Protein AF-0000000084540863 (afdb_homodimer)

Solvent-accessible surface area (backbone atoms only — not comparable to full-atom values): 28437 Å² total; per-residue (Å²): 130,84,80,71,63,86,62,70,86,59,82,50,67,89,54,40,71,70,57,68,79,55,89,58,31,28,45,60,46,43,48,41,42,48,49,40,44,56,42,46,29,59,77,44,28,90,58,54,47,33,41,72,45,49,43,26,32,38,29,41,76,80,56,98,45,54,59,54,53,52,67,41,37,20,35,36,29,76,77,38,60,55,49,42,87,89,76,31,76,48,61,45,45,43,24,75,80,53,80,58,54,59,41,43,32,39,33,41,57,60,66,97,51,98,68,76,63,66,64,58,49,51,56,51,39,45,70,60,58,35,37,30,46,32,39,40,22,79,84,64,19,68,81,72,76,48,61,40,64,45,41,26,40,50,55,97,79,36,76,39,81,61,82,65,84,59,36,75,37,79,96,76,71,42,15,42,32,78,42,78,46,73,56,49,71,39,78,44,82,40,57,43,50,21,42,97,87,67,48,69,64,74,42,43,56,55,45,18,51,52,22,40,53,48,24,49,51,38,45,48,36,56,56,54,18,51,59,47,40,43,74,71,67,49,49,66,67,55,49,16,61,30,55,73,46,53,59,67,59,48,52,51,52,56,67,77,97,131,84,80,71,62,86,61,76,80,61,83,51,66,88,54,39,70,70,57,68,77,54,89,58,32,27,48,61,45,44,46,42,43,49,50,40,46,56,41,45,28,61,76,43,30,91,58,54,47,32,41,71,46,48,43,25,30,38,28,42,75,80,56,96,46,53,56,54,54,53,68,41,37,20,34,36,29,75,77,39,61,56,51,43,87,90,76,31,74,49,60,46,47,42,23,73,81,53,81,59,53,59,42,44,31,39,33,41,58,61,65,98,52,97,67,74,61,66,64,58,49,50,56,52,39,45,70,60,57,34,37,31,47,33,39,40,22,79,82,64,20,69,82,72,76,48,59,40,66,44,42,26,38,49,55,97,79,37,76,40,80,62,82,63,83,58,36,74,37,78,96,76,72,41,17,41,34,78,43,79,45,72,57,49,73,41,78,42,81,41,56,42,50,21,43,96,87,68,50,69,64,73,43,43,55,54,44,18,51,52,23,39,51,48,24,48,52,38,45,48,37,54,56,54,19,51,59,47,39,44,74,71,68,48,49,65,66,54,49,16,62,30,55,73,45,52,58,66,59,48,53,52,53,57,68,76,98

Organism: NCBI:txid376219

Secondary structure (DSSP, 8-state):
-----TTTTPPPTTTGGGSS------HHHHHHHHHHHHHHHHHTTT--SEEEESS--EE-SSSS-TTS-B--SEEEEESS-SSBTTTBPPSSEEGGGGTT---SEEEEE----SSSHHHHHHHHHHHHT-SEEEEE-TTTGGGGT--SEEEEEEETTEEEE--SSSEEETTTTEEEEEEEEEETTEEEEEEEEE-TTSPBPPPHHHHHHHHHHHHHHHHHHHHHHHHHHHHTT--HHHHHHHHT--HHHHHHHHHH-/-----TTTTPPPTTTGGGSS------HHHHHHHHHHHHHHHHHTTT--SEEEESS--EE-SSSS-TTS-B--SEEEEESS-SSBTTTBPPSSEEGGGGTTPPPSEEEEE----SSSHHHHHHHHHHHHT-SEEEEE-TTTGGGGT--SEEEEEEETTEEEE--SSSEEETTTTEEEEEEEEEETTEEEEEEEEE-TTSPBPPPHHHHHHHHHHHHHHHHHHHHHHHHHHHHTT--HHHHHHHHT--HHHHHHHHHH-

Structure (mmCIF, N/CA/C/O backbone):
data_AF-0000000084540863-model_v1
#
loop_
_entity.id
_entity.type
_entity.pdbx_description
1 polymer 'Putative restriction endonuclease domain-containing protein'
#
loop_
_atom_site.group_PDB
_atom_site.id
_atom_site.type_symbol
_atom_site.label_atom_id
_atom_site.label_alt_id
_atom_site.label_comp_id
_atom_site.label_asym_id
_atom_site.label_entity_id
_atom_site.label_seq_id
_atom_site.pdbx_PDB_ins_code
_atom_site.Cartn_x
_atom_site.Cartn_y
_atom_site.Cartn_z
_atom_site.occupancy
_atom_site.B_iso_or_equiv
_atom_site.auth_seq_id
_atom_site.auth_comp_id
_atom_site.auth_asym_id
_atom_site.auth_atom_id
_atom_site.pdbx_PDB_model_num
ATOM 1 N N . MET A 1 1 ? -24.281 -34.688 23.812 1 26.7 1 MET A N 1
ATOM 2 C CA . MET A 1 1 ? -24.281 -34.094 22.469 1 26.7 1 MET A CA 1
ATOM 3 C C . MET A 1 1 ? -22.906 -34.188 21.828 1 26.7 1 MET A C 1
ATOM 5 O O . MET A 1 1 ? -21.922 -33.75 22.422 1 26.7 1 MET A O 1
ATOM 9 N N . VAL A 1 2 ? -22.484 -35.219 21.156 1 33.03 2 VAL A N 1
ATOM 10 C CA . VAL A 1 2 ? -21.203 -35.531 20.531 1 33.03 2 VAL A CA 1
ATOM 11 C C . VAL A 1 2 ? -20.766 -34.375 19.641 1 33.03 2 VAL A C 1
ATOM 13 O O . VAL A 1 2 ? -21.422 -34.062 18.656 1 33.03 2 VAL A O 1
ATOM 16 N N . SER A 1 3 ? -20.406 -33.188 20.016 1 38.78 3 SER A N 1
ATOM 17 C CA . SER A 1 3 ? -19.891 -32.094 19.234 1 38.78 3 SER A CA 1
ATOM 18 C C . SER A 1 3 ? -18.875 -32.562 18.203 1 38.78 3 SER A C 1
ATOM 20 O O . SER A 1 3 ? -17.781 -33 18.547 1 38.78 3 SER A O 1
ATOM 22 N N . ILE A 1 4 ? -19.188 -33.344 17.172 1 42.97 4 ILE A N 1
ATOM 23 C CA . ILE A 1 4 ? -18.469 -33.938 16.047 1 42.97 4 ILE A CA 1
ATOM 24 C C . ILE A 1 4 ? -17.531 -32.906 15.438 1 42.97 4 ILE A C 1
ATOM 26 O O . ILE A 1 4 ? -17.953 -31.812 15.062 1 42.97 4 ILE A O 1
ATOM 30 N N . ASP A 1 5 ? -16.297 -32.844 15.781 1 55.91 5 ASP A N 1
ATOM 31 C CA . ASP A 1 5 ? -15.203 -32 15.328 1 55.91 5 ASP A CA 1
ATOM 32 C C . ASP A 1 5 ? -15.164 -31.922 13.805 1 55.91 5 ASP A C 1
ATOM 34 O O . ASP A 1 5 ? -14.648 -32.812 13.141 1 55.91 5 ASP A O 1
ATOM 38 N N . LEU A 1 6 ? -16.156 -31.328 13.102 1 62.19 6 LEU A N 1
ATOM 39 C CA . LEU A 1 6 ? -16.422 -31.156 11.68 1 62.19 6 LEU A CA 1
ATOM 40 C C . LEU A 1 6 ? -15.117 -31.062 10.891 1 62.19 6 LEU A C 1
ATOM 42 O O . LEU A 1 6 ? -15.062 -31.5 9.734 1 62.19 6 LEU A O 1
ATOM 46 N N . TYR A 1 7 ? -14.18 -30.609 11.539 1 68.81 7 TYR A N 1
ATOM 47 C CA . TYR A 1 7 ? -12.969 -30.391 10.75 1 68.81 7 TYR A CA 1
ATOM 48 C C . TYR A 1 7 ? -11.859 -31.344 11.188 1 68.81 7 TYR A C 1
ATOM 50 O O . TYR A 1 7 ? -10.688 -31.125 10.875 1 68.81 7 TYR A O 1
ATOM 58 N N . LYS A 1 8 ? -12.391 -32.594 11.727 1 73.12 8 LYS A N 1
ATOM 59 C CA . LYS A 1 8 ? -11.453 -33.594 12.195 1 73.12 8 LYS A CA 1
ATOM 60 C C . LYS A 1 8 ? -10.75 -34.281 11.016 1 73.12 8 LYS A C 1
ATOM 62 O O . LYS A 1 8 ? -11.383 -34.562 10 1 73.12 8 LYS A O 1
ATOM 67 N N . ASN A 1 9 ? -9.484 -33.969 10.656 1 80.38 9 ASN A N 1
ATOM 68 C CA . ASN A 1 9 ? -8.594 -34.688 9.742 1 80.38 9 ASN A CA 1
ATOM 69 C C . ASN A 1 9 ? -8.25 -33.812 8.531 1 80.38 9 ASN A C 1
ATOM 71 O O . ASN A 1 9 ? -7.75 -34.312 7.523 1 80.38 9 ASN A O 1
ATOM 75 N N . LEU A 1 10 ? -8.68 -32.625 8.648 1 88.56 10 LEU A N 1
ATOM 76 C CA . LEU A 1 10 ? -8.312 -31.734 7.555 1 88.56 10 LEU A CA 1
ATOM 77 C C . LEU A 1 10 ? -6.91 -31.172 7.75 1 88.56 10 LEU A C 1
ATOM 79 O O . LEU A 1 10 ? -6.441 -31.047 8.883 1 88.56 10 LEU A O 1
ATOM 83 N N . PRO A 1 11 ? -6.23 -30.953 6.676 1 88.31 11 PRO A N 1
ATOM 84 C CA . PRO A 1 11 ? -4.859 -30.453 6.789 1 88.31 11 PRO A CA 1
ATOM 85 C C . PRO A 1 11 ? -4.781 -29.094 7.457 1 88.31 11 PRO A C 1
ATOM 87 O O . PRO A 1 11 ? -5.777 -28.359 7.488 1 88.31 11 PRO A O 1
ATOM 90 N N . THR A 1 12 ? -3.609 -28.828 8.039 1 86.62 12 THR A N 1
ATOM 91 C CA . THR A 1 12 ? -3.365 -27.547 8.688 1 86.62 12 THR A CA 1
ATOM 92 C C . THR A 1 12 ? -2.795 -26.531 7.691 1 86.62 12 THR A C 1
ATOM 94 O O . THR A 1 12 ? -2.34 -26.906 6.609 1 86.62 12 THR A O 1
ATOM 97 N N . SER A 1 13 ? -2.811 -25.234 8.07 1 87.62 13 SER A N 1
ATOM 98 C CA . SER A 1 13 ? -2.262 -24.156 7.258 1 87.62 13 SER A CA 1
ATOM 99 C C . SER A 1 13 ? -0.781 -24.375 6.969 1 87.62 13 SER A C 1
ATOM 101 O O . SER A 1 13 ? -0.258 -23.891 5.965 1 87.62 13 SER A O 1
ATOM 103 N N . ASP A 1 14 ? -0.077 -25.094 7.816 1 82.06 14 ASP A N 1
ATOM 104 C CA . ASP A 1 14 ? 1.343 -25.359 7.613 1 82.06 14 ASP A CA 1
ATOM 105 C C . ASP A 1 14 ? 1.549 -26.391 6.496 1 82.06 14 ASP A C 1
ATOM 107 O O . ASP A 1 14 ? 2.564 -26.359 5.801 1 82.06 14 ASP A O 1
ATOM 111 N N . GLU A 1 15 ? 0.528 -27.172 6.168 1 81.62 15 GLU A N 1
ATOM 112 C CA . GLU A 1 15 ? 0.643 -28.281 5.23 1 81.62 15 GLU A CA 1
ATOM 113 C C . GLU A 1 15 ? 0.154 -27.891 3.84 1 81.62 15 GLU A C 1
ATOM 115 O O . GLU A 1 15 ? 0.581 -28.453 2.836 1 81.62 15 GLU A O 1
ATOM 120 N N . LEU A 1 16 ? -0.63 -26.922 3.77 1 85.12 16 LEU A N 1
ATOM 121 C CA . LEU A 1 16 ? -1.474 -26.719 2.598 1 85.12 16 LEU A CA 1
ATOM 122 C C . LEU A 1 16 ? -0.708 -25.984 1.503 1 85.12 16 LEU A C 1
ATOM 124 O O . LEU A 1 16 ? -0.79 -26.344 0.329 1 85.12 16 LEU A O 1
ATOM 128 N N . PRO A 1 17 ? 0.053 -24.984 1.76 1 74.69 17 PRO A N 1
ATOM 129 C CA . PRO A 1 17 ? 0.673 -24.219 0.672 1 74.69 17 PRO A CA 1
ATOM 130 C C . PRO A 1 17 ? 1.568 -25.078 -0.215 1 74.69 17 PRO A C 1
ATOM 132 O O . PRO A 1 17 ? 1.778 -24.75 -1.387 1 74.69 17 PRO A O 1
ATOM 135 N N . ASP A 1 18 ? 1.982 -26.219 0.141 1 68 18 ASP A N 1
ATOM 136 C CA . ASP A 1 18 ? 2.883 -27.062 -0.628 1 68 18 ASP A CA 1
ATOM 137 C C . ASP A 1 18 ? 2.164 -28.328 -1.122 1 68 18 ASP A C 1
ATOM 139 O O . ASP A 1 18 ? 2.803 -29.266 -1.603 1 68 18 ASP A O 1
ATOM 143 N N . SER A 1 19 ? 0.834 -28.234 -1.053 1 70.81 19 SER A N 1
ATOM 144 C CA . SER A 1 19 ? 0.116 -29.484 -1.28 1 70.81 19 SER A CA 1
ATOM 145 C C . SER A 1 19 ? -0.116 -29.734 -2.768 1 70.81 19 SER A C 1
ATOM 147 O O . SER A 1 19 ? -0.158 -30.875 -3.217 1 70.81 19 SER A O 1
ATOM 149 N N . ASP A 1 20 ? -0.383 -28.703 -3.713 1 68.94 20 ASP A N 1
ATOM 150 C CA . ASP A 1 20 ? -0.712 -28.938 -5.113 1 68.94 20 ASP A CA 1
ATOM 151 C C . ASP A 1 20 ? 0.135 -28.062 -6.031 1 68.94 20 ASP A C 1
ATOM 153 O O . ASP A 1 20 ? -0.223 -27.844 -7.191 1 68.94 20 ASP A O 1
ATOM 157 N N . ASP A 1 21 ? 1.397 -27.688 -5.605 1 68.25 21 ASP A N 1
ATOM 158 C CA . ASP A 1 21 ? 2.391 -26.953 -6.383 1 68.25 21 ASP A CA 1
ATOM 159 C C . ASP A 1 21 ? 1.823 -25.625 -6.891 1 68.25 21 ASP A C 1
ATOM 161 O O . ASP A 1 21 ? 2.416 -24.984 -7.762 1 68.25 21 ASP A O 1
ATOM 165 N N . THR A 1 22 ? 0.56 -25.25 -6.52 1 70.44 22 THR A N 1
ATOM 166 C CA . THR A 1 22 ? 0.012 -23.953 -6.895 1 70.44 22 THR A CA 1
ATOM 167 C C . THR A 1 22 ? 0.714 -22.828 -6.133 1 70.44 22 THR A C 1
ATOM 169 O O . THR A 1 22 ? 0.773 -22.844 -4.902 1 70.44 22 THR A O 1
ATOM 172 N N . PRO A 1 23 ? 1.323 -21.953 -6.902 1 76.19 23 PRO A N 1
ATOM 173 C CA . PRO A 1 23 ? 1.984 -20.844 -6.215 1 76.19 23 PRO A CA 1
ATOM 174 C C . PRO A 1 23 ? 0.997 -19.922 -5.512 1 76.19 23 PRO A C 1
ATOM 176 O O . PRO A 1 23 ? -0.003 -19.516 -6.109 1 76.19 23 PRO A O 1
ATOM 179 N N . VAL A 1 24 ? 1.147 -19.812 -4.211 1 81.56 24 VAL A N 1
ATOM 180 C CA . VAL A 1 24 ? 0.335 -18.891 -3.418 1 81.56 24 VAL A CA 1
ATOM 181 C C . VAL A 1 24 ? 1.236 -18.047 -2.521 1 81.56 24 VAL A C 1
ATOM 183 O O . VAL A 1 24 ? 2.34 -18.469 -2.166 1 81.56 24 VAL A O 1
ATOM 186 N N . ASP A 1 25 ? 0.75 -16.828 -2.303 1 89.12 25 ASP A N 1
ATOM 187 C CA . ASP A 1 25 ? 1.474 -15.961 -1.376 1 89.12 25 ASP A CA 1
ATOM 188 C C . ASP A 1 25 ? 0.942 -16.125 0.047 1 89.12 25 ASP A C 1
ATOM 190 O O . ASP A 1 25 ? -0.262 -16.281 0.251 1 89.12 25 ASP A O 1
ATOM 194 N N . ASN A 1 26 ? 1.91 -16.156 0.947 1 92.44 26 ASN A N 1
ATOM 195 C CA . ASN A 1 26 ? 1.471 -15.875 2.309 1 92.44 26 ASN A CA 1
ATOM 196 C C . ASN A 1 26 ? 1.314 -14.375 2.547 1 92.44 26 ASN A C 1
ATOM 198 O O . ASN A 1 26 ? 1.551 -13.57 1.644 1 92.44 26 ASN A O 1
ATOM 202 N N . GLU A 1 27 ? 0.872 -14.062 3.697 1 95.12 27 GLU A N 1
ATOM 203 C CA . GLU A 1 27 ? 0.54 -12.672 4.016 1 95.12 27 GLU A CA 1
ATOM 204 C C . GLU A 1 27 ? 1.763 -11.773 3.885 1 95.12 27 GLU A C 1
ATOM 206 O O . GLU A 1 27 ? 1.688 -10.695 3.279 1 95.12 27 GLU A O 1
ATOM 211 N N . ASP A 1 28 ? 2.912 -12.148 4.383 1 94.5 28 ASP A N 1
ATOM 212 C CA . ASP A 1 28 ? 4.109 -11.312 4.391 1 94.5 28 ASP A CA 1
ATOM 213 C C . ASP A 1 28 ? 4.719 -11.211 2.996 1 94.5 28 ASP A C 1
ATOM 215 O O . ASP A 1 28 ? 5.289 -10.18 2.635 1 94.5 28 ASP A O 1
ATOM 219 N N . GLN A 1 29 ? 4.555 -12.242 2.217 1 94.31 29 GLN A N 1
ATOM 220 C CA . GLN A 1 29 ? 5.059 -12.234 0.846 1 94.31 29 GLN A CA 1
ATOM 221 C C . GLN A 1 29 ? 4.336 -11.195 -0 1 94.31 29 GLN A C 1
ATOM 223 O O . GLN A 1 29 ? 4.895 -10.68 -0.974 1 94.31 29 GLN A O 1
ATOM 228 N N . ASN A 1 30 ? 3.135 -10.945 0.388 1 96.62 30 ASN A N 1
ATOM 229 C CA . ASN A 1 30 ? 2.404 -9.867 -0.266 1 96.62 30 ASN A CA 1
ATOM 230 C C . ASN A 1 30 ? 2.688 -8.523 0.391 1 96.62 30 ASN A C 1
ATOM 232 O O . ASN A 1 30 ? 3.049 -7.559 -0.288 1 96.62 30 ASN A O 1
ATOM 236 N N . PHE A 1 31 ? 2.639 -8.492 1.677 1 97 31 PHE A N 1
ATOM 237 C CA . PHE A 1 31 ? 2.633 -7.238 2.416 1 97 31 PHE A CA 1
ATOM 238 C C . PHE A 1 31 ? 3.965 -6.512 2.262 1 97 31 PHE A C 1
ATOM 240 O O . PHE A 1 31 ? 3.998 -5.324 1.939 1 97 31 PHE A O 1
ATOM 247 N N . LEU A 1 32 ? 5.027 -7.148 2.484 1 97.81 32 LEU A N 1
ATOM 248 C CA . LEU A 1 32 ? 6.328 -6.504 2.611 1 97.81 32 LEU A CA 1
ATOM 249 C C . LEU A 1 32 ? 6.758 -5.871 1.292 1 97.81 32 LEU A C 1
ATOM 251 O O . LEU A 1 32 ? 7.113 -4.695 1.251 1 97.81 32 LEU A O 1
ATOM 255 N N . PRO A 1 33 ? 6.688 -6.598 0.182 1 98.5 33 PRO A N 1
ATOM 256 C CA . PRO A 1 33 ? 7.051 -5.941 -1.076 1 98.5 33 PRO A CA 1
ATOM 257 C C . PRO A 1 33 ? 6.125 -4.777 -1.423 1 98.5 33 PRO A C 1
ATOM 259 O O . PRO A 1 33 ? 6.574 -3.777 -1.987 1 98.5 33 PRO A O 1
ATOM 262 N N . ASN A 1 34 ? 4.871 -4.902 -1.136 1 98.69 34 ASN A N 1
ATOM 263 C CA . ASN A 1 34 ? 3.947 -3.83 -1.488 1 98.69 34 ASN A CA 1
ATOM 264 C C . ASN A 1 34 ? 4.113 -2.623 -0.569 1 98.69 34 ASN A C 1
ATOM 266 O O . ASN A 1 34 ? 3.934 -1.481 -0.997 1 98.69 34 ASN A O 1
ATOM 270 N N . TYR A 1 35 ? 4.484 -2.908 0.696 1 98.56 35 TYR A N 1
ATOM 271 C CA . TYR A 1 35 ? 4.867 -1.784 1.541 1 98.56 35 TYR A CA 1
ATOM 272 C C . TYR A 1 35 ? 6.035 -1.017 0.932 1 98.56 35 TYR A C 1
ATOM 274 O O . TYR A 1 35 ? 6.012 0.214 0.868 1 98.56 35 TYR A O 1
ATOM 282 N N . LEU A 1 36 ? 7.023 -1.73 0.506 1 98.88 36 LEU A N 1
ATOM 283 C CA . LEU A 1 36 ? 8.18 -1.118 -0.141 1 98.88 36 LEU A CA 1
ATOM 284 C C . LEU A 1 36 ? 7.758 -0.353 -1.392 1 98.88 36 LEU A C 1
ATOM 286 O O . LEU A 1 36 ? 8.234 0.758 -1.635 1 98.88 36 LEU A O 1
ATOM 290 N N . LEU A 1 37 ? 6.879 -0.905 -2.176 1 98.81 37 LEU A N 1
ATOM 291 C CA . LEU A 1 37 ? 6.398 -0.277 -3.4 1 98.81 37 LEU A CA 1
ATOM 292 C C . LEU A 1 37 ? 5.703 1.046 -3.096 1 98.81 37 LEU A C 1
ATOM 294 O O . LEU A 1 37 ? 6.051 2.08 -3.67 1 98.81 37 LEU A O 1
ATOM 298 N N . PHE A 1 38 ? 4.766 1.039 -2.184 1 98.44 38 PHE A N 1
ATOM 299 C CA . PHE A 1 38 ? 3.986 2.232 -1.881 1 98.44 38 PHE A CA 1
ATOM 300 C C . PHE A 1 38 ? 4.859 3.301 -1.235 1 98.44 38 PHE A C 1
ATOM 302 O O . PHE A 1 38 ? 4.691 4.492 -1.503 1 98.44 38 PHE A O 1
ATOM 309 N N . LEU A 1 39 ? 5.758 2.871 -0.366 1 98.69 39 LEU A N 1
ATOM 310 C CA . LEU A 1 39 ? 6.691 3.814 0.245 1 98.69 39 LEU A CA 1
ATOM 311 C C . LEU A 1 39 ? 7.574 4.465 -0.812 1 98.69 39 LEU A C 1
ATOM 313 O O . LEU A 1 39 ? 7.789 5.68 -0.788 1 98.69 39 LEU A O 1
ATOM 317 N N . LEU A 1 40 ? 8.062 3.668 -1.734 1 98.75 40 LEU A N 1
ATOM 318 C CA . LEU A 1 40 ? 8.922 4.191 -2.791 1 98.75 40 LEU A CA 1
ATOM 319 C C . LEU A 1 40 ? 8.164 5.188 -3.662 1 98.75 40 LEU A C 1
ATOM 321 O O . LEU A 1 40 ? 8.727 6.195 -4.098 1 98.75 40 LEU A O 1
ATOM 325 N N . ALA A 1 41 ? 6.91 4.961 -3.912 1 98.19 41 ALA A N 1
ATOM 326 C CA . ALA A 1 41 ? 6.074 5.859 -4.703 1 98.19 41 ALA A CA 1
ATOM 327 C C . ALA A 1 41 ? 5.98 7.238 -4.055 1 98.19 41 ALA A C 1
ATOM 329 O O . ALA A 1 41 ? 5.84 8.25 -4.742 1 98.19 41 ALA A O 1
ATOM 330 N N . ILE A 1 42 ? 6.051 7.25 -2.736 1 97.69 42 ILE A N 1
ATOM 331 C CA . ILE A 1 42 ? 6.02 8.508 -2 1 97.69 42 ILE A CA 1
ATOM 332 C C . ILE A 1 42 ? 7.391 9.18 -2.061 1 97.69 42 ILE A C 1
ATOM 334 O O . ILE A 1 42 ? 7.488 10.375 -2.34 1 97.69 42 ILE A O 1
ATOM 338 N N . ILE A 1 43 ? 8.414 8.445 -1.855 1 98.25 43 ILE A N 1
ATOM 339 C CA . ILE A 1 43 ? 9.781 8.945 -1.819 1 98.25 43 ILE A CA 1
ATOM 340 C C . ILE A 1 43 ? 10.148 9.547 -3.178 1 98.25 43 ILE A C 1
ATOM 342 O O . ILE A 1 43 ? 10.758 10.609 -3.248 1 98.25 43 ILE A O 1
ATOM 346 N N . TRP A 1 44 ? 9.766 8.812 -4.223 1 98.25 44 TRP A N 1
ATOM 347 C CA . TRP A 1 44 ? 10.18 9.18 -5.57 1 98.25 44 TRP A CA 1
ATOM 348 C C . TRP A 1 44 ? 8.992 9.68 -6.387 1 98.25 44 TRP A C 1
ATOM 350 O O . TRP A 1 44 ? 8.906 9.414 -7.59 1 98.25 44 TRP A O 1
ATOM 360 N N . LYS A 1 45 ? 8.07 10.367 -5.805 1 96.56 45 LYS A N 1
ATOM 361 C CA . LYS A 1 45 ? 6.82 10.773 -6.438 1 96.56 45 LYS A CA 1
ATOM 362 C C . LYS A 1 45 ? 7.082 11.703 -7.621 1 96.56 45 LYS A C 1
ATOM 364 O O . LYS A 1 45 ? 6.285 11.758 -8.562 1 96.56 45 LYS A O 1
ATOM 369 N N . ASP A 1 46 ? 8.227 12.414 -7.648 1 96.31 46 ASP A N 1
ATOM 370 C CA . ASP A 1 46 ? 8.523 13.391 -8.695 1 96.31 46 ASP A CA 1
ATOM 371 C C . ASP A 1 46 ? 9.461 12.797 -9.742 1 96.31 46 ASP A C 1
ATOM 373 O O . ASP A 1 46 ? 9.898 13.5 -10.656 1 96.31 46 ASP A O 1
ATOM 377 N N . ARG A 1 47 ? 9.836 11.539 -9.562 1 96.5 47 ARG A N 1
ATOM 378 C CA . ARG A 1 47 ? 10.688 10.82 -10.508 1 96.5 47 ARG A CA 1
ATOM 379 C C . ARG A 1 47 ? 9.859 9.898 -11.398 1 96.5 47 ARG A C 1
ATOM 381 O O . ARG A 1 47 ? 8.859 9.328 -10.953 1 96.5 47 ARG A O 1
ATOM 388 N N . ASN A 1 48 ? 10.344 9.703 -12.664 1 96.81 48 ASN A N 1
ATOM 389 C CA . ASN A 1 48 ? 9.594 8.836 -13.578 1 96.81 48 ASN A CA 1
ATOM 390 C C . ASN A 1 48 ? 10.477 7.734 -14.148 1 96.81 48 ASN A C 1
ATOM 392 O O . ASN A 1 48 ? 10.008 6.91 -14.938 1 96.81 48 ASN A O 1
ATOM 396 N N . ASP A 1 49 ? 11.695 7.582 -13.742 1 98 49 ASP A N 1
ATOM 397 C CA . ASP A 1 49 ? 12.656 6.656 -14.344 1 98 49 ASP A CA 1
ATOM 398 C C . ASP A 1 49 ? 12.906 5.457 -13.43 1 98 49 ASP A C 1
ATOM 400 O O . ASP A 1 49 ? 14.055 5.094 -13.188 1 98 49 ASP A O 1
ATOM 404 N N . TRP A 1 50 ? 11.836 4.871 -12.992 1 98.5 50 TRP A N 1
ATOM 405 C CA . TRP A 1 50 ? 11.961 3.676 -12.164 1 98.5 50 TRP A CA 1
ATOM 406 C C . TRP A 1 50 ? 10.711 2.811 -12.258 1 98.5 50 TRP A C 1
ATOM 408 O O . TRP A 1 50 ? 9.648 3.285 -12.672 1 98.5 50 TRP A O 1
ATOM 418 N N . TYR A 1 51 ? 10.852 1.563 -11.938 1 98.69 51 TYR A N 1
ATOM 419 C CA . TYR A 1 51 ? 9.727 0.633 -11.875 1 98.69 51 TYR A CA 1
ATOM 420 C C . TYR A 1 51 ? 9.938 -0.408 -10.781 1 98.69 51 TYR A C 1
ATOM 422 O O . TYR A 1 51 ? 11.016 -1.002 -10.68 1 98.69 51 TYR A O 1
ATOM 430 N N . PHE A 1 52 ? 8.984 -0.578 -9.969 1 98.81 52 PHE A N 1
ATOM 431 C CA . PHE A 1 52 ? 8.977 -1.618 -8.945 1 98.81 52 PHE A CA 1
ATOM 432 C C . PHE A 1 52 ? 7.855 -2.619 -9.203 1 98.81 52 PHE A C 1
ATOM 434 O O . PHE A 1 52 ? 6.676 -2.271 -9.125 1 98.81 52 PHE A O 1
ATOM 441 N N . GLY A 1 53 ? 8.172 -3.832 -9.5 1 98.38 53 GLY A N 1
ATOM 442 C CA . GLY A 1 53 ? 7.199 -4.887 -9.742 1 98.38 53 GLY A CA 1
ATOM 443 C C . GLY A 1 53 ? 7.074 -5.859 -8.586 1 98.38 53 GLY A C 1
ATOM 444 O O . GLY A 1 53 ? 8.047 -6.098 -7.859 1 98.38 53 GLY A O 1
ATOM 445 N N . VAL A 1 54 ? 5.875 -6.34 -8.398 1 97.81 54 VAL A N 1
ATOM 446 C CA . VAL A 1 54 ? 5.598 -7.332 -7.367 1 97.81 54 VAL A CA 1
ATOM 447 C C . VAL A 1 54 ? 4.875 -8.531 -7.984 1 97.81 54 VAL A C 1
ATOM 449 O O . VAL A 1 54 ? 3.881 -8.367 -8.695 1 97.81 54 VAL A O 1
ATOM 452 N N . ASP A 1 55 ? 5.406 -9.703 -7.734 1 95 55 ASP A N 1
ATOM 453 C CA . ASP A 1 55 ? 4.816 -10.953 -8.211 1 95 55 ASP A CA 1
ATOM 454 C C . ASP A 1 55 ? 4.613 -10.922 -9.727 1 95 55 ASP A C 1
ATOM 456 O O . ASP A 1 55 ? 3.611 -11.422 -10.234 1 95 55 ASP A O 1
ATOM 460 N N . MET A 1 56 ? 5.488 -10.234 -10.391 1 95.81 56 MET A N 1
ATOM 461 C CA . MET A 1 56 ? 5.43 -10.078 -11.844 1 95.81 56 MET A CA 1
ATOM 462 C C . MET A 1 56 ? 6.527 -10.891 -12.523 1 95.81 56 MET A C 1
ATOM 464 O O . MET A 1 56 ? 7.664 -10.93 -12.039 1 95.81 56 MET A O 1
ATOM 468 N N . GLY A 1 57 ? 6.172 -11.5 -13.625 1 94.81 57 GLY A N 1
ATOM 469 C CA . GLY A 1 57 ? 7.172 -12.25 -14.359 1 94.81 57 GLY A CA 1
ATOM 470 C C . GLY A 1 57 ? 8.203 -11.367 -15.039 1 94.81 57 GLY A C 1
ATOM 471 O O . GLY A 1 57 ? 7.859 -10.352 -15.641 1 94.81 57 GLY A O 1
ATOM 472 N N . ILE A 1 58 ? 9.43 -11.719 -14.875 1 96.5 58 ILE A N 1
ATOM 473 C CA . ILE A 1 58 ? 10.531 -11.148 -15.641 1 96.5 58 ILE A CA 1
ATOM 474 C C . ILE A 1 58 ? 10.922 -12.086 -16.781 1 96.5 58 ILE A C 1
ATOM 476 O O . ILE A 1 58 ? 11.461 -13.172 -16.531 1 96.5 58 ILE A O 1
ATOM 480 N N . TYR A 1 59 ? 10.625 -11.711 -17.953 1 95.25 59 TYR A N 1
ATOM 481 C CA . TYR A 1 59 ? 11.008 -12.484 -19.125 1 95.25 59 TYR A CA 1
ATOM 482 C C . TYR A 1 59 ? 12.383 -12.062 -19.641 1 95.25 59 TYR A C 1
ATOM 484 O O . TYR A 1 59 ? 12.648 -10.867 -19.797 1 95.25 59 TYR A O 1
ATOM 492 N N . HIS A 1 60 ? 13.18 -12.984 -19.844 1 94.38 60 HIS A N 1
ATOM 493 C CA . HIS A 1 60 ? 14.586 -12.719 -20.125 1 94.38 60 HIS A CA 1
ATOM 494 C C . HIS A 1 60 ? 15.148 -13.75 -21.109 1 94.38 60 HIS A C 1
ATOM 496 O O . HIS A 1 60 ? 14.539 -14.797 -21.328 1 94.38 60 HIS A O 1
ATOM 502 N N . THR A 1 61 ? 16.281 -13.445 -21.641 1 91 61 THR A N 1
ATOM 503 C CA . THR A 1 61 ? 16.875 -14.312 -22.656 1 91 61 THR A CA 1
ATOM 504 C C . THR A 1 61 ? 18.047 -15.094 -22.109 1 91 61 THR A C 1
ATOM 506 O O . THR A 1 61 ? 18.719 -15.836 -22.828 1 91 61 THR A O 1
ATOM 509 N N . SER A 1 62 ? 18.312 -14.953 -20.906 1 86.44 62 SER A N 1
ATOM 510 C CA . SER A 1 62 ? 19.484 -15.602 -20.312 1 86.44 62 SER A CA 1
ATOM 511 C C . SER A 1 62 ? 19.203 -17.062 -19.969 1 86.44 62 SER A C 1
ATOM 513 O O . SER A 1 62 ? 20.109 -17.828 -19.656 1 86.44 62 SER A O 1
ATOM 515 N N . GLY A 1 63 ? 17.938 -17.438 -20 1 82.19 63 GLY A N 1
ATOM 516 C CA . GLY A 1 63 ? 17.578 -18.828 -19.766 1 82.19 63 GLY A CA 1
ATOM 517 C C . GLY A 1 63 ? 17.406 -19.625 -21.047 1 82.19 63 GLY A C 1
ATOM 518 O O . GLY A 1 63 ? 17.75 -19.156 -22.125 1 82.19 63 GLY A O 1
ATOM 519 N N . ASP A 1 64 ? 16.906 -20.844 -20.906 1 82.94 64 ASP A N 1
ATOM 520 C CA . ASP A 1 64 ? 16.781 -21.75 -22.047 1 82.94 64 ASP A CA 1
ATOM 521 C C . ASP A 1 64 ? 15.602 -21.359 -22.922 1 82.94 64 ASP A C 1
ATOM 523 O O . ASP A 1 64 ? 15.617 -21.594 -24.141 1 82.94 64 ASP A O 1
ATOM 527 N N . ASN A 1 65 ? 14.617 -20.812 -22.297 1 88.62 65 ASN A N 1
ATOM 528 C CA . ASN A 1 65 ? 13.375 -20.469 -22.969 1 88.62 65 ASN A CA 1
ATOM 529 C C . ASN A 1 65 ? 12.883 -19.078 -22.547 1 88.62 65 ASN A C 1
ATOM 531 O O . ASN A 1 65 ? 12.484 -18.875 -21.406 1 88.62 65 ASN A O 1
ATOM 535 N N . PRO A 1 66 ? 12.914 -18.156 -23.484 1 89.75 66 PRO A N 1
ATOM 536 C CA . PRO A 1 66 ? 12.508 -16.781 -23.156 1 89.75 66 PRO A CA 1
ATOM 537 C C . PRO A 1 66 ? 11.039 -16.672 -22.766 1 89.75 66 PRO A C 1
ATOM 539 O O . PRO A 1 66 ? 10.594 -15.633 -22.266 1 89.75 66 PRO A O 1
ATOM 542 N N . ARG A 1 67 ? 10.273 -17.719 -22.906 1 90.06 67 ARG A N 1
ATOM 543 C CA . ARG A 1 67 ? 8.852 -17.703 -22.594 1 90.06 67 ARG A CA 1
ATOM 544 C C . ARG A 1 67 ? 8.609 -18.125 -21.141 1 90.06 67 ARG A C 1
ATOM 546 O O . ARG A 1 67 ? 7.48 -18.094 -20.656 1 90.06 67 ARG A O 1
ATOM 553 N N . VAL A 1 68 ? 9.68 -18.484 -20.484 1 89.56 68 VAL A N 1
ATOM 554 C CA . VAL A 1 68 ? 9.594 -18.859 -19.078 1 89.56 68 VAL A CA 1
ATOM 555 C C . VAL A 1 68 ? 10.172 -17.75 -18.203 1 89.56 68 VAL A C 1
ATOM 557 O O . VAL A 1 68 ? 11.375 -17.484 -18.25 1 89.56 68 VAL A O 1
ATOM 560 N N . PRO A 1 69 ? 9.375 -17.172 -17.406 1 93.06 69 PRO A N 1
ATOM 561 C CA . PRO A 1 69 ? 9.859 -16.062 -16.578 1 93.06 69 PRO A CA 1
ATOM 562 C C . PRO A 1 69 ? 10.438 -16.516 -15.242 1 93.06 69 PRO A C 1
ATOM 564 O O . PRO A 1 69 ? 10.242 -17.656 -14.844 1 93.06 69 PRO A O 1
ATOM 567 N N . VAL A 1 70 ? 11.219 -15.711 -14.68 1 93.69 70 VAL A N 1
ATOM 568 C CA . VAL A 1 70 ? 11.453 -15.781 -13.234 1 93.69 70 VAL A CA 1
ATOM 569 C C . VAL A 1 70 ? 10.516 -14.812 -12.516 1 93.69 70 VAL A C 1
ATOM 571 O O . VAL A 1 70 ? 10.25 -13.719 -13 1 93.69 70 VAL A O 1
ATOM 574 N N . ILE A 1 71 ? 9.961 -15.195 -11.359 1 93.75 71 ILE A N 1
ATOM 575 C CA . ILE A 1 71 ? 8.945 -14.398 -10.672 1 93.75 71 ILE A CA 1
ATOM 576 C C . ILE A 1 71 ? 9.422 -14.078 -9.258 1 93.75 71 ILE A C 1
ATOM 578 O O . ILE A 1 71 ? 9.242 -14.875 -8.336 1 93.75 71 ILE A O 1
ATOM 582 N N . PRO A 1 72 ? 10.062 -12.945 -9.055 1 95.56 72 PRO A N 1
ATOM 583 C CA . PRO A 1 72 ? 10.422 -12.516 -7.699 1 95.56 72 PRO A CA 1
ATOM 584 C C . PRO A 1 72 ? 9.219 -11.992 -6.914 1 95.56 72 PRO A C 1
ATOM 586 O O . PRO A 1 72 ? 8.188 -11.656 -7.504 1 95.56 72 PRO A O 1
ATOM 589 N N . ASP A 1 73 ? 9.383 -11.922 -5.582 1 95.5 73 ASP A N 1
ATOM 590 C CA . ASP A 1 73 ? 8.359 -11.289 -4.762 1 95.5 73 ASP A CA 1
ATOM 591 C C . ASP A 1 73 ? 8.32 -9.781 -5 1 95.5 73 ASP A C 1
ATOM 593 O O . ASP A 1 73 ? 7.273 -9.148 -4.832 1 95.5 73 ASP A O 1
ATOM 597 N N . GLY A 1 74 ? 9.406 -9.203 -5.289 1 97.94 74 GLY A N 1
ATOM 598 C CA . GLY A 1 74 ? 9.539 -7.816 -5.699 1 97.94 74 GLY A CA 1
ATOM 599 C C . GLY A 1 74 ? 10.812 -7.535 -6.465 1 97.94 74 GLY A C 1
ATOM 600 O O . GLY A 1 74 ? 11.797 -8.266 -6.328 1 97.94 74 GLY A O 1
ATOM 601 N N . PHE A 1 75 ? 10.789 -6.523 -7.309 1 98.88 75 PHE A N 1
ATOM 602 C CA . PHE A 1 75 ? 12.023 -6.113 -7.969 1 98.88 75 PHE A CA 1
ATOM 603 C C . PHE A 1 75 ? 11.977 -4.637 -8.336 1 98.88 75 PHE A C 1
ATOM 605 O O . PHE A 1 75 ? 10.898 -4.062 -8.5 1 98.88 75 PHE A O 1
ATOM 612 N N . LEU A 1 76 ? 13.141 -4.027 -8.43 1 98.94 76 LEU A N 1
ATOM 613 C CA . LEU A 1 76 ? 13.289 -2.605 -8.727 1 98.94 76 LEU A CA 1
ATOM 614 C C . LEU A 1 76 ? 14.234 -2.391 -9.906 1 98.94 76 LEU A C 1
ATOM 616 O O . LEU A 1 76 ? 15.336 -2.943 -9.93 1 98.94 76 LEU A O 1
ATOM 620 N N . THR A 1 77 ? 13.789 -1.697 -10.891 1 98.75 77 THR A N 1
ATOM 621 C CA . THR A 1 77 ? 14.602 -1.245 -12.016 1 98.75 77 THR A CA 1
ATOM 622 C C . THR A 1 77 ? 14.641 0.28 -12.07 1 98.75 77 THR A C 1
ATOM 624 O O . THR A 1 77 ? 13.602 0.932 -12.109 1 98.75 77 THR A O 1
ATOM 627 N N . VAL A 1 78 ? 15.773 0.8 -12.008 1 98.44 78 VAL A N 1
ATOM 628 C CA . VAL A 1 78 ? 15.977 2.232 -12.203 1 98.44 78 VAL A CA 1
ATOM 629 C C . VAL A 1 78 ? 16.453 2.49 -13.633 1 98.44 78 VAL A C 1
ATOM 631 O O . VAL A 1 78 ? 17.297 1.753 -14.156 1 98.44 78 VAL A O 1
ATOM 634 N N . GLY A 1 79 ? 15.891 3.531 -14.266 1 97.75 79 GLY A N 1
ATOM 635 C CA . GLY A 1 79 ? 16.297 3.873 -15.617 1 97.75 79 GLY A CA 1
ATOM 636 C C . GLY A 1 79 ? 15.258 3.498 -16.656 1 97.75 79 GLY A C 1
ATOM 637 O O . GLY A 1 79 ? 15.516 3.6 -17.859 1 97.75 79 GLY A O 1
ATOM 638 N N . VAL A 1 80 ? 14.125 3.035 -16.219 1 98.06 80 VAL A N 1
ATOM 639 C CA . VAL A 1 80 ? 13.008 2.762 -17.109 1 98.06 80 VAL A CA 1
ATOM 640 C C . VAL A 1 80 ? 11.812 3.633 -16.734 1 98.06 80 VAL A C 1
ATOM 642 O O . VAL A 1 80 ? 11.688 4.055 -15.578 1 98.06 80 VAL A O 1
ATOM 645 N N . ASN A 1 81 ? 10.969 3.865 -17.656 1 97.44 81 ASN A N 1
ATOM 646 C CA . ASN A 1 81 ? 9.805 4.691 -17.375 1 97.44 81 ASN A CA 1
ATOM 647 C C . ASN A 1 81 ? 8.867 4.012 -16.375 1 97.44 81 ASN A C 1
ATOM 649 O O . ASN A 1 81 ? 8.633 2.807 -16.453 1 97.44 81 ASN A O 1
ATOM 653 N N . ARG A 1 82 ? 8.391 4.766 -15.5 1 97 82 ARG A N 1
ATOM 654 C CA . ARG A 1 82 ? 7.48 4.258 -14.484 1 97 82 ARG A CA 1
ATOM 655 C C . ARG A 1 82 ? 6.242 3.637 -15.117 1 97 82 ARG A C 1
ATOM 657 O O . ARG A 1 82 ? 5.727 2.625 -14.641 1 97 82 ARG A O 1
ATOM 664 N N . ARG A 1 83 ? 5.781 4.281 -16.188 1 96.5 83 ARG A N 1
ATOM 665 C CA . ARG A 1 83 ? 4.602 3.818 -16.906 1 96.5 83 ARG A CA 1
ATOM 666 C C . ARG A 1 83 ? 4.945 3.51 -18.359 1 96.5 83 ARG A C 1
ATOM 668 O O . ARG A 1 83 ? 5.902 4.059 -18.922 1 96.5 83 ARG A O 1
ATOM 675 N N . ARG A 1 84 ? 4.16 2.637 -18.938 1 94.44 84 ARG A N 1
ATOM 676 C CA . ARG A 1 84 ? 4.277 2.375 -20.359 1 94.44 84 ARG A CA 1
ATOM 677 C C . ARG A 1 84 ? 3.67 3.512 -21.188 1 94.44 84 ARG A C 1
ATOM 679 O O . ARG A 1 84 ? 2.943 4.352 -20.641 1 94.44 84 ARG A O 1
ATOM 686 N N . PRO A 1 85 ? 3.98 3.572 -22.469 1 91.56 85 PRO A N 1
ATOM 687 C CA . PRO A 1 85 ? 3.379 4.621 -23.297 1 91.56 85 PRO A CA 1
ATOM 688 C C . PRO A 1 85 ? 1.863 4.703 -23.141 1 91.56 85 PRO A C 1
ATOM 690 O O . PRO A 1 85 ? 1.189 3.674 -23.062 1 91.56 85 PRO A O 1
ATOM 693 N N . GLY A 1 86 ? 1.406 5.977 -22.984 1 91 86 GLY A N 1
ATOM 694 C CA . GLY A 1 86 ? -0.016 6.195 -22.766 1 91 86 GLY A CA 1
ATOM 695 C C . GLY A 1 86 ? -0.443 6.02 -21.328 1 91 86 GLY A C 1
ATOM 696 O O . GLY A 1 86 ? -1.605 5.715 -21.047 1 91 86 GLY A O 1
ATOM 697 N N . ASN A 1 87 ? 0.472 6.023 -20.438 1 92.38 87 ASN A N 1
ATOM 698 C CA . ASN A 1 87 ? 0.213 5.867 -19.016 1 92.38 87 ASN A CA 1
ATOM 699 C C . ASN A 1 87 ? -0.377 4.496 -18.703 1 92.38 87 ASN A C 1
ATOM 701 O O . ASN A 1 87 ? -1.286 4.383 -17.875 1 92.38 87 ASN A O 1
ATOM 705 N N . LYS A 1 88 ? 0.134 3.488 -19.344 1 91.94 88 LYS A N 1
ATOM 706 C CA . LYS A 1 88 ? -0.392 2.135 -19.188 1 91.94 88 LYS A CA 1
ATOM 707 C C . LYS A 1 88 ? 0.429 1.338 -18.172 1 91.94 88 LYS A C 1
ATOM 709 O O . LYS A 1 88 ? 1.616 1.608 -17.984 1 91.94 88 LYS A O 1
ATOM 714 N N . SER A 1 89 ? -0.266 0.347 -17.656 1 93.12 89 SER A N 1
ATOM 715 C CA . SER A 1 89 ? 0.38 -0.578 -16.734 1 93.12 89 SER A CA 1
ATOM 716 C C . SER A 1 89 ? 1.113 -1.687 -17.484 1 93.12 89 SER A C 1
ATOM 718 O O . SER A 1 89 ? 0.776 -2 -18.625 1 93.12 89 SER A O 1
ATOM 720 N N . ARG A 1 90 ? 2.141 -2.213 -16.859 1 94.69 90 ARG A N 1
ATOM 721 C CA . ARG A 1 90 ? 2.855 -3.35 -17.422 1 94.69 90 ARG A CA 1
ATOM 722 C C . ARG A 1 90 ? 2.088 -4.648 -17.203 1 94.69 90 ARG A C 1
ATOM 724 O O . ARG A 1 90 ? 1.53 -4.871 -16.125 1 94.69 90 ARG A O 1
ATOM 731 N N . LYS A 1 91 ? 2.062 -5.461 -18.203 1 91.56 91 LYS A N 1
ATOM 732 C CA . LYS A 1 91 ? 1.529 -6.812 -18.062 1 91.56 91 LYS A CA 1
ATOM 733 C C . LYS A 1 91 ? 2.574 -7.758 -17.469 1 91.56 91 LYS A C 1
ATOM 735 O O . LYS A 1 91 ? 2.23 -8.719 -16.766 1 91.56 91 LYS A O 1
ATOM 740 N N . SER A 1 92 ? 3.727 -7.527 -17.781 1 94.56 92 SER A N 1
ATOM 741 C CA . SER A 1 92 ? 4.934 -8.219 -17.344 1 94.56 92 SER A CA 1
ATOM 742 C C . SER A 1 92 ? 6.172 -7.348 -17.531 1 94.56 92 SER A C 1
ATOM 744 O O . SER A 1 92 ? 6.09 -6.258 -18.094 1 94.56 92 SER A O 1
ATOM 746 N N . TYR A 1 93 ? 7.227 -7.766 -16.953 1 97 93 TYR A N 1
ATOM 747 C CA . TYR A 1 93 ? 8.5 -7.102 -17.219 1 97 93 TYR A CA 1
ATOM 748 C C . TYR A 1 93 ? 9.289 -7.855 -18.281 1 97 93 TYR A C 1
ATOM 750 O O . TYR A 1 93 ? 9.812 -8.945 -18.031 1 97 93 TYR A O 1
ATOM 758 N N . VAL A 1 94 ? 9.312 -7.309 -19.453 1 96.38 94 VAL A N 1
ATOM 759 C CA . VAL A 1 94 ? 9.977 -7.93 -20.594 1 96.38 94 VAL A CA 1
ATOM 760 C C . VAL A 1 94 ? 11.297 -7.215 -20.859 1 96.38 94 VAL A C 1
ATOM 762 O O . VAL A 1 94 ? 11.312 -6.121 -21.438 1 96.38 94 VAL A O 1
ATOM 765 N N . VAL A 1 95 ? 12.398 -7.84 -20.578 1 97 95 VAL A N 1
ATOM 766 C CA . VAL A 1 95 ? 13.711 -7.215 -20.562 1 97 95 VAL A CA 1
ATOM 767 C C . VAL A 1 95 ? 14.023 -6.617 -21.938 1 97 95 VAL A C 1
ATOM 769 O O . VAL A 1 95 ? 14.516 -5.488 -22.031 1 97 95 VAL A O 1
ATOM 772 N N . TRP A 1 96 ? 13.727 -7.273 -23.031 1 95.38 96 TRP A N 1
ATOM 773 C CA . TRP A 1 96 ? 14.062 -6.777 -24.359 1 95.38 96 TRP A CA 1
ATOM 774 C C . TRP A 1 96 ? 13.102 -5.676 -24.797 1 95.38 96 TRP A C 1
ATOM 776 O O . TRP A 1 96 ? 13.383 -4.938 -25.734 1 95.38 96 TRP A O 1
ATOM 786 N N . GLU A 1 97 ? 12 -5.52 -24.094 1 94.75 97 GLU A N 1
ATOM 787 C CA . GLU A 1 97 ? 11.133 -4.375 -24.344 1 94.75 97 GLU A CA 1
ATOM 788 C C . GLU A 1 97 ? 11.531 -3.178 -23.484 1 94.75 97 GLU A C 1
ATOM 790 O O . GLU A 1 97 ? 11.016 -2.074 -23.672 1 94.75 97 GLU A O 1
ATOM 795 N N . GLU A 1 98 ? 12.414 -3.434 -22.516 1 96.25 98 GLU A N 1
ATOM 796 C CA . GLU A 1 98 ? 12.898 -2.398 -21.609 1 96.25 98 GLU A CA 1
ATOM 797 C C . GLU A 1 98 ? 14.328 -1.99 -21.953 1 96.25 98 GLU A C 1
ATOM 799 O O . GLU A 1 98 ? 15.109 -1.647 -21.062 1 96.25 98 GLU A O 1
ATOM 804 N N . GLY A 1 99 ? 14.68 -2.189 -23.219 1 93.56 99 GLY A N 1
ATOM 805 C CA . GLY A 1 99 ? 16.016 -1.799 -23.656 1 93.56 99 GLY A CA 1
ATOM 806 C C . GLY A 1 99 ? 17.109 -2.688 -23.109 1 93.56 99 GLY A C 1
ATOM 807 O O . GLY A 1 99 ? 18.25 -2.246 -22.938 1 93.56 99 GLY A O 1
ATOM 808 N N . GLY A 1 100 ? 16.688 -3.836 -22.672 1 94.88 100 GLY A N 1
ATOM 809 C CA . GLY A 1 100 ? 17.672 -4.77 -22.141 1 94.88 100 GLY A CA 1
ATOM 810 C C . GLY A 1 100 ? 17.984 -4.543 -20.672 1 94.88 100 GLY A C 1
ATOM 811 O O . GLY A 1 100 ? 18.875 -5.191 -20.109 1 94.88 100 GLY A O 1
ATOM 812 N N . MET A 1 101 ? 17.234 -3.674 -20.031 1 97 101 MET A N 1
ATOM 813 C CA . MET A 1 101 ? 17.484 -3.334 -18.641 1 97 101 MET A CA 1
ATOM 814 C C . MET A 1 101 ? 16.984 -4.434 -17.703 1 97 101 MET A C 1
ATOM 816 O O . MET A 1 101 ? 15.797 -4.727 -17.672 1 97 101 MET A O 1
ATOM 820 N N . VAL A 1 102 ? 17.953 -5.012 -17.031 1 97.56 102 VAL A N 1
ATOM 821 C CA . VAL A 1 102 ? 17.641 -5.992 -15.992 1 97.56 102 VAL A CA 1
ATOM 822 C C . VAL A 1 102 ? 17.406 -5.285 -14.656 1 97.56 102 VAL A C 1
ATOM 824 O O . VAL A 1 102 ? 18.047 -4.262 -14.375 1 97.56 102 VAL A O 1
ATOM 827 N N . PRO A 1 103 ? 16.516 -5.812 -13.82 1 98.69 103 PRO A N 1
ATOM 828 C CA . PRO A 1 103 ? 16.344 -5.18 -12.508 1 98.69 103 PRO A CA 1
ATOM 829 C C . PRO A 1 103 ? 17.656 -5.098 -11.727 1 98.69 103 PRO A C 1
ATOM 831 O O . PRO A 1 103 ? 18.453 -6.039 -11.75 1 98.69 103 PRO A O 1
ATOM 834 N N . GLN A 1 104 ? 17.828 -3.998 -11.055 1 98.75 104 GLN A N 1
ATOM 835 C CA . GLN A 1 104 ? 19.016 -3.855 -10.219 1 98.75 104 GLN A CA 1
ATOM 836 C C . GLN A 1 104 ? 18.844 -4.574 -8.883 1 98.75 104 GLN A C 1
ATOM 838 O O . GLN A 1 104 ? 19.812 -5.004 -8.273 1 98.75 104 GLN A O 1
ATOM 843 N N . LEU A 1 105 ? 17.625 -4.715 -8.422 1 98.88 105 LEU A N 1
ATOM 844 C CA . LEU A 1 105 ? 17.344 -5.336 -7.137 1 98.88 105 LEU A CA 1
ATOM 845 C C . LEU A 1 105 ? 16.188 -6.324 -7.254 1 98.88 105 LEU A C 1
ATOM 847 O O . LEU A 1 105 ? 15.164 -6.023 -7.879 1 98.88 105 LEU A O 1
ATOM 851 N N . VAL A 1 106 ? 16.344 -7.512 -6.742 1 98.56 106 VAL A N 1
ATOM 852 C CA . VAL A 1 106 ? 15.273 -8.5 -6.605 1 98.56 106 VAL A CA 1
ATOM 853 C C . VAL A 1 106 ? 15.125 -8.891 -5.137 1 98.56 106 VAL A C 1
ATOM 855 O O . VAL A 1 106 ? 16.109 -9.039 -4.418 1 98.56 106 VAL A O 1
ATOM 858 N N . LEU A 1 107 ? 13.891 -9.016 -4.691 1 98.12 107 LEU A N 1
ATOM 859 C CA . LEU A 1 107 ? 13.539 -9.375 -3.322 1 98.12 107 LEU A CA 1
ATOM 860 C C . LEU A 1 107 ? 12.812 -10.711 -3.283 1 98.12 107 LEU A C 1
ATOM 862 O O . LEU A 1 107 ? 11.867 -10.938 -4.047 1 98.12 107 LEU A O 1
ATOM 866 N N . GLU A 1 108 ? 13.266 -11.617 -2.465 1 94.88 108 GLU A N 1
ATOM 867 C CA . GLU A 1 108 ? 12.594 -12.867 -2.145 1 94.88 108 GLU A CA 1
ATOM 868 C C . GLU A 1 108 ? 12.211 -12.93 -0.668 1 94.88 108 GLU A C 1
ATOM 870 O O . GLU A 1 108 ? 13.055 -12.734 0.205 1 94.88 108 GLU A O 1
ATOM 875 N N . VAL A 1 109 ? 10.977 -13.086 -0.425 1 94 109 VAL A N 1
ATOM 876 C CA . VAL A 1 109 ? 10.469 -13.305 0.924 1 94 109 VAL A CA 1
ATOM 877 C C . VAL A 1 109 ? 10.195 -14.797 1.135 1 94 109 VAL A C 1
ATOM 879 O O . VAL A 1 109 ? 9.266 -15.352 0.548 1 94 109 VAL A O 1
ATOM 882 N N . VAL A 1 110 ? 11 -15.414 1.939 1 85.38 110 VAL A N 1
ATOM 883 C CA . VAL A 1 110 ? 11.008 -16.859 2.049 1 85.38 110 VAL A CA 1
ATOM 884 C C . VAL A 1 110 ? 9.992 -17.312 3.098 1 85.38 110 VAL A C 1
ATOM 886 O O . VAL A 1 110 ? 9.922 -16.734 4.188 1 85.38 110 VAL A O 1
ATOM 889 N N . SER A 1 111 ? 9.023 -18.125 2.604 1 75.44 111 SER A N 1
ATOM 890 C CA . SER A 1 111 ? 8.125 -18.797 3.529 1 75.44 111 SER A CA 1
ATOM 891 C C . SER A 1 111 ? 8.422 -20.297 3.578 1 75.44 111 SER A C 1
ATOM 893 O O . SER A 1 111 ? 9 -20.859 2.645 1 75.44 111 SER A O 1
ATOM 895 N N . TRP A 1 112 ? 8.672 -20.969 4.691 1 59.59 112 TRP A N 1
ATOM 896 C CA . TRP A 1 112 ? 9.055 -22.375 4.773 1 59.59 112 TRP A CA 1
ATOM 897 C C . TRP A 1 112 ? 8.258 -23.219 3.791 1 59.59 112 TRP A C 1
ATOM 899 O O . TRP A 1 112 ? 7.023 -23.203 3.803 1 59.59 112 TRP A O 1
ATOM 909 N N . THR A 1 113 ? 8.492 -23.25 2.527 1 55 113 THR A N 1
ATOM 910 C CA . THR A 1 113 ? 8.07 -24.438 1.779 1 55 113 THR A CA 1
ATOM 911 C C . THR A 1 113 ? 9.195 -25.469 1.731 1 55 113 THR A C 1
ATOM 913 O O . THR A 1 113 ? 10.352 -25.125 1.475 1 55 113 THR A O 1
ATOM 916 N N . PRO A 1 114 ? 8.859 -26.609 2.338 1 48.69 114 PRO A N 1
ATOM 917 C CA . PRO A 1 114 ? 9.812 -27.688 2.117 1 48.69 114 PRO A CA 1
ATOM 918 C C . PRO A 1 114 ? 10.258 -27.797 0.66 1 48.69 114 PRO A C 1
ATOM 920 O O . PRO A 1 114 ? 9.43 -27.781 -0.249 1 48.69 114 PRO A O 1
ATOM 923 N N . GLY A 1 115 ? 11.508 -27.219 0.203 1 50.72 115 GLY A N 1
ATOM 924 C CA . GLY A 1 115 ? 12.023 -27.422 -1.144 1 50.72 115 GLY A CA 1
ATOM 925 C C . GLY A 1 115 ? 13.016 -26.359 -1.568 1 50.72 115 GLY A C 1
ATOM 926 O O . GLY A 1 115 ? 13.141 -25.328 -0.916 1 50.72 115 GLY A O 1
ATOM 927 N N . ASN A 1 116 ? 14.031 -26.672 -2.227 1 54.47 116 ASN A N 1
ATOM 928 C CA . ASN A 1 116 ? 15.25 -26.047 -2.717 1 54.47 116 ASN A CA 1
ATOM 929 C C . ASN A 1 116 ? 14.945 -24.938 -3.719 1 54.47 116 ASN A C 1
ATOM 931 O O . ASN A 1 116 ? 15.734 -24.672 -4.629 1 54.47 116 ASN A O 1
ATOM 935 N N . GLU A 1 117 ? 13.758 -24.172 -3.654 1 57.5 117 GLU A N 1
ATOM 936 C CA . GLU A 1 117 ? 13.375 -23.25 -4.707 1 57.5 117 GLU A CA 1
ATOM 937 C C . GLU A 1 117 ? 14.266 -22 -4.691 1 57.5 117 GLU A C 1
ATOM 939 O O . GLU A 1 117 ? 14.633 -21.484 -5.75 1 57.5 117 GLU A O 1
ATOM 944 N N . TYR A 1 118 ? 14.773 -21.594 -3.586 1 61.69 118 TYR A N 1
ATOM 945 C CA . TYR A 1 118 ? 15.516 -20.328 -3.523 1 61.69 118 TYR A CA 1
ATOM 946 C C . TYR A 1 118 ? 16.938 -20.516 -4.055 1 61.69 118 TYR A C 1
ATOM 948 O O . TYR A 1 118 ? 17.5 -19.594 -4.645 1 61.69 118 TYR A O 1
ATOM 956 N N . GLU A 1 119 ? 17.391 -21.625 -3.961 1 64.94 119 GLU A N 1
ATOM 957 C CA . GLU A 1 119 ? 18.75 -21.828 -4.488 1 64.94 119 GLU A CA 1
ATOM 958 C C . GLU A 1 119 ? 18.75 -21.766 -6.012 1 64.94 119 GLU A C 1
ATOM 960 O O . GLU A 1 119 ? 19.656 -21.172 -6.602 1 64.94 119 GLU A O 1
ATOM 965 N N . SER A 1 120 ? 17.766 -22.219 -6.621 1 82.69 120 SER A N 1
ATOM 966 C CA . SER A 1 120 ? 17.672 -22.188 -8.078 1 82.69 120 SER A CA 1
ATOM 967 C C . SER A 1 120 ? 17.453 -20.766 -8.594 1 82.69 120 SER A C 1
ATOM 969 O O . SER A 1 120 ? 18.016 -20.375 -9.617 1 82.69 120 SER A O 1
ATOM 971 N N . LYS A 1 121 ? 16.844 -19.922 -7.801 1 88.81 121 LYS A N 1
ATOM 972 C CA . LYS A 1 121 ? 16.562 -18.578 -8.258 1 88.81 121 LYS A CA 1
ATOM 973 C C . LYS A 1 121 ? 17.812 -17.703 -8.18 1 88.81 121 LYS A C 1
ATOM 975 O O . LYS A 1 121 ? 18.031 -16.828 -9.031 1 88.81 121 LYS A O 1
ATOM 980 N N . MET A 1 122 ? 18.625 -18.016 -7.266 1 92 122 MET A N 1
ATOM 981 C CA . MET A 1 122 ? 19.859 -17.234 -7.113 1 92 122 MET A CA 1
ATOM 982 C C . MET A 1 122 ? 20.719 -17.344 -8.359 1 92 122 MET A C 1
ATOM 984 O O . MET A 1 122 ? 21.234 -16.328 -8.852 1 92 122 MET A O 1
ATOM 988 N N . ALA A 1 123 ? 20.859 -18.547 -8.844 1 92.31 123 ALA A N 1
ATOM 989 C CA . ALA A 1 123 ? 21.672 -18.766 -10.047 1 92.31 123 ALA A CA 1
ATOM 990 C C . ALA A 1 123 ? 21.078 -18.031 -11.242 1 92.31 123 ALA A C 1
ATOM 992 O O . ALA A 1 123 ? 21.812 -17.484 -12.062 1 92.31 123 ALA A O 1
ATOM 993 N N . ILE A 1 124 ? 19.797 -18 -11.32 1 94 124 ILE A N 1
ATOM 994 C CA . ILE A 1 124 ? 19.109 -17.312 -12.414 1 94 124 ILE A CA 1
ATOM 995 C C . ILE A 1 124 ? 19.391 -15.82 -12.344 1 94 124 ILE A C 1
ATOM 997 O O . ILE A 1 124 ? 19.75 -15.203 -13.344 1 94 124 ILE A O 1
ATOM 1001 N N . TYR A 1 125 ? 19.312 -15.242 -11.141 1 96.69 125 TYR A N 1
ATOM 1002 C CA . TYR A 1 125 ? 19.516 -13.805 -10.977 1 96.69 125 TYR A CA 1
ATOM 1003 C C . TYR A 1 125 ? 20.969 -13.43 -11.234 1 96.69 125 TYR A C 1
ATOM 1005 O O . TYR A 1 125 ? 21.25 -12.383 -11.82 1 96.69 125 TYR A O 1
ATOM 1013 N N . GLU A 1 126 ? 21.797 -14.297 -10.781 1 95.5 126 GLU A N 1
ATOM 1014 C CA . GLU A 1 126 ? 23.219 -14.078 -11.031 1 95.5 126 GLU A CA 1
ATOM 1015 C C . GLU A 1 126 ? 23.531 -14.039 -12.523 1 95.5 126 GLU A C 1
ATOM 1017 O O . GLU A 1 126 ? 24.203 -13.125 -13 1 95.5 126 GLU A O 1
ATOM 1022 N N . LYS A 1 127 ? 23.031 -14.938 -13.227 1 94.25 127 LYS A N 1
ATOM 1023 C CA . LYS A 1 127 ? 23.234 -15.023 -14.672 1 94.25 127 LYS A CA 1
ATOM 1024 C C . LYS A 1 127 ? 22.562 -13.852 -15.391 1 94.25 127 LYS A C 1
ATOM 1026 O O . LYS A 1 127 ? 23.109 -13.336 -16.375 1 94.25 127 LYS A O 1
ATOM 1031 N N . LEU A 1 128 ? 21.453 -13.43 -14.891 1 95.25 128 LEU A N 1
ATOM 1032 C CA . LEU A 1 128 ? 20.688 -12.32 -15.453 1 95.25 128 LEU A CA 1
ATOM 1033 C C . LEU A 1 128 ? 21.438 -11 -15.281 1 95.25 128 LEU A C 1
ATOM 1035 O O . LEU A 1 128 ? 21.234 -10.062 -16.047 1 95.25 128 LEU A O 1
ATOM 1039 N N . GLY A 1 129 ? 22.219 -10.922 -14.258 1 96.25 129 GLY A N 1
ATOM 1040 C CA . GLY A 1 129 ? 22.969 -9.703 -13.992 1 96.25 129 GLY A CA 1
ATOM 1041 C C . GLY A 1 129 ? 22.312 -8.797 -12.969 1 96.25 129 GLY A C 1
ATOM 1042 O O . GLY A 1 129 ? 22.578 -7.598 -12.922 1 96.25 129 GLY A O 1
ATOM 1043 N N . VAL A 1 130 ? 21.453 -9.367 -12.195 1 98.38 130 VAL A N 1
ATOM 1044 C CA . VAL A 1 130 ? 20.859 -8.602 -11.109 1 98.38 130 VAL A CA 1
ATOM 1045 C C . VAL A 1 130 ? 21.922 -8.164 -10.117 1 98.38 130 VAL A C 1
ATOM 1047 O O . VAL A 1 130 ? 22.719 -8.992 -9.656 1 98.38 130 VAL A O 1
ATOM 1050 N N . LEU A 1 131 ? 21.922 -6.938 -9.805 1 98.69 131 LEU A N 1
ATOM 1051 C CA . LEU A 1 131 ? 23 -6.387 -8.992 1 98.69 131 LEU A CA 1
ATOM 1052 C C . LEU A 1 131 ? 22.812 -6.758 -7.52 1 98.69 131 LEU A C 1
ATOM 1054 O O . LEU A 1 131 ? 23.75 -7.195 -6.859 1 98.69 131 LEU A O 1
ATOM 1058 N N . TYR A 1 132 ? 21.625 -6.578 -6.965 1 98.75 132 TYR A N 1
ATOM 1059 C CA . TYR A 1 132 ? 21.328 -6.852 -5.562 1 98.75 132 TYR A CA 1
ATOM 1060 C C . TYR A 1 132 ? 20.281 -7.941 -5.426 1 98.75 132 TYR A C 1
ATOM 1062 O O . TYR A 1 132 ? 19.172 -7.824 -5.973 1 98.75 132 TYR A O 1
ATOM 1070 N N . TYR A 1 133 ? 20.609 -9 -4.773 1 97.88 133 TYR A N 1
ATOM 1071 C CA . TYR A 1 133 ? 19.688 -10.07 -4.402 1 97.88 133 TYR A CA 1
ATOM 1072 C C . TYR A 1 133 ? 19.375 -10.031 -2.914 1 97.88 133 TYR A C 1
ATOM 1074 O O . TYR A 1 133 ? 20.25 -10.242 -2.076 1 97.88 133 TYR A O 1
ATOM 1082 N N . VAL A 1 134 ? 18.156 -9.688 -2.586 1 97.38 134 VAL A N 1
ATOM 1083 C CA . VAL A 1 134 ? 17.703 -9.469 -1.214 1 97.38 134 VAL A CA 1
ATOM 1084 C C . VAL A 1 134 ? 16.844 -10.656 -0.76 1 97.38 134 VAL A C 1
ATOM 1086 O O . VAL A 1 134 ? 15.914 -11.055 -1.455 1 97.38 134 VAL A O 1
ATOM 1089 N N . ILE A 1 135 ? 17.156 -11.203 0.362 1 94.44 135 ILE A N 1
ATOM 1090 C CA . ILE A 1 135 ? 16.438 -12.344 0.907 1 94.44 135 ILE A CA 1
ATOM 1091 C C . ILE A 1 135 ? 15.93 -12.016 2.311 1 94.44 135 ILE A C 1
ATOM 1093 O O . ILE A 1 135 ? 16.719 -11.633 3.184 1 94.44 135 ILE A O 1
ATOM 1097 N N . TYR A 1 136 ? 14.68 -12.062 2.488 1 94.94 136 TYR A N 1
ATOM 1098 C CA . TYR A 1 136 ? 14.062 -11.93 3.803 1 94.94 136 TYR A CA 1
ATOM 1099 C C . TYR A 1 136 ? 13.484 -13.258 4.273 1 94.94 136 TYR A C 1
ATOM 1101 O O . TYR A 1 136 ? 12.539 -13.773 3.68 1 94.94 136 TYR A O 1
ATOM 1109 N N . ASN A 1 137 ? 14.047 -13.812 5.285 1 88.88 137 ASN A N 1
ATOM 1110 C CA . ASN A 1 137 ? 13.68 -15.102 5.855 1 88.88 137 ASN A CA 1
ATOM 1111 C C . ASN A 1 137 ? 13.656 -15.055 7.383 1 88.88 137 ASN A C 1
ATOM 1113 O O . ASN A 1 137 ? 14.547 -15.586 8.047 1 88.88 137 ASN A O 1
ATOM 1117 N N . PRO A 1 138 ? 12.617 -14.562 7.945 1 82.44 138 PRO A N 1
ATOM 1118 C CA . PRO A 1 138 ? 12.617 -14.312 9.391 1 82.44 138 PRO A CA 1
ATOM 1119 C C . PRO A 1 138 ? 12.414 -15.586 10.211 1 82.44 138 PRO A C 1
ATOM 1121 O O . PRO A 1 138 ? 12.789 -15.641 11.383 1 82.44 138 PRO A O 1
ATOM 1124 N N . GLU A 1 139 ? 11.891 -16.562 9.688 1 78.62 139 GLU A N 1
ATOM 1125 C CA . GLU A 1 139 ? 11.461 -17.688 10.508 1 78.62 139 GLU A CA 1
ATOM 1126 C C . GLU A 1 139 ? 12.391 -18.891 10.336 1 78.62 139 GLU A C 1
ATOM 1128 O O . GLU A 1 139 ? 12.555 -19.688 11.258 1 78.62 139 GLU A O 1
ATOM 1133 N N . TYR A 1 140 ? 13.062 -19.047 9.219 1 75.12 140 TYR A N 1
ATOM 1134 C CA . TYR A 1 140 ? 13.734 -20.312 8.961 1 75.12 140 TYR A CA 1
ATOM 1135 C C . TYR A 1 140 ? 15.219 -20.094 8.688 1 75.12 140 TYR A C 1
ATOM 1137 O O . TYR A 1 140 ? 15.891 -20.984 8.156 1 75.12 140 TYR A O 1
ATOM 1145 N N . TYR A 1 141 ? 15.688 -19.047 9.102 1 70.81 141 TYR A N 1
ATOM 1146 C CA . TYR A 1 141 ? 17.047 -18.672 8.758 1 70.81 141 TYR A CA 1
ATOM 1147 C C . TYR A 1 141 ? 18.062 -19.547 9.508 1 70.81 141 TYR A C 1
ATOM 1149 O O . TYR A 1 141 ? 19.188 -19.75 9.039 1 70.81 141 TYR A O 1
ATOM 1157 N N . GLN A 1 142 ? 17.672 -19.984 10.602 1 68.5 142 GLN A N 1
ATOM 1158 C CA . GLN A 1 142 ? 18.625 -20.672 11.469 1 68.5 142 GLN A CA 1
ATOM 1159 C C . GLN A 1 142 ? 19 -22.031 10.891 1 68.5 142 GLN A C 1
ATOM 1161 O O . GLN A 1 142 ? 20.078 -22.562 11.203 1 68.5 142 GLN A O 1
ATOM 1166 N N . ARG A 1 143 ? 18.25 -22.547 10.109 1 64.31 143 ARG A N 1
ATOM 1167 C CA . ARG A 1 143 ? 18.484 -23.891 9.594 1 64.31 143 ARG A CA 1
ATOM 1168 C C . ARG A 1 143 ? 19.797 -23.953 8.805 1 64.31 143 ARG A C 1
ATOM 1170 O O . ARG A 1 143 ? 20.531 -24.938 8.891 1 64.31 143 ARG A O 1
ATOM 1177 N N . ASP A 1 144 ? 20.141 -22.938 8.164 1 63.09 144 ASP A N 1
ATOM 1178 C CA . ASP A 1 144 ? 21.344 -22.953 7.332 1 63.09 144 ASP A CA 1
ATOM 1179 C C . ASP A 1 144 ? 22.312 -21.844 7.738 1 63.09 144 ASP A C 1
ATOM 1181 O O . ASP A 1 144 ? 23.094 -21.359 6.922 1 63.09 144 ASP A O 1
ATOM 1185 N N . ARG A 1 145 ? 22.25 -21.484 8.984 1 69.94 145 ARG A N 1
ATOM 1186 C CA . ARG A 1 145 ? 23.141 -20.484 9.57 1 69.94 145 ARG A CA 1
ATOM 1187 C C . ARG A 1 145 ? 23.109 -19.188 8.781 1 69.94 145 ARG A C 1
ATOM 1189 O O . ARG A 1 145 ? 24.156 -18.594 8.492 1 69.94 145 ARG A O 1
ATOM 1196 N N . HIS A 1 146 ? 21.891 -18.922 8.211 1 78.56 146 HIS A N 1
ATOM 1197 C CA . HIS A 1 146 ? 21.688 -17.656 7.531 1 78.56 146 HIS A CA 1
ATOM 1198 C C . HIS A 1 146 ? 21.172 -16.594 8.5 1 78.56 146 HIS A C 1
ATOM 1200 O O . HIS A 1 146 ? 21.047 -16.844 9.703 1 78.56 146 HIS A O 1
ATOM 1206 N N . GLN A 1 147 ? 21.234 -15.344 8.117 1 85.25 147 GLN A N 1
ATOM 1207 C CA . GLN A 1 147 ? 20.578 -14.25 8.836 1 85.25 147 GLN A CA 1
ATOM 1208 C C . GLN A 1 147 ? 19.125 -14.078 8.359 1 85.25 147 GLN A C 1
ATOM 1210 O O . GLN A 1 147 ? 18.781 -14.492 7.258 1 85.25 147 GLN A O 1
ATOM 1215 N N . PRO A 1 148 ? 18.328 -13.547 9.164 1 89.81 148 PRO A N 1
ATOM 1216 C CA . PRO A 1 148 ? 16.922 -13.359 8.789 1 89.81 148 PRO A CA 1
ATOM 1217 C C . PRO A 1 148 ? 16.75 -12.414 7.605 1 89.81 148 PRO A C 1
ATOM 1219 O O . PRO A 1 148 ? 15.727 -12.469 6.914 1 89.81 148 PRO A O 1
ATOM 1222 N N . PHE A 1 149 ? 17.703 -11.562 7.434 1 94.25 149 PHE A N 1
ATOM 1223 C CA . PHE A 1 149 ? 17.719 -10.609 6.332 1 94.25 149 PHE A CA 1
ATOM 1224 C C . PHE A 1 149 ? 19.109 -10.516 5.715 1 94.25 149 PHE A C 1
ATOM 1226 O O . PHE A 1 149 ? 20.062 -10.156 6.395 1 94.25 149 PHE A O 1
ATOM 1233 N N . GLU A 1 150 ? 19.172 -10.875 4.434 1 94.94 150 GLU A N 1
ATOM 1234 C CA . GLU A 1 150 ? 20.453 -10.906 3.746 1 94.94 150 GLU A CA 1
ATOM 1235 C C . GLU A 1 150 ? 20.391 -10.156 2.418 1 94.94 150 GLU A C 1
ATOM 1237 O O . GLU A 1 150 ? 19.391 -10.234 1.703 1 94.94 150 GLU A O 1
ATOM 1242 N N . ILE A 1 151 ? 21.469 -9.484 2.131 1 97.12 151 ILE A N 1
ATOM 1243 C CA . ILE A 1 151 ? 21.625 -8.859 0.823 1 97.12 151 ILE A CA 1
ATOM 1244 C C . ILE A 1 151 ? 22.922 -9.32 0.169 1 97.12 151 ILE A C 1
ATOM 1246 O O . ILE A 1 151 ? 23.969 -9.352 0.812 1 97.12 151 ILE A O 1
ATOM 1250 N N . TYR A 1 152 ? 22.812 -9.758 -1.013 1 97.31 152 TYR A N 1
ATOM 1251 C CA . TYR A 1 152 ? 23.953 -10.109 -1.844 1 97.31 152 TYR A CA 1
ATOM 1252 C C . TYR A 1 152 ? 24.172 -9.078 -2.945 1 97.31 152 TYR A C 1
ATOM 1254 O O . TYR A 1 152 ? 23.203 -8.617 -3.564 1 97.31 152 TYR A O 1
ATOM 1262 N N . ARG A 1 153 ? 25.359 -8.695 -3.127 1 98.38 153 ARG A N 1
ATOM 1263 C CA . ARG A 1 153 ? 25.75 -7.824 -4.234 1 98.38 153 ARG A CA 1
ATOM 1264 C C . ARG A 1 153 ? 26.562 -8.586 -5.27 1 98.38 153 ARG A C 1
ATOM 1266 O O . ARG A 1 153 ? 27.453 -9.367 -4.914 1 98.38 153 ARG A O 1
ATOM 1273 N N . GLN A 1 154 ? 26.234 -8.414 -6.523 1 98.12 154 GLN A N 1
ATOM 1274 C CA . GLN A 1 154 ? 27.016 -9.062 -7.57 1 98.12 154 GLN A CA 1
ATOM 1275 C C . GLN A 1 154 ? 28.312 -8.305 -7.84 1 98.12 154 GLN A C 1
ATOM 1277 O O . GLN A 1 154 ? 28.281 -7.125 -8.211 1 98.12 154 GLN A O 1
ATOM 1282 N N . ILE A 1 155 ? 29.422 -8.906 -7.633 1 96.75 155 ILE A N 1
ATOM 1283 C CA . ILE A 1 155 ? 30.75 -8.398 -7.898 1 96.75 155 ILE A CA 1
ATOM 1284 C C . ILE A 1 155 ? 31.516 -9.375 -8.797 1 96.75 155 ILE A C 1
ATOM 1286 O O . ILE A 1 155 ? 31.734 -10.523 -8.422 1 96.75 155 ILE A O 1
ATOM 1290 N N . ASP A 1 156 ? 31.906 -8.922 -9.977 1 95.12 156 ASP A N 1
ATOM 1291 C CA . ASP A 1 156 ? 32.625 -9.734 -10.945 1 95.12 156 ASP A CA 1
ATOM 1292 C C . ASP A 1 156 ? 31.875 -11.016 -11.266 1 95.12 156 ASP A C 1
ATOM 1294 O O . ASP A 1 156 ? 32.438 -12.109 -11.227 1 95.12 156 ASP A O 1
ATOM 1298 N N . GLY A 1 157 ? 30.562 -10.93 -11.312 1 94.06 157 GLY A N 1
ATOM 1299 C CA . GLY A 1 157 ? 29.734 -12.016 -11.789 1 94.06 157 GLY A CA 1
ATOM 1300 C C . GLY A 1 157 ? 29.312 -12.969 -10.688 1 94.06 157 GLY A C 1
ATOM 1301 O O . GLY A 1 157 ? 28.625 -13.961 -10.945 1 94.06 157 GLY A O 1
ATOM 1302 N N . LYS A 1 158 ? 29.688 -12.562 -9.438 1 96.25 158 LYS A N 1
ATOM 1303 C CA . LYS A 1 158 ? 29.359 -13.445 -8.32 1 96.25 158 LYS A CA 1
ATOM 1304 C C . LYS A 1 158 ? 28.703 -12.664 -7.184 1 96.25 158 LYS A C 1
ATOM 1306 O O . LYS A 1 158 ? 29.078 -11.523 -6.906 1 96.25 158 LYS A O 1
ATOM 1311 N N . TYR A 1 159 ? 27.781 -13.352 -6.543 1 96.5 159 TYR A N 1
ATOM 1312 C CA . TYR A 1 159 ? 27.109 -12.719 -5.414 1 96.5 159 TYR A CA 1
ATOM 1313 C C . TYR A 1 159 ? 27.969 -12.789 -4.156 1 96.5 159 TYR A C 1
ATOM 1315 O O . TYR A 1 159 ? 28.516 -13.844 -3.834 1 96.5 159 TYR A O 1
ATOM 1323 N N . GLN A 1 160 ? 28.109 -11.703 -3.514 1 97.31 160 GLN A N 1
ATOM 1324 C CA . GLN A 1 160 ? 28.812 -11.609 -2.236 1 97.31 160 GLN A CA 1
ATOM 1325 C C . GLN A 1 160 ? 27.891 -11.055 -1.148 1 97.31 160 GLN A C 1
ATOM 1327 O O . GLN A 1 160 ? 27.234 -10.031 -1.341 1 97.31 160 GLN A O 1
ATOM 1332 N N . LEU A 1 161 ? 27.859 -11.727 -0.076 1 96 161 LEU A N 1
ATOM 1333 C CA . LEU A 1 161 ? 27.062 -11.297 1.06 1 96 161 LEU A CA 1
ATOM 1334 C C . LEU A 1 161 ? 27.547 -9.961 1.598 1 96 161 LEU A C 1
ATOM 1336 O O . LEU A 1 161 ? 28.75 -9.758 1.769 1 96 161 LEU A O 1
ATOM 1340 N N . GLN A 1 162 ? 26.594 -9.039 1.801 1 96.5 162 GLN A N 1
ATOM 1341 C CA . GLN A 1 162 ? 26.922 -7.719 2.342 1 96.5 162 GLN A CA 1
ATOM 1342 C C . GLN A 1 162 ? 26.656 -7.664 3.846 1 96.5 162 GLN A C 1
ATOM 1344 O O . GLN A 1 162 ? 25.938 -8.508 4.391 1 96.5 162 GLN A O 1
ATOM 1349 N N . THR A 1 163 ? 27.297 -6.66 4.547 1 93.81 163 THR A N 1
ATOM 1350 C CA . THR A 1 163 ? 27.109 -6.469 5.98 1 93.81 163 THR A CA 1
ATOM 1351 C C . THR A 1 163 ? 26.703 -5.027 6.281 1 93.81 163 THR A C 1
ATOM 1353 O O . THR A 1 163 ? 26.859 -4.141 5.441 1 93.81 163 THR A O 1
ATOM 1356 N N . GLY A 1 164 ? 26.078 -4.805 7.523 1 92 164 GLY A N 1
ATOM 1357 C CA . GLY A 1 164 ? 25.766 -3.461 7.98 1 92 164 GLY A CA 1
ATOM 1358 C C . GLY A 1 164 ? 24.344 -3.037 7.648 1 92 164 GLY A C 1
ATOM 1359 O O . GLY A 1 164 ? 24.125 -2.264 6.715 1 92 164 GLY A O 1
ATOM 1360 N N . GLU A 1 165 ? 23.422 -3.412 8.344 1 94.31 165 GLU A N 1
ATOM 1361 C CA . GLU A 1 165 ? 22.031 -3.021 8.203 1 94.31 165 GLU A CA 1
ATOM 1362 C C . GLU A 1 165 ? 21.766 -1.672 8.859 1 94.31 165 GLU A C 1
ATOM 1364 O O . GLU A 1 165 ? 22.219 -1.423 9.984 1 94.31 165 GLU A O 1
ATOM 1369 N N . PRO A 1 166 ? 21.062 -0.742 8.219 1 97.44 166 PRO A N 1
ATOM 1370 C CA . PRO A 1 166 ? 20.5 -0.822 6.867 1 97.44 166 PRO A CA 1
ATOM 1371 C C . PRO A 1 166 ? 21.578 -0.795 5.785 1 97.44 166 PRO A C 1
ATOM 1373 O O . PRO A 1 166 ? 22.609 -0.138 5.949 1 97.44 166 PRO A O 1
ATOM 1376 N N . TYR A 1 167 ? 21.328 -1.532 4.781 1 98 167 TYR A N 1
ATOM 1377 C CA . TYR A 1 167 ? 22.266 -1.637 3.674 1 98 167 TYR A CA 1
ATOM 1378 C C . TYR A 1 167 ? 22.094 -0.481 2.695 1 98 167 TYR A C 1
ATOM 1380 O O . TYR A 1 167 ? 20.984 -0.258 2.182 1 98 167 TYR A O 1
ATOM 1388 N N . TRP A 1 168 ? 23.156 0.219 2.506 1 98.06 168 TRP A N 1
ATOM 1389 C CA . TRP A 1 168 ? 23.125 1.279 1.503 1 98.06 168 TRP A CA 1
ATOM 1390 C C . TRP A 1 168 ? 23.391 0.719 0.11 1 98.06 168 TRP A C 1
ATOM 1392 O O . TRP A 1 168 ? 24.312 -0.07 -0.082 1 98.06 168 TRP A O 1
ATOM 1402 N N . LEU A 1 169 ? 22.578 1.066 -0.839 1 98.5 169 LEU A N 1
ATOM 1403 C CA . LEU A 1 169 ? 22.688 0.676 -2.24 1 98.5 169 LEU A CA 1
ATOM 1404 C C . LEU A 1 169 ? 23.078 1.871 -3.111 1 98.5 169 LEU A C 1
ATOM 1406 O O . LEU A 1 169 ? 22.203 2.498 -3.721 1 98.5 169 LEU A O 1
ATOM 1410 N N . PRO A 1 170 ? 24.312 2.127 -3.297 1 97.75 170 PRO A N 1
ATOM 1411 C CA . PRO A 1 170 ? 24.734 3.379 -3.92 1 97.75 170 PRO A CA 1
ATOM 1412 C C . PRO A 1 170 ? 24.25 3.52 -5.359 1 97.75 170 PRO A C 1
ATOM 1414 O O . PRO A 1 170 ? 23.938 4.625 -5.805 1 97.75 170 PRO A O 1
ATOM 1417 N N . GLU A 1 171 ? 24.172 2.449 -6.164 1 97.69 171 GLU A N 1
ATOM 1418 C CA . GLU A 1 171 ? 23.766 2.494 -7.562 1 97.69 171 GLU A CA 1
ATOM 1419 C C . GLU A 1 171 ? 22.297 2.869 -7.695 1 97.69 171 GLU A C 1
ATOM 1421 O O . GLU A 1 171 ? 21.859 3.316 -8.758 1 97.69 171 GLU A O 1
ATOM 1426 N N . ILE A 1 172 ? 21.594 2.676 -6.57 1 98.19 172 ILE A N 1
ATOM 1427 C CA . ILE A 1 172 ? 20.156 2.934 -6.59 1 98.19 172 ILE A CA 1
ATOM 1428 C C . ILE A 1 172 ? 19.859 4.246 -5.871 1 98.19 172 ILE A C 1
ATOM 1430 O O . ILE A 1 172 ? 18.906 4.949 -6.219 1 98.19 172 ILE A O 1
ATOM 1434 N N . GLY A 1 173 ? 20.656 4.566 -4.93 1 98.06 173 GLY A N 1
ATOM 1435 C CA . GLY A 1 173 ? 20.438 5.762 -4.129 1 98.06 173 GLY A CA 1
ATOM 1436 C C . GLY A 1 173 ? 19.406 5.559 -3.029 1 98.06 173 GLY A C 1
ATOM 1437 O O . GLY A 1 173 ? 18.625 6.461 -2.736 1 98.06 173 GLY A O 1
ATOM 1438 N N . LEU A 1 174 ? 19.312 4.379 -2.455 1 98.5 174 LEU A N 1
ATOM 1439 C CA . LEU A 1 174 ? 18.422 4 -1.36 1 98.5 174 LEU A CA 1
ATOM 1440 C C . LEU A 1 174 ? 19.125 3.061 -0.39 1 98.5 174 LEU A C 1
ATOM 1442 O O . LEU A 1 174 ? 20.094 2.396 -0.759 1 98.5 174 LEU A O 1
ATOM 1446 N N . GLY A 1 175 ? 18.703 3.119 0.82 1 98.69 175 GLY A N 1
ATOM 1447 C CA . GLY A 1 175 ? 19 2.041 1.752 1 98.69 175 GLY A CA 1
ATOM 1448 C C . GLY A 1 175 ? 17.812 1.106 1.967 1 98.69 175 GLY A C 1
ATOM 1449 O O . GLY A 1 175 ? 16.672 1.481 1.724 1 98.69 175 GLY A O 1
ATOM 1450 N N . ILE A 1 176 ? 18.141 -0.112 2.398 1 98.81 176 ILE A N 1
ATOM 1451 C CA . ILE A 1 176 ? 17.094 -1.064 2.732 1 98.81 176 ILE A CA 1
ATOM 1452 C C . ILE A 1 176 ? 17.453 -1.798 4.023 1 98.81 176 ILE A C 1
ATOM 1454 O O . ILE A 1 176 ? 18.625 -2.078 4.281 1 98.81 176 ILE A O 1
ATOM 1458 N N . GLY A 1 177 ? 16.453 -2.07 4.82 1 98.5 177 GLY A N 1
ATOM 1459 C CA . GLY A 1 177 ? 16.656 -2.77 6.078 1 98.5 177 GLY A CA 1
ATOM 1460 C C . GLY A 1 177 ? 15.375 -3.074 6.82 1 98.5 177 GLY A C 1
ATOM 1461 O O . GLY A 1 177 ? 14.289 -2.695 6.371 1 98.5 177 GLY A O 1
ATOM 1462 N N . ARG A 1 178 ? 15.539 -3.82 7.91 1 97.75 178 ARG A N 1
ATOM 1463 C CA . ARG A 1 178 ? 14.414 -4.16 8.773 1 97.75 178 ARG A CA 1
ATOM 1464 C C . ARG A 1 178 ? 14.141 -3.049 9.773 1 97.75 178 ARG A C 1
ATOM 1466 O O . ARG A 1 178 ? 15.055 -2.34 10.195 1 97.75 178 ARG A O 1
ATOM 1473 N N . SER A 1 179 ? 12.922 -2.877 10.094 1 97.56 179 SER A N 1
ATOM 1474 C CA . SER A 1 179 ? 12.492 -1.919 11.109 1 97.56 179 SER A CA 1
ATOM 1475 C C . SER A 1 179 ? 11.188 -2.35 11.758 1 97.56 179 SER A C 1
ATOM 1477 O O . SER A 1 179 ? 10.469 -3.203 11.227 1 97.56 179 SER A O 1
ATOM 1479 N N . GLN A 1 180 ? 11 -1.817 12.938 1 96.44 180 GLN A N 1
ATOM 1480 C CA . GLN A 1 180 ? 9.703 -1.964 13.586 1 96.44 180 GLN A CA 1
ATOM 1481 C C . GLN A 1 180 ? 8.805 -0.768 13.289 1 96.44 180 GLN A C 1
ATOM 1483 O O . GLN A 1 180 ? 9.266 0.374 13.266 1 96.44 180 GLN A O 1
ATOM 1488 N N . ALA A 1 181 ? 7.551 -1.09 13 1 96.31 181 ALA A N 1
ATOM 1489 C CA . ALA A 1 181 ? 6.613 -0.001 12.742 1 96.31 181 ALA A CA 1
ATOM 1490 C C . ALA A 1 181 ? 5.188 -0.413 13.102 1 96.31 181 ALA A C 1
ATOM 1492 O O . ALA A 1 181 ? 4.871 -1.604 13.141 1 96.31 181 ALA A O 1
ATOM 1493 N N . THR A 1 182 ? 4.402 0.567 13.391 1 95.38 182 THR A N 1
ATOM 1494 C CA . THR A 1 182 ? 2.963 0.379 13.531 1 95.38 182 THR A CA 1
ATOM 1495 C C . THR A 1 182 ? 2.234 0.831 12.266 1 95.38 182 THR A C 1
ATOM 1497 O O . THR A 1 182 ? 2.17 2.027 11.977 1 95.38 182 THR A O 1
ATOM 1500 N N . LEU A 1 183 ? 1.679 -0.065 11.57 1 94.69 183 LEU A N 1
ATOM 1501 C CA . LEU A 1 183 ? 0.961 0.222 10.336 1 94.69 183 LEU A CA 1
ATOM 1502 C C . LEU A 1 183 ? -0.476 -0.285 10.406 1 94.69 183 LEU A C 1
ATOM 1504 O O . LEU A 1 183 ? -0.709 -1.461 10.695 1 94.69 183 LEU A O 1
ATOM 1508 N N . GLY A 1 184 ? -1.384 0.581 10.156 1 95 184 GLY A N 1
ATOM 1509 C CA . GLY A 1 184 ? -2.783 0.197 10.266 1 95 184 GLY A CA 1
ATOM 1510 C C . GLY A 1 184 ? -3.154 -0.323 11.641 1 95 184 GLY A C 1
ATOM 1511 O O . GLY A 1 184 ? -3.945 -1.26 11.758 1 95 184 GLY A O 1
ATOM 1512 N N . GLY A 1 185 ? -2.451 0.127 12.648 1 94.56 185 GLY A N 1
ATOM 1513 C CA . GLY A 1 185 ? -2.758 -0.271 14.016 1 94.56 185 GLY A CA 1
ATOM 1514 C C . GLY A 1 185 ? -2.057 -1.548 14.438 1 94.56 185 GLY A C 1
ATOM 1515 O O . GLY A 1 185 ? -2.26 -2.035 15.547 1 94.56 185 GLY A O 1
ATOM 1516 N N . ILE A 1 186 ? -1.268 -2.107 13.594 1 95.81 186 ILE A N 1
ATOM 1517 C CA . ILE A 1 186 ? -0.571 -3.355 13.891 1 95.81 186 ILE A CA 1
ATOM 1518 C C . ILE A 1 186 ? 0.929 -3.094 14 1 95.81 186 ILE A C 1
ATOM 1520 O O . ILE A 1 186 ? 1.533 -2.516 13.094 1 95.81 186 ILE A O 1
ATOM 1524 N N . ASP A 1 187 ? 1.476 -3.516 15.086 1 95.69 187 ASP A N 1
ATOM 1525 C CA . ASP A 1 187 ? 2.926 -3.486 15.25 1 95.69 187 ASP A CA 1
ATOM 1526 C C . ASP A 1 187 ? 3.576 -4.695 14.586 1 95.69 187 ASP A C 1
ATOM 1528 O O . ASP A 1 187 ? 3.184 -5.836 14.836 1 95.69 187 ASP A O 1
ATOM 1532 N N . ARG A 1 188 ? 4.586 -4.398 13.719 1 94.69 188 ARG A N 1
ATOM 1533 C CA . ARG A 1 188 ? 5.246 -5.531 13.078 1 94.69 188 ARG A CA 1
ATOM 1534 C C . ARG A 1 188 ? 6.609 -5.133 12.531 1 94.69 188 ARG A C 1
ATOM 1536 O O . ARG A 1 188 ? 6.91 -3.943 12.398 1 94.69 188 ARG A O 1
ATOM 1543 N N . GLU A 1 189 ? 7.387 -6.168 12.32 1 95.81 189 GLU A N 1
ATOM 1544 C CA . GLU A 1 189 ? 8.633 -5.949 11.578 1 95.81 189 GLU A CA 1
ATOM 1545 C C . GLU A 1 189 ? 8.359 -5.754 10.086 1 95.81 189 GLU A C 1
ATOM 1547 O O . GLU A 1 189 ? 7.551 -6.477 9.5 1 95.81 189 GLU A O 1
ATOM 1552 N N . ILE A 1 190 ? 8.977 -4.723 9.562 1 96.88 190 ILE A N 1
ATOM 1553 C CA . ILE A 1 190 ? 8.812 -4.43 8.141 1 96.88 190 ILE A CA 1
ATOM 1554 C C . ILE A 1 190 ? 10.18 -4.34 7.473 1 96.88 190 ILE A C 1
ATOM 1556 O O . ILE A 1 190 ? 11.211 -4.328 8.156 1 96.88 190 ILE A O 1
ATOM 1560 N N . LEU A 1 191 ? 10.242 -4.48 6.215 1 98.19 191 LEU A N 1
ATOM 1561 C CA . LEU A 1 191 ? 11.336 -4 5.383 1 98.19 191 LEU A CA 1
ATOM 1562 C C . LEU A 1 191 ? 11.062 -2.584 4.887 1 98.19 191 LEU A C 1
ATOM 1564 O O . LEU A 1 191 ? 9.969 -2.289 4.41 1 98.19 191 LEU A O 1
ATOM 1568 N N . SER A 1 192 ? 12.055 -1.729 5.039 1 98.75 192 SER A N 1
ATOM 1569 C CA . SER A 1 192 ? 11.812 -0.333 4.691 1 98.75 192 SER A CA 1
ATOM 1570 C C . SER A 1 192 ? 12.984 0.26 3.918 1 98.75 192 SER A C 1
ATOM 1572 O O . SER A 1 192 ? 14.047 -0.352 3.832 1 98.75 192 SER A O 1
ATOM 1574 N N . TRP A 1 193 ? 12.734 1.418 3.332 1 98.88 193 TRP A N 1
ATOM 1575 C CA . TRP A 1 193 ? 13.766 2.205 2.662 1 98.88 193 TRP A CA 1
ATOM 1576 C C . TRP A 1 193 ? 14.414 3.188 3.631 1 98.88 193 TRP A C 1
ATOM 1578 O O . TRP A 1 193 ? 13.758 3.688 4.551 1 98.88 193 TRP A O 1
ATOM 1588 N N . PHE A 1 194 ? 15.648 3.475 3.367 1 98.88 194 PHE A N 1
ATOM 1589 C CA . PHE A 1 194 ? 16.438 4.383 4.191 1 98.88 194 PHE A CA 1
ATOM 1590 C C . PHE A 1 194 ? 17.188 5.387 3.326 1 98.88 194 PHE A C 1
ATOM 1592 O O . PHE A 1 194 ? 17.484 5.109 2.162 1 98.88 194 PHE A O 1
ATOM 1599 N N . ASP A 1 195 ? 17.422 6.523 3.922 1 98.5 195 ASP A N 1
ATOM 1600 C CA . ASP A 1 195 ? 18.234 7.504 3.207 1 98.5 195 ASP A CA 1
ATOM 1601 C C . ASP A 1 195 ? 19.719 7.273 3.453 1 98.5 195 ASP A C 1
ATOM 1603 O O . ASP A 1 195 ? 20.109 6.293 4.098 1 98.5 195 ASP A O 1
ATOM 1607 N N . GLN A 1 196 ? 20.547 8.125 2.865 1 97.44 196 GLN A N 1
ATOM 1608 C CA . GLN A 1 196 ? 22 7.926 2.877 1 97.44 196 GLN A CA 1
ATOM 1609 C C . GLN A 1 196 ? 22.547 8.008 4.297 1 97.44 196 GLN A C 1
ATOM 1611 O O . GLN A 1 196 ? 23.594 7.414 4.598 1 97.44 196 GLN A O 1
ATOM 1616 N N . GLU A 1 197 ? 21.875 8.703 5.184 1 97.94 197 GLU A N 1
ATOM 1617 C CA . GLU A 1 197 ? 22.312 8.859 6.566 1 97.94 197 GLU A CA 1
ATOM 1618 C C . GLU A 1 197 ? 21.812 7.723 7.441 1 97.94 197 GLU A C 1
ATOM 1620 O O . GLU A 1 197 ? 22.078 7.68 8.641 1 97.94 197 GLU A O 1
ATOM 1625 N N . GLY A 1 198 ? 21.016 6.844 6.922 1 97.44 198 GLY A N 1
ATOM 1626 C CA . GLY A 1 198 ? 20.516 5.699 7.66 1 97.44 198 GLY A CA 1
ATOM 1627 C C . GLY A 1 198 ? 19.172 5.961 8.336 1 97.44 198 GLY A C 1
ATOM 1628 O O . GLY A 1 198 ? 18.766 5.207 9.219 1 97.44 198 GLY A O 1
ATOM 1629 N N . ARG A 1 199 ? 18.562 7.059 7.961 1 98.19 199 ARG A N 1
ATOM 1630 C CA . ARG A 1 199 ? 17.234 7.355 8.516 1 98.19 199 ARG A CA 1
ATOM 1631 C C . ARG A 1 199 ? 16.141 6.688 7.695 1 98.19 199 ARG A C 1
ATOM 1633 O O . ARG A 1 199 ? 16.156 6.734 6.461 1 98.19 199 ARG A O 1
ATOM 1640 N N . ARG A 1 200 ? 15.203 6.082 8.359 1 98.69 200 ARG A N 1
ATOM 1641 C CA . ARG A 1 200 ? 14.086 5.406 7.703 1 98.69 200 ARG A CA 1
ATOM 1642 C C . ARG A 1 200 ? 13.117 6.41 7.09 1 98.69 200 ARG A C 1
ATOM 1644 O O . ARG A 1 200 ? 12.758 7.398 7.73 1 98.69 200 ARG A O 1
ATOM 1651 N N . TYR A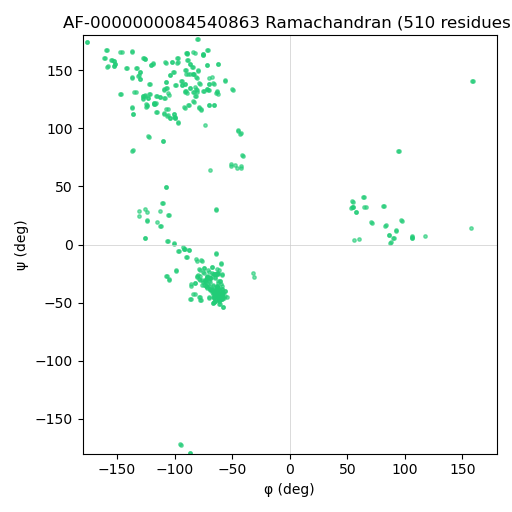 1 201 ? 12.719 6.16 5.887 1 98.75 201 TYR A N 1
ATOM 1652 C CA . TYR A 1 201 ? 11.664 6.977 5.301 1 98.75 201 TYR A CA 1
ATOM 1653 C C . TYR A 1 201 ? 10.32 6.688 5.965 1 98.75 201 TYR A C 1
ATOM 1655 O O . TYR A 1 201 ? 10 5.531 6.246 1 98.75 201 TYR A O 1
ATOM 1663 N N . LEU A 1 202 ? 9.633 7.723 6.191 1 98.19 202 LEU A N 1
ATOM 1664 C CA . LEU A 1 202 ? 8.328 7.559 6.824 1 98.19 202 LEU A CA 1
ATOM 1665 C C . LEU A 1 202 ? 7.27 7.168 5.797 1 98.19 202 LEU A C 1
ATOM 1667 O O . LEU A 1 202 ? 7.289 7.652 4.664 1 98.19 202 LEU A O 1
ATOM 1671 N N . SER A 1 203 ? 6.363 6.348 6.199 1 97.88 203 SER A N 1
ATOM 1672 C CA . SER A 1 203 ? 5.219 5.992 5.367 1 97.88 203 SER A CA 1
ATOM 1673 C C . SER A 1 203 ? 4.234 7.152 5.262 1 97.88 203 SER A C 1
ATOM 1675 O O . SER A 1 203 ? 4.324 8.117 6.02 1 97.88 203 SER A O 1
ATOM 1677 N N . ALA A 1 204 ? 3.301 7.004 4.301 1 97.75 204 ALA A N 1
ATOM 1678 C CA . ALA A 1 204 ? 2.254 8.016 4.164 1 97.75 204 ALA A CA 1
ATOM 1679 C C . ALA A 1 204 ? 1.438 8.133 5.449 1 97.75 204 ALA A C 1
ATOM 1681 O O . ALA A 1 204 ? 1.066 9.242 5.855 1 97.75 204 ALA A O 1
ATOM 1682 N N . GLU A 1 205 ? 1.174 7.02 6.031 1 97.88 205 GLU A N 1
ATOM 1683 C CA . GLU A 1 205 ? 0.433 7.02 7.289 1 97.88 205 GLU A CA 1
ATOM 1684 C C . GLU A 1 205 ? 1.187 7.785 8.375 1 97.88 205 GLU A C 1
ATOM 1686 O O . GLU A 1 205 ? 0.598 8.602 9.086 1 97.88 205 GLU A O 1
ATOM 1691 N N . GLU A 1 206 ? 2.422 7.535 8.516 1 98 206 GLU A N 1
ATOM 1692 C CA . GLU A 1 206 ? 3.252 8.219 9.508 1 98 206 GLU A CA 1
ATOM 1693 C C . GLU A 1 206 ? 3.357 9.711 9.211 1 98 206 GLU A C 1
ATOM 1695 O O . GLU A 1 206 ? 3.307 10.531 10.125 1 98 206 GLU A O 1
ATOM 1700 N N . LEU A 1 207 ? 3.484 10 7.969 1 98 207 LEU A N 1
ATOM 1701 C CA . LEU A 1 207 ? 3.535 11.398 7.559 1 98 207 LEU A CA 1
ATOM 1702 C C . LEU A 1 207 ? 2.221 12.109 7.879 1 98 207 LEU A C 1
ATOM 1704 O O . LEU A 1 207 ? 2.221 13.258 8.312 1 98 207 LEU A O 1
ATOM 1708 N N . ALA A 1 208 ? 1.16 11.469 7.613 1 97.94 208 ALA A N 1
ATOM 1709 C CA . ALA A 1 208 ? -0.149 12.039 7.922 1 97.94 208 ALA A CA 1
ATOM 1710 C C . ALA A 1 208 ? -0.285 12.328 9.414 1 97.94 208 ALA A C 1
ATOM 1712 O O . ALA A 1 208 ? -0.747 13.406 9.805 1 97.94 208 ALA A O 1
ATOM 1713 N N . GLN A 1 209 ? 0.132 11.391 10.188 1 97.44 209 GLN A N 1
ATOM 1714 C CA . GLN A 1 209 ? 0.065 11.555 11.641 1 97.44 209 GLN A CA 1
ATOM 1715 C C . GLN A 1 209 ? 0.917 12.742 12.094 1 97.44 209 GLN A C 1
ATOM 1717 O O . GLN A 1 209 ? 0.473 13.555 12.906 1 97.44 209 GLN A O 1
ATOM 1722 N N . GLN A 1 210 ? 2.07 12.758 11.617 1 97.62 210 GLN A N 1
ATOM 1723 C CA . GLN A 1 210 ? 2.967 13.852 11.961 1 97.62 210 GLN A CA 1
ATOM 1724 C C . GLN A 1 210 ? 2.373 15.203 11.562 1 97.62 210 GLN A C 1
ATOM 1726 O O . GLN A 1 210 ? 2.412 16.156 12.336 1 97.62 210 GLN A O 1
ATOM 1731 N N . ALA A 1 211 ? 1.853 15.258 10.383 1 97.94 211 ALA A N 1
ATOM 1732 C CA . ALA A 1 211 ? 1.271 16.5 9.883 1 97.94 211 ALA A CA 1
ATOM 1733 C C . ALA A 1 211 ? 0.052 16.906 10.711 1 97.94 211 ALA A C 1
ATOM 1735 O O . ALA A 1 211 ? -0.159 18.094 10.977 1 97.94 211 ALA A O 1
ATOM 1736 N N . GLN A 1 212 ? -0.656 15.984 11.039 1 97.62 212 GLN A N 1
ATOM 1737 C CA . GLN A 1 212 ? -1.823 16.266 11.867 1 97.62 212 GLN A CA 1
ATOM 1738 C C . GLN A 1 212 ? -1.412 16.812 13.227 1 97.62 212 GLN A C 1
ATOM 1740 O O . GLN A 1 212 ? -2.031 17.766 13.727 1 97.62 212 GLN A O 1
ATOM 1745 N N . LEU A 1 213 ? -0.47 16.219 13.82 1 97.75 213 LEU A N 1
ATOM 1746 C CA . LEU A 1 213 ? 0.032 16.703 15.102 1 97.75 213 LEU A CA 1
ATOM 1747 C C . LEU A 1 213 ? 0.547 18.125 14.977 1 97.75 213 LEU A C 1
ATOM 1749 O O . LEU A 1 213 ? 0.288 18.969 15.844 1 97.75 213 LEU A O 1
ATOM 1753 N N . GLU A 1 214 ? 1.22 18.328 13.969 1 97.38 214 GLU A N 1
ATOM 1754 C CA . GLU A 1 214 ? 1.724 19.672 13.727 1 97.38 214 GLU A CA 1
ATOM 1755 C C . GLU A 1 214 ? 0.579 20.672 13.562 1 97.38 214 GLU A C 1
ATOM 1757 O O . GLU A 1 214 ? 0.627 21.781 14.109 1 97.38 214 GLU A O 1
ATOM 1762 N N . ALA A 1 215 ? -0.372 20.344 12.797 1 97.38 215 ALA A N 1
ATOM 1763 C CA . ALA A 1 215 ? -1.533 21.203 12.602 1 97.38 215 ALA A CA 1
ATOM 1764 C C . ALA A 1 215 ? -2.234 21.484 13.922 1 97.38 215 ALA A C 1
ATOM 1766 O O . ALA A 1 215 ? -2.619 22.625 14.195 1 97.38 215 ALA A O 1
ATOM 1767 N N . GLN A 1 216 ? -2.324 20.531 14.656 1 97.06 216 GLN A N 1
ATOM 1768 C CA . GLN A 1 216 ? -2.961 20.688 15.961 1 97.06 216 GLN A CA 1
ATOM 1769 C C . GLN A 1 216 ? -2.145 21.609 16.859 1 97.06 216 GLN A C 1
ATOM 1771 O O . GLN A 1 216 ? -2.703 22.453 17.578 1 97.06 216 GLN A O 1
ATOM 1776 N N . LYS A 1 217 ? -0.911 21.391 16.891 1 96.88 217 LYS A N 1
ATOM 1777 C CA . LYS A 1 217 ? -0.028 22.234 17.688 1 96.88 217 LYS A CA 1
ATOM 1778 C C . LYS A 1 217 ? -0.152 23.703 17.281 1 96.88 217 LYS A C 1
ATOM 1780 O O . LYS A 1 217 ? -0.252 24.578 18.141 1 96.88 217 LYS A O 1
ATOM 1785 N N . GLU A 1 218 ? -0.142 23.922 16.047 1 96.12 218 GLU A N 1
ATOM 1786 C CA . GLU A 1 218 ? -0.266 25.281 15.539 1 96.12 218 GLU A CA 1
ATOM 1787 C C . GLU A 1 218 ? -1.62 25.875 15.898 1 96.12 218 GLU A C 1
ATOM 1789 O O . GLU A 1 218 ? -1.704 27.047 16.266 1 96.12 218 GLU A O 1
ATOM 1794 N N . ARG A 1 219 ? -2.578 25.156 15.797 1 95.69 219 ARG A N 1
ATOM 1795 C CA . ARG A 1 219 ? -3.912 25.641 16.141 1 95.69 219 ARG A CA 1
ATOM 1796 C C . ARG A 1 219 ? -4.008 25.938 17.641 1 95.69 219 ARG A C 1
ATOM 1798 O O . ARG A 1 219 ? -4.57 26.969 18.031 1 95.69 219 ARG A O 1
ATOM 1805 N N . GLN A 1 220 ? -3.486 25.125 18.359 1 95.94 220 GLN A N 1
ATOM 1806 C CA . GLN A 1 220 ? -3.516 25.344 19.812 1 95.94 220 GLN A CA 1
ATOM 1807 C C . GLN A 1 220 ? -2.74 26.594 20.203 1 95.94 220 GLN A C 1
ATOM 1809 O O . GLN A 1 220 ? -3.148 27.328 21.094 1 95.94 220 GLN A O 1
ATOM 1814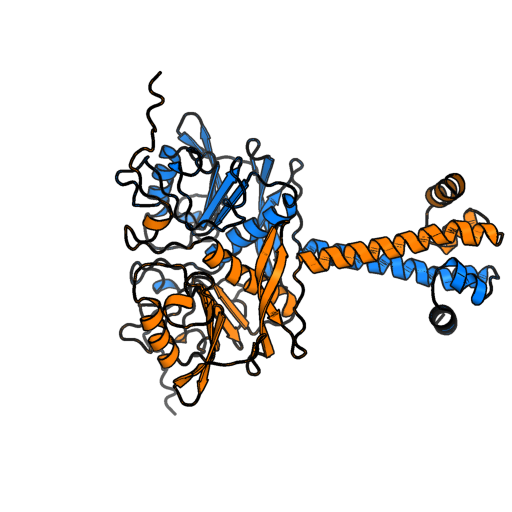 N N . ALA A 1 221 ? -1.68 26.75 19.547 1 95.81 221 ALA A N 1
ATOM 1815 C CA . ALA A 1 221 ? -0.903 27.969 19.797 1 95.81 221 ALA A CA 1
ATOM 1816 C C . ALA A 1 221 ? -1.712 29.219 19.453 1 95.81 221 ALA A C 1
ATOM 1818 O O . ALA A 1 221 ? -1.68 30.203 20.203 1 95.81 221 ALA A O 1
ATOM 1819 N N . ARG A 1 222 ? -2.363 29.156 18.375 1 95.31 222 ARG A N 1
ATOM 1820 C CA . ARG A 1 222 ? -3.193 30.281 17.969 1 95.31 222 ARG A CA 1
ATOM 1821 C C . ARG A 1 222 ? -4.316 30.531 18.969 1 95.31 222 ARG A C 1
ATOM 1823 O O . ARG A 1 222 ? -4.582 31.688 19.328 1 95.31 222 ARG A O 1
ATOM 1830 N N . LEU A 1 223 ? -4.855 29.469 19.438 1 96.19 223 LEU A N 1
ATOM 1831 C CA . LEU A 1 223 ? -5.941 29.609 20.406 1 96.19 223 LEU A CA 1
ATOM 1832 C C . LEU A 1 223 ? -5.414 30.078 21.75 1 96.19 223 LEU A C 1
ATOM 1834 O O . LEU A 1 223 ? -6.074 30.859 22.438 1 96.19 223 LEU A O 1
ATOM 1838 N N . ALA A 1 224 ? -4.297 29.641 22.078 1 96.12 224 ALA A N 1
ATOM 1839 C CA . ALA A 1 224 ? -3.691 30.047 23.344 1 96.12 224 ALA A CA 1
ATOM 1840 C C . ALA A 1 224 ? -3.352 31.531 23.359 1 96.12 224 ALA A C 1
ATOM 1842 O O . ALA A 1 224 ? -3.33 32.156 24.406 1 96.12 224 ALA A O 1
ATOM 1843 N N . ALA A 1 225 ? -3.16 32.031 22.219 1 97.56 225 ALA A N 1
ATOM 1844 C CA . ALA A 1 225 ? -2.814 33.438 22.094 1 97.56 225 ALA A CA 1
ATOM 1845 C C . ALA A 1 225 ? -3.98 34.344 22.531 1 97.56 225 ALA A C 1
ATOM 1847 O O . ALA A 1 225 ? -3.779 35.469 22.938 1 97.56 225 ALA A O 1
ATOM 1848 N N . ILE A 1 226 ? -5.133 33.844 22.438 1 97.81 226 ILE A N 1
ATOM 1849 C CA . ILE A 1 226 ? -6.332 34.625 22.734 1 97.81 226 ILE A CA 1
ATOM 1850 C C . ILE A 1 226 ? -6.258 35.156 24.156 1 97.81 226 ILE A C 1
ATOM 1852 O O . ILE A 1 226 ? -6.398 36.375 24.391 1 97.81 226 ILE A O 1
ATOM 1856 N N . ALA A 1 227 ? -6.047 34.344 25.109 1 97.19 227 ALA A N 1
ATOM 1857 C CA . ALA A 1 227 ? -6.012 34.75 26.516 1 97.19 227 ALA A CA 1
ATOM 1858 C C . ALA A 1 227 ? -4.883 35.719 26.781 1 97.19 227 ALA A C 1
ATOM 1860 O O . ALA A 1 227 ? -5.043 36.688 27.547 1 97.19 227 ALA A O 1
ATOM 1861 N N . GLN A 1 228 ? -3.764 35.5 26.188 1 97 228 GLN A N 1
ATOM 1862 C CA . GLN A 1 228 ? -2.615 36.375 26.359 1 97 228 GLN A CA 1
ATOM 1863 C C . GLN A 1 228 ? -2.914 37.781 25.828 1 97 228 GLN A C 1
ATOM 1865 O O . GLN A 1 228 ? -2.6 38.781 26.484 1 97 228 GLN A O 1
ATOM 1870 N N . LEU A 1 229 ? -3.52 37.844 24.766 1 98 229 LEU A N 1
ATOM 1871 C CA . LEU A 1 229 ? -3.824 39.125 24.141 1 98 229 LEU A CA 1
ATOM 1872 C C . LEU A 1 229 ? -4.914 39.875 24.906 1 98 229 LEU A C 1
ATOM 1874 O O . LEU A 1 229 ? -4.879 41.094 25.031 1 98 229 LEU A O 1
ATOM 1878 N N . ASP A 1 230 ? -5.789 39.094 25.359 1 97.69 230 ASP A N 1
ATOM 1879 C CA . ASP A 1 230 ? -6.809 39.688 26.219 1 97.69 230 ASP A CA 1
ATOM 1880 C C . ASP A 1 230 ? -6.18 40.344 27.469 1 97.69 230 ASP A C 1
ATOM 1882 O O . ASP A 1 230 ? -6.523 41.438 27.844 1 97.69 230 ASP A O 1
ATOM 1886 N N . ASN A 1 231 ? -5.301 39.625 28.031 1 96.81 231 ASN A N 1
ATOM 1887 C CA . ASN A 1 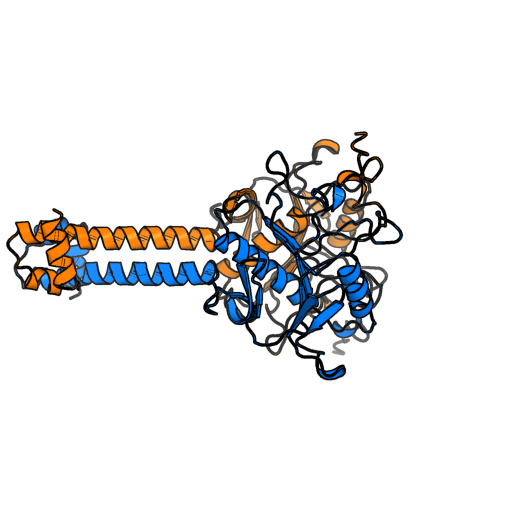231 ? -4.609 40.094 29.219 1 96.81 231 ASN A CA 1
ATOM 1888 C C . ASN A 1 231 ? -3.791 41.344 28.922 1 96.81 231 ASN A C 1
ATOM 1890 O O . ASN A 1 231 ? -3.498 42.125 29.828 1 96.81 231 ASN A O 1
ATOM 1894 N N . MET A 1 232 ? -3.492 41.531 27.672 1 96.44 232 MET A N 1
ATOM 1895 C CA . MET A 1 232 ? -2.697 42.688 27.266 1 96.44 232 MET A CA 1
ATOM 1896 C C . MET A 1 232 ? -3.598 43.875 26.891 1 96.44 232 MET A C 1
ATOM 1898 O O . MET A 1 232 ? -3.115 44.906 26.438 1 96.44 232 MET A O 1
ATOM 1902 N N . GLY A 1 233 ? -4.875 43.625 26.922 1 96.25 233 GLY A N 1
ATOM 1903 C CA . GLY A 1 233 ? -5.797 44.719 26.812 1 96.25 233 GLY A CA 1
ATOM 1904 C C . GLY A 1 233 ? -6.488 44.812 25.469 1 96.25 233 GLY A C 1
ATOM 1905 O O . GLY A 1 233 ? -7.211 45.75 25.188 1 96.25 233 GLY A O 1
ATOM 1906 N N . LEU A 1 234 ? -6.32 43.875 24.641 1 97.69 234 LEU A N 1
ATOM 1907 C CA . LEU A 1 234 ? -6.973 43.906 23.328 1 97.69 234 LEU A CA 1
ATOM 1908 C C . LEU A 1 234 ? -8.43 43.469 23.453 1 97.69 234 LEU A C 1
ATOM 1910 O O . LEU A 1 234 ? -8.758 42.594 24.25 1 97.69 234 LEU A O 1
ATOM 1914 N N . THR A 1 235 ? -9.234 44.031 22.547 1 97.75 235 THR A N 1
ATOM 1915 C CA . THR A 1 235 ? -10.648 43.688 22.531 1 97.75 235 THR A CA 1
ATOM 1916 C C . THR A 1 235 ? -10.883 42.406 21.75 1 97.75 235 THR A C 1
ATOM 1918 O O . THR A 1 235 ? -10.008 41.938 21.016 1 97.75 235 THR A O 1
ATOM 1921 N N . VAL A 1 236 ? -12.094 41.844 21.938 1 98.12 236 VAL A N 1
ATOM 1922 C CA . VAL A 1 236 ? -12.5 40.625 21.234 1 98.12 236 VAL A CA 1
ATOM 1923 C C . VAL A 1 236 ? -12.375 40.844 19.734 1 98.12 236 VAL A C 1
ATOM 1925 O O . VAL A 1 236 ? -11.914 39.938 19.016 1 98.12 236 VAL A O 1
ATOM 1928 N N . GLN A 1 237 ? -12.742 42 19.297 1 98.06 237 GLN A N 1
ATOM 1929 C CA . GLN A 1 237 ? -12.703 42.312 17.875 1 98.06 237 GLN A CA 1
ATOM 1930 C C . GLN A 1 237 ? -11.266 42.406 17.375 1 98.06 237 GLN A C 1
ATOM 1932 O O . GLN A 1 237 ? -10.953 41.938 16.281 1 98.06 237 GLN A O 1
ATOM 1937 N N . GLN A 1 238 ? -10.461 42.969 18.188 1 97.81 238 GLN A N 1
ATOM 1938 C CA . GLN A 1 238 ? -9.055 43.094 17.812 1 97.81 238 GLN A CA 1
ATOM 1939 C C . GLN A 1 238 ? -8.375 41.75 17.734 1 97.81 238 GLN A C 1
ATOM 1941 O O . GLN A 1 238 ? -7.613 41.469 16.812 1 97.81 238 GLN A O 1
ATOM 1946 N N . ILE A 1 239 ? -8.688 40.938 18.703 1 98.44 239 ILE A N 1
ATOM 1947 C CA . ILE A 1 239 ? -8.102 39.594 18.766 1 98.44 239 ILE A CA 1
ATOM 1948 C C . ILE A 1 239 ? -8.586 38.781 17.578 1 98.44 239 ILE A C 1
ATOM 1950 O O . ILE A 1 239 ? -7.789 38.062 16.938 1 98.44 239 ILE A O 1
ATOM 1954 N N . SER A 1 240 ? -9.891 38.812 17.25 1 98.38 240 SER A N 1
ATOM 1955 C CA . SER A 1 240 ? -10.477 38.125 16.109 1 98.38 240 SER A CA 1
ATOM 1956 C C . SER A 1 240 ? -9.766 38.5 14.812 1 98.38 240 SER A C 1
ATOM 1958 O O . SER A 1 240 ? -9.367 37.594 14.047 1 98.38 240 SER A O 1
ATOM 1960 N N . VAL A 1 241 ? -9.523 39.75 14.648 1 97.88 241 VAL A N 1
ATOM 1961 C CA . VAL A 1 241 ? -8.898 40.25 13.43 1 97.88 241 VAL A CA 1
ATOM 1962 C C . VAL A 1 241 ? -7.434 39.812 13.383 1 97.88 241 VAL A C 1
ATOM 1964 O O . VAL A 1 241 ? -6.953 39.344 12.359 1 97.88 241 VAL A O 1
ATOM 1967 N N . ALA A 1 242 ? -6.762 39.969 14.461 1 97.69 242 ALA A N 1
ATOM 1968 C CA . ALA A 1 242 ? -5.328 39.688 14.492 1 97.69 242 ALA A CA 1
ATOM 1969 C C . ALA A 1 242 ? -5.047 38.219 14.234 1 97.69 242 ALA A C 1
ATOM 1971 O O . ALA A 1 242 ? -4.113 37.875 13.5 1 97.69 242 ALA A O 1
ATOM 1972 N N . LEU A 1 243 ? -5.855 37.344 14.781 1 97.69 243 LEU A N 1
ATOM 1973 C CA . LEU A 1 243 ? -5.57 35.906 14.742 1 97.69 243 LEU A CA 1
ATOM 1974 C C . LEU A 1 243 ? -6.312 35.25 13.594 1 97.69 243 LEU A C 1
ATOM 1976 O O . LEU A 1 243 ? -6.113 34.062 13.336 1 97.69 243 LEU A O 1
ATOM 1980 N N . GLY A 1 244 ? -7.133 36 12.93 1 96.44 244 GLY A N 1
ATOM 1981 C CA . GLY A 1 244 ? -7.918 35.406 11.844 1 96.44 244 GLY A CA 1
ATOM 1982 C C . GLY A 1 244 ? -8.93 34.375 12.328 1 96.44 244 GLY A C 1
ATOM 1983 O O . GLY A 1 244 ? -9.109 33.344 11.688 1 96.44 244 GLY A O 1
ATOM 1984 N N . LEU A 1 245 ? -9.453 34.531 13.469 1 97.38 245 LEU A N 1
ATOM 1985 C CA . LEU A 1 245 ? -10.477 33.688 14.055 1 97.38 245 LEU A CA 1
ATOM 1986 C C . LEU A 1 245 ? -11.82 34.406 14.109 1 97.38 245 LEU A C 1
ATOM 1988 O O . LEU A 1 245 ? -11.867 35.656 14.133 1 97.38 245 LEU A O 1
ATOM 1992 N N . SER A 1 246 ? -12.852 33.688 14.164 1 97.44 246 SER A N 1
ATOM 1993 C CA . SER A 1 246 ? -14.156 34.312 14.312 1 97.44 246 SER A CA 1
ATOM 1994 C C . SER A 1 246 ? -14.352 34.875 15.719 1 97.44 246 SER A C 1
ATOM 1996 O O . SER A 1 246 ? -13.727 34.375 16.672 1 97.44 246 SER A O 1
ATOM 1998 N N . VAL A 1 247 ? -15.234 35.875 15.766 1 98.12 247 VAL A N 1
ATOM 1999 C CA . VAL A 1 247 ? -15.555 36.469 17.062 1 98.12 247 VAL A CA 1
ATOM 2000 C C . VAL A 1 247 ? -16.125 35.406 18 1 98.12 247 VAL A C 1
ATOM 2002 O O . VAL A 1 247 ? -15.844 35.438 19.203 1 98.12 247 VAL A O 1
ATOM 2005 N N . GLU A 1 248 ? -16.844 34.5 17.422 1 97.94 248 GLU A N 1
ATOM 2006 C CA . GLU A 1 248 ? -17.469 33.438 18.203 1 97.94 248 GLU A CA 1
ATOM 2007 C C . GLU A 1 248 ? -16.406 32.562 18.859 1 97.94 248 GLU A C 1
ATOM 2009 O O . GLU A 1 248 ? -16.516 32.219 20.047 1 97.94 248 GLU A O 1
ATOM 2014 N N . VAL A 1 249 ? -15.414 32.219 18.141 1 97.69 249 VAL A N 1
ATOM 2015 C CA . VAL A 1 249 ? -14.352 31.344 18.641 1 97.69 249 VAL A CA 1
ATOM 2016 C C . VAL A 1 249 ? -13.586 32.062 19.75 1 97.69 249 VAL A C 1
ATOM 2018 O O . VAL A 1 249 ? -13.258 31.453 20.781 1 97.69 249 VAL A O 1
ATOM 2021 N N . VAL A 1 250 ? -13.305 33.406 19.578 1 98.12 250 VAL A N 1
ATOM 2022 C CA . VAL A 1 250 ? -12.562 34.188 20.547 1 98.12 250 VAL A CA 1
ATOM 2023 C C . VAL A 1 250 ? -13.359 34.281 21.844 1 98.12 250 VAL A C 1
ATOM 2025 O O . VAL A 1 250 ? -12.82 34.062 22.938 1 98.12 250 VAL A O 1
ATOM 2028 N N . ARG A 1 251 ? -14.617 34.625 21.75 1 97.81 251 ARG A N 1
ATOM 2029 C CA . ARG A 1 251 ? -15.469 34.75 22.922 1 97.81 251 ARG A CA 1
ATOM 2030 C C . ARG A 1 251 ? -15.562 33.438 23.688 1 97.81 251 ARG A C 1
ATOM 2032 O O . ARG A 1 251 ? -15.492 33.438 24.922 1 97.81 251 ARG A O 1
ATOM 2039 N N . GLN A 1 252 ? -15.773 32.375 22.969 1 97.31 252 GLN A N 1
ATOM 2040 C CA . GLN A 1 252 ? -15.891 31.047 23.594 1 97.31 252 GLN A CA 1
ATOM 2041 C C . GLN A 1 252 ? -14.633 30.688 24.375 1 97.31 252 GLN A C 1
ATOM 2043 O O . GLN A 1 252 ? -14.711 30.172 25.484 1 97.31 252 GLN A O 1
ATOM 2048 N N . ARG A 1 253 ? -13.492 30.969 23.766 1 96.12 253 ARG A N 1
ATOM 2049 C CA . ARG A 1 253 ? -12.219 30.656 24.422 1 96.12 253 ARG A CA 1
ATOM 2050 C C . ARG A 1 253 ? -12.016 31.484 25.672 1 96.12 253 ARG A C 1
ATOM 2052 O O . ARG A 1 253 ? -11.438 31.016 26.656 1 96.12 253 ARG A O 1
ATOM 2059 N N . LEU A 1 254 ? -12.406 32.75 25.625 1 96.06 254 LEU A N 1
ATOM 2060 C CA . LEU A 1 254 ? -12.258 33.625 26.781 1 96.06 254 LEU A CA 1
ATOM 2061 C C . LEU A 1 254 ? -13.195 33.219 27.906 1 96.06 254 LEU A C 1
ATOM 2063 O O . LEU A 1 254 ? -12.883 33.406 29.078 1 96.06 254 LEU A O 1
ATOM 2067 N N . GLU A 1 255 ? -14.328 32.625 27.547 1 94.12 255 GLU A N 1
ATOM 2068 C CA . GLU A 1 255 ? -15.266 32.156 28.562 1 94.12 255 GLU A CA 1
ATOM 2069 C C . GLU A 1 255 ? -14.766 30.891 29.234 1 94.12 255 GLU A C 1
ATOM 2071 O O . GLU A 1 255 ? -15.062 30.641 30.406 1 94.12 255 GLU A O 1
ATOM 2076 N N . GLU A 1 256 ? -14.078 29.984 28.547 1 90.12 256 GLU A N 1
ATOM 2077 C CA . GLU A 1 256 ? -13.547 28.719 29.062 1 90.12 256 GLU A CA 1
ATOM 2078 C C . GLU A 1 256 ? -12.305 28.953 29.922 1 90.12 256 GLU A C 1
ATOM 2080 O O . GLU A 1 256 ? -11.898 28.094 30.688 1 90.12 256 GLU A O 1
ATOM 2085 N N . SER A 1 257 ? -11.617 30.094 29.703 1 74.25 257 SER A N 1
ATOM 2086 C CA . SER A 1 257 ? -10.383 30.391 30.406 1 74.25 257 SER A CA 1
ATOM 2087 C C . SER A 1 257 ? -10.664 31.047 31.75 1 74.25 257 SER A C 1
ATOM 2089 O O . SER A 1 257 ? -11.609 31.828 31.875 1 74.25 257 SER A O 1
ATOM 2091 N N . MET B 1 1 ? 26.5 -0.053 -41.156 1 26.28 1 MET B N 1
ATOM 2092 C CA . MET B 1 1 ? 26.531 -0.771 -39.875 1 26.28 1 MET B CA 1
ATOM 2093 C C . MET B 1 1 ? 25.172 -1.402 -39.594 1 26.28 1 MET B C 1
ATOM 2095 O O . MET B 1 1 ? 24.156 -0.719 -39.594 1 26.28 1 MET B O 1
ATOM 2099 N N . VAL B 1 2 ? 24.828 -2.605 -40 1 32.56 2 VAL B N 1
ATOM 2100 C CA . VAL B 1 2 ? 23.562 -3.346 -39.875 1 32.56 2 VAL B CA 1
ATOM 2101 C C . VAL B 1 2 ? 23.094 -3.346 -38.438 1 32.56 2 VAL B C 1
ATOM 2103 O O . VAL B 1 2 ? 23.766 -3.883 -37.562 1 32.56 2 VAL B O 1
ATOM 2106 N N . SER B 1 3 ? 22.672 -2.363 -37.781 1 39 3 SER B N 1
ATOM 2107 C CA . SER B 1 3 ? 22.125 -2.33 -36.406 1 39 3 SER B CA 1
ATOM 2108 C C . SER B 1 3 ? 21.188 -3.502 -36.188 1 39 3 SER B C 1
ATOM 2110 O O . SER B 1 3 ? 20.109 -3.57 -36.75 1 39 3 SER B O 1
ATOM 2112 N N . ILE B 1 4 ? 21.594 -4.789 -36.156 1 43.06 4 ILE B N 1
ATOM 2113 C CA . ILE B 1 4 ? 20.969 -6.086 -35.938 1 43.06 4 ILE B CA 1
ATOM 2114 C C . ILE B 1 4 ? 19.984 -5.984 -34.781 1 43.06 4 ILE B C 1
ATOM 2116 O O . ILE B 1 4 ? 20.344 -5.559 -33.688 1 43.06 4 ILE B O 1
ATOM 2120 N N . ASP B 1 5 ? 18.734 -5.781 -34.969 1 55.91 5 ASP B N 1
ATOM 2121 C CA . ASP B 1 5 ? 17.609 -5.703 -34.031 1 55.91 5 ASP B CA 1
ATOM 2122 C C . ASP B 1 5 ? 17.641 -6.867 -33.062 1 55.91 5 ASP B C 1
ATOM 2124 O O . ASP B 1 5 ? 17.25 -7.984 -33.375 1 55.91 5 ASP B O 1
ATOM 2128 N N . LEU B 1 6 ? 18.609 -6.973 -32.125 1 62.56 6 LEU B N 1
ATOM 2129 C CA . LEU B 1 6 ? 18.922 -7.977 -31.125 1 62.56 6 LEU B CA 1
ATOM 2130 C C . LEU B 1 6 ? 17.656 -8.664 -30.625 1 62.56 6 LEU B C 1
ATOM 2132 O O . LEU B 1 6 ? 17.688 -9.852 -30.281 1 62.56 6 LEU B O 1
ATOM 2136 N N . TYR B 1 7 ? 16.641 -7.938 -30.766 1 70.5 7 TYR B N 1
ATOM 2137 C CA . TYR B 1 7 ? 15.453 -8.539 -30.156 1 70.5 7 TYR B CA 1
ATOM 2138 C C . TYR B 1 7 ? 14.406 -8.867 -31.219 1 70.5 7 TYR B C 1
ATOM 2140 O O . TYR B 1 7 ? 13.242 -9.125 -30.906 1 70.5 7 TYR B O 1
ATOM 2148 N N . LYS B 1 8 ? 14.945 -8.945 -32.562 1 74.56 8 LYS B N 1
ATOM 2149 C CA . LYS B 1 8 ? 14.094 -9.133 -33.719 1 74.56 8 LYS B CA 1
ATOM 2150 C C . LYS B 1 8 ? 13.484 -10.531 -33.75 1 74.56 8 LYS B C 1
ATOM 2152 O O . LYS B 1 8 ? 14.203 -11.523 -33.656 1 74.56 8 LYS B O 1
ATOM 2157 N N . ASN B 1 9 ? 12.594 -11.078 -32.844 1 80.12 9 ASN B N 1
ATOM 2158 C CA . ASN B 1 9 ? 11.812 -12.305 -32.906 1 80.12 9 ASN B CA 1
ATOM 2159 C C . ASN B 1 9 ? 11.414 -12.789 -31.516 1 80.12 9 ASN B C 1
ATOM 2161 O O . ASN B 1 9 ? 10.992 -13.93 -31.344 1 80.12 9 ASN B O 1
ATOM 2165 N N . LEU B 1 10 ? 11.578 -11.953 -30.688 1 88.69 10 LEU B N 1
ATOM 2166 C CA . LEU B 1 10 ? 11.18 -12.328 -29.344 1 88.69 10 LEU B CA 1
ATOM 2167 C C . LEU B 1 10 ? 9.727 -11.961 -29.078 1 88.69 10 LEU B C 1
ATOM 2169 O O . LEU B 1 10 ? 9.195 -11.023 -29.688 1 88.69 10 LEU B O 1
ATOM 2173 N N . PRO B 1 11 ? 9.047 -12.742 -28.297 1 88.56 11 PRO B N 1
ATOM 2174 C CA . PRO B 1 11 ? 7.633 -12.484 -28.047 1 88.56 11 PRO B CA 1
ATOM 2175 C C . PRO B 1 11 ? 7.398 -11.133 -27.359 1 88.56 11 PRO B C 1
ATOM 2177 O O . PRO B 1 11 ? 8.312 -10.578 -26.75 1 88.56 11 PRO B O 1
ATOM 2180 N N . THR B 1 12 ? 6.176 -10.617 -27.562 1 86.94 12 THR B N 1
ATOM 2181 C CA . THR B 1 12 ? 5.785 -9.359 -26.953 1 86.94 12 THR B CA 1
ATOM 2182 C C . THR B 1 12 ? 5.168 -9.586 -25.578 1 86.94 12 THR B C 1
ATOM 2184 O O . THR B 1 12 ? 4.793 -10.719 -25.25 1 86.94 12 THR B O 1
ATOM 2187 N N . SER B 1 13 ? 5.051 -8.508 -24.781 1 87.75 13 SER B N 1
ATOM 2188 C CA . SER B 1 13 ? 4.441 -8.562 -23.469 1 87.75 13 SER B CA 1
ATOM 2189 C C . SER B 1 13 ? 3 -9.055 -23.531 1 87.75 13 SER B C 1
ATOM 2191 O O . SER B 1 13 ? 2.477 -9.602 -22.562 1 87.75 13 SER B O 1
ATOM 2193 N N . ASP B 1 14 ? 2.324 -8.891 -24.656 1 82.44 14 ASP B N 1
ATOM 2194 C CA . ASP B 1 14 ? 0.947 -9.344 -24.812 1 82.44 14 ASP B CA 1
ATOM 2195 C C . ASP B 1 14 ? 0.883 -10.859 -24.953 1 82.44 14 ASP B C 1
ATOM 2197 O O . ASP B 1 14 ? -0.099 -11.492 -24.547 1 82.44 14 ASP B O 1
ATOM 2201 N N . GLU B 1 15 ? 1.979 -11.5 -25.328 1 81.94 15 GLU B N 1
ATOM 2202 C CA . GLU B 1 15 ? 2.008 -12.93 -25.641 1 81.94 15 GLU B CA 1
ATOM 2203 C C . GLU B 1 15 ? 2.518 -13.742 -24.453 1 81.94 15 GLU B C 1
ATOM 2205 O O . GLU B 1 15 ? 2.188 -14.922 -24.312 1 81.94 15 GLU B O 1
ATOM 2210 N N . LEU B 1 16 ? 3.223 -13.141 -23.625 1 85.25 16 LEU B N 1
ATOM 2211 C CA . LEU B 1 16 ? 4.094 -13.867 -22.703 1 85.25 16 LEU B CA 1
ATOM 2212 C C . LEU B 1 16 ? 3.316 -14.367 -21.484 1 85.25 16 LEU B C 1
ATOM 2214 O O . LEU B 1 16 ? 3.48 -15.516 -21.062 1 85.25 16 LEU B O 1
ATOM 2218 N N . PRO B 1 17 ? 2.457 -13.641 -20.891 1 74.75 17 PRO B N 1
ATOM 2219 C CA . PRO B 1 17 ? 1.818 -14.102 -19.656 1 74.75 17 PRO B CA 1
ATOM 2220 C C . PRO B 1 17 ? 1.049 -15.406 -19.844 1 74.75 17 PRO B C 1
ATOM 2222 O O . PRO B 1 17 ? 0.868 -16.172 -18.891 1 74.75 17 PRO B O 1
ATOM 2225 N N . ASP B 1 18 ? 0.716 -15.852 -20.984 1 68.19 18 ASP B N 1
ATOM 2226 C CA . ASP B 1 18 ? -0.064 -17.062 -21.234 1 68.19 18 ASP B CA 1
ATOM 2227 C C . ASP B 1 18 ? 0.792 -18.141 -21.906 1 68.19 18 ASP B C 1
ATOM 2229 O O . ASP B 1 18 ? 0.269 -19.141 -22.375 1 68.19 18 ASP B O 1
ATOM 2233 N N . SER B 1 19 ? 2.102 -17.906 -21.812 1 70.94 19 SER B N 1
ATOM 2234 C CA . SER B 1 19 ? 2.939 -18.766 -22.641 1 70.94 19 SER B CA 1
ATOM 2235 C C . SER B 1 19 ? 3.258 -20.078 -21.938 1 70.94 19 SER B C 1
ATOM 2237 O O . SER B 1 19 ? 3.422 -21.109 -22.594 1 70.94 19 SER B O 1
ATOM 2239 N N . ASP B 1 20 ? 3.438 -20.172 -20.547 1 69.06 20 ASP B N 1
ATOM 2240 C CA . ASP B 1 20 ? 3.84 -21.406 -19.875 1 69.06 20 ASP B CA 1
ATOM 2241 C C . ASP B 1 20 ? 2.941 -21.703 -18.688 1 69.06 20 ASP B C 1
ATOM 2243 O O . ASP B 1 20 ? 3.305 -22.484 -17.812 1 69.06 20 ASP B O 1
ATOM 2247 N N . ASP B 1 21 ? 1.681 -21.188 -18.672 1 68.44 21 ASP B N 1
ATOM 2248 C CA . ASP B 1 21 ? 0.653 -21.453 -17.672 1 68.44 21 ASP B CA 1
ATOM 2249 C C . ASP B 1 21 ? 1.115 -21.031 -16.281 1 68.44 21 ASP B C 1
ATOM 2251 O O . ASP B 1 21 ? 0.515 -21.422 -15.273 1 68.44 21 ASP B O 1
ATOM 2255 N N . THR B 1 22 ? 2.32 -20.406 -16.156 1 70.75 22 THR B N 1
ATOM 2256 C CA . THR B 1 22 ? 2.762 -19.875 -14.867 1 70.75 22 THR B CA 1
ATOM 2257 C C . THR B 1 22 ? 1.933 -18.656 -14.469 1 70.75 22 THR B C 1
ATOM 2259 O O . THR B 1 22 ? 1.831 -17.688 -15.227 1 70.75 22 THR B O 1
ATOM 2262 N N . PRO B 1 23 ? 1.276 -18.797 -13.336 1 76.19 23 PRO B N 1
ATOM 2263 C CA . PRO B 1 23 ? 0.492 -17.641 -12.898 1 76.19 23 PRO B CA 1
ATOM 2264 C C . PRO B 1 23 ? 1.363 -16.438 -12.547 1 76.19 23 PRO B C 1
ATOM 2266 O O . PRO B 1 23 ? 2.348 -16.578 -11.812 1 76.19 23 PRO B O 1
ATOM 2269 N N . VAL B 1 24 ? 1.157 -15.344 -13.25 1 81.44 24 VAL B N 1
ATOM 2270 C CA . VAL B 1 24 ? 1.851 -14.094 -12.961 1 81.44 24 VAL B CA 1
ATOM 2271 C C . VAL B 1 24 ? 0.841 -12.953 -12.875 1 81.44 24 VAL B C 1
ATOM 2273 O O . VAL B 1 24 ? -0.234 -13.023 -13.477 1 81.44 24 VAL B O 1
ATOM 2276 N N . ASP B 1 25 ? 1.205 -12.016 -12.016 1 89.25 25 ASP B N 1
ATOM 2277 C CA . ASP B 1 25 ? 0.367 -10.82 -11.922 1 89.25 25 ASP B CA 1
ATOM 2278 C C . ASP B 1 25 ? 0.848 -9.734 -12.875 1 89.25 25 ASP B C 1
ATOM 2280 O O . ASP B 1 25 ? 2.053 -9.562 -13.078 1 89.25 25 ASP B O 1
ATOM 2284 N N . ASN B 1 26 ? -0.148 -9.125 -13.5 1 92.5 26 ASN B N 1
ATOM 2285 C CA . ASN B 1 26 ? 0.205 -7.832 -14.078 1 92.5 26 ASN B CA 1
ATOM 2286 C C . ASN B 1 26 ? 0.214 -6.73 -13.023 1 92.5 26 ASN B C 1
ATOM 2288 O O . ASN B 1 26 ? -0.055 -6.988 -11.852 1 92.5 26 ASN B O 1
ATOM 2292 N N . GLU B 1 27 ? 0.571 -5.582 -13.445 1 95.12 27 GLU B N 1
ATOM 2293 C CA . GLU B 1 27 ? 0.761 -4.469 -12.523 1 95.12 27 GLU B CA 1
ATOM 2294 C C . GLU B 1 27 ? -0.532 -4.137 -11.781 1 95.12 27 GLU B C 1
ATOM 2296 O O . GLU B 1 27 ? -0.529 -3.965 -10.562 1 95.12 27 GLU B O 1
ATOM 2301 N N . ASP B 1 28 ? -1.657 -4.078 -12.438 1 94.5 28 ASP B N 1
ATOM 2302 C CA . ASP B 1 28 ? -2.924 -3.678 -11.836 1 94.5 28 ASP B CA 1
ATOM 2303 C C . ASP B 1 28 ? -3.477 -4.777 -10.93 1 94.5 28 ASP B C 1
ATOM 2305 O O . ASP B 1 28 ? -4.121 -4.492 -9.914 1 94.5 28 ASP B O 1
ATOM 2309 N N . GLN B 1 29 ? -3.195 -6 -11.266 1 94.38 29 GLN B N 1
ATOM 2310 C CA . GLN B 1 29 ? -3.633 -7.129 -10.445 1 94.38 29 GLN B CA 1
ATOM 2311 C C . GLN B 1 29 ? -2.971 -7.105 -9.078 1 94.38 29 GLN B C 1
ATOM 2313 O O . GLN B 1 29 ? -3.535 -7.609 -8.102 1 94.38 29 GLN B O 1
ATOM 2318 N N . ASN B 1 30 ? -1.816 -6.551 -9.062 1 96.62 30 ASN B N 1
ATOM 2319 C CA . ASN B 1 30 ? -1.156 -6.355 -7.777 1 96.62 30 ASN B CA 1
ATOM 2320 C C . ASN B 1 30 ? -1.588 -5.047 -7.117 1 96.62 30 ASN B C 1
ATOM 2322 O O . ASN B 1 30 ? -2.006 -5.039 -5.957 1 96.62 30 ASN B O 1
ATOM 2326 N N . PHE B 1 31 ? -1.593 -4.004 -7.879 1 97 31 PHE B N 1
ATOM 2327 C CA . PHE B 1 31 ? -1.73 -2.662 -7.328 1 97 31 PHE B CA 1
ATOM 2328 C C . PHE B 1 31 ? -3.115 -2.465 -6.719 1 97 31 PHE B C 1
ATOM 2330 O O . PHE B 1 31 ? -3.238 -2.012 -5.582 1 97 31 PHE B O 1
ATOM 2337 N N . LEU B 1 32 ? -4.125 -2.764 -7.41 1 97.81 32 LEU B N 1
ATOM 2338 C CA . LEU B 1 32 ? -5.484 -2.391 -7.035 1 97.81 32 LEU B CA 1
ATOM 2339 C C . LEU B 1 32 ? -5.91 -3.094 -5.75 1 97.81 32 LEU B C 1
ATOM 2341 O O . LEU B 1 32 ? -6.367 -2.447 -4.805 1 97.81 32 LEU B O 1
ATOM 2345 N N . PRO B 1 33 ? -5.727 -4.41 -5.652 1 98.5 33 PRO B N 1
ATOM 2346 C CA . PRO B 1 33 ? -6.09 -5.047 -4.383 1 98.5 33 PRO B CA 1
ATOM 2347 C C . PRO B 1 33 ? -5.262 -4.535 -3.207 1 98.5 33 PRO B C 1
ATOM 2349 O O . PRO B 1 33 ? -5.77 -4.422 -2.09 1 98.5 33 PRO B O 1
ATOM 2352 N N . ASN B 1 34 ? -4.008 -4.273 -3.42 1 98.69 34 ASN B N 1
ATOM 2353 C CA . ASN B 1 34 ? -3.174 -3.82 -2.314 1 98.69 34 ASN B CA 1
ATOM 2354 C C . ASN B 1 34 ? -3.494 -2.379 -1.922 1 98.69 34 ASN B C 1
ATOM 2356 O O . ASN B 1 34 ? -3.402 -2.016 -0.748 1 98.69 34 ASN B O 1
ATOM 2360 N N . TYR B 1 35 ? -3.891 -1.582 -2.934 1 98.56 35 TYR B N 1
ATOM 2361 C CA . TYR B 1 35 ? -4.41 -0.268 -2.572 1 98.56 35 TYR B CA 1
ATOM 2362 C C . TYR B 1 35 ? -5.613 -0.394 -1.646 1 98.56 35 TYR B C 1
ATOM 2364 O O . TYR B 1 35 ? -5.699 0.3 -0.631 1 98.56 35 TYR B O 1
ATOM 2372 N N . LEU B 1 36 ? -6.512 -1.252 -1.995 1 98.88 36 LEU B N 1
ATOM 2373 C CA . LEU B 1 36 ? -7.688 -1.498 -1.167 1 98.88 36 LEU B CA 1
ATOM 2374 C C . LEU B 1 36 ? -7.281 -1.991 0.218 1 98.88 36 LEU B C 1
ATOM 2376 O O . LEU B 1 36 ? -7.848 -1.559 1.226 1 98.88 36 LEU B O 1
ATOM 2380 N N . LEU B 1 37 ? -6.328 -2.869 0.294 1 98.81 37 LEU B N 1
ATOM 2381 C CA . LEU B 1 37 ? -5.848 -3.418 1.558 1 98.81 37 LEU B CA 1
ATOM 2382 C C . LEU B 1 37 ? -5.289 -2.316 2.453 1 98.81 37 LEU B C 1
ATOM 2384 O O . LEU B 1 37 ? -5.703 -2.18 3.607 1 98.81 37 LEU B O 1
ATOM 2388 N N . PHE B 1 38 ? -4.398 -1.512 1.934 1 98.44 38 PHE B N 1
ATOM 2389 C CA . PHE B 1 38 ? -3.74 -0.482 2.73 1 98.44 38 PHE B CA 1
ATOM 2390 C C . PHE B 1 38 ? -4.734 0.595 3.146 1 98.44 38 PHE B C 1
ATOM 2392 O O . PHE B 1 38 ? -4.664 1.116 4.262 1 98.44 38 PHE B O 1
ATOM 2399 N N . LEU B 1 39 ? -5.625 0.942 2.24 1 98.69 39 LEU B N 1
ATOM 2400 C CA . LEU B 1 39 ? -6.664 1.911 2.576 1 98.69 39 LEU B CA 1
ATOM 2401 C C . LEU B 1 39 ? -7.555 1.385 3.695 1 98.69 39 LEU B C 1
ATOM 2403 O O . LEU B 1 39 ? -7.879 2.115 4.633 1 98.69 39 LEU B O 1
ATOM 2407 N N . LEU B 1 40 ? -7.93 0.134 3.604 1 98.81 40 LEU B N 1
ATOM 2408 C CA . LEU B 1 40 ? -8.781 -0.467 4.621 1 98.81 40 LEU B CA 1
ATOM 2409 C C . LEU B 1 40 ? -8.086 -0.487 5.977 1 98.81 40 LEU B C 1
ATOM 2411 O O . LEU B 1 40 ? -8.719 -0.275 7.012 1 98.81 40 LEU B O 1
ATOM 2415 N N . ALA B 1 41 ? -6.809 -0.713 6 1 98.19 41 ALA B N 1
ATOM 2416 C CA . ALA B 1 41 ? -6.023 -0.723 7.23 1 98.19 41 ALA B CA 1
ATOM 2417 C C . ALA B 1 41 ? -6.086 0.632 7.93 1 98.19 41 ALA B C 1
ATOM 2419 O O . ALA B 1 41 ? -6.012 0.708 9.156 1 98.19 41 ALA B O 1
ATOM 2420 N N . ILE B 1 42 ? -6.207 1.68 7.133 1 97.75 42 ILE B N 1
ATOM 2421 C CA . ILE B 1 42 ? -6.32 3.025 7.684 1 97.75 42 ILE B CA 1
ATOM 2422 C C . ILE B 1 42 ? -7.742 3.258 8.195 1 97.75 42 ILE B C 1
ATOM 2424 O O . ILE B 1 42 ? -7.938 3.752 9.305 1 97.75 42 ILE B O 1
ATOM 2428 N N . ILE B 1 43 ? -8.703 2.883 7.449 1 98.25 43 ILE B N 1
ATOM 2429 C CA . ILE B 1 43 ? -10.109 3.086 7.766 1 98.25 43 ILE B CA 1
ATOM 2430 C C . ILE B 1 43 ? -10.461 2.336 9.047 1 98.25 43 ILE B C 1
ATOM 2432 O O . ILE B 1 43 ? -11.164 2.869 9.914 1 98.25 43 ILE B O 1
ATOM 2436 N N . TRP B 1 44 ? -9.977 1.103 9.125 1 98.25 44 TRP B N 1
ATOM 2437 C CA . TRP B 1 44 ? -10.359 0.221 10.219 1 98.25 44 TRP B CA 1
ATOM 2438 C C . TRP B 1 44 ? -9.18 -0.021 11.156 1 98.25 44 TRP B C 1
ATOM 2440 O O . TRP B 1 44 ? -9.016 -1.124 11.68 1 98.25 44 TRP B O 1
ATOM 2450 N N . LYS B 1 45 ? -8.352 0.935 11.383 1 96.62 45 LYS B N 1
ATOM 2451 C CA . LYS B 1 45 ? -7.117 0.793 12.141 1 96.62 45 LYS B CA 1
ATOM 2452 C C . LYS B 1 45 ? -7.402 0.389 13.586 1 96.62 45 LYS B C 1
ATOM 2454 O O . LYS B 1 45 ? -6.574 -0.249 14.234 1 96.62 45 LYS B O 1
ATOM 2459 N N . ASP B 1 46 ? -8.609 0.694 14.125 1 96.38 46 ASP B N 1
ATOM 2460 C CA . ASP B 1 46 ? -8.938 0.423 15.516 1 96.38 46 ASP B CA 1
ATOM 2461 C C . ASP B 1 46 ? -9.773 -0.851 15.648 1 96.38 46 ASP B C 1
ATOM 2463 O O . ASP B 1 46 ? -10.234 -1.192 16.734 1 96.38 46 ASP B O 1
ATOM 2467 N N . ARG B 1 47 ? -10.039 -1.499 14.523 1 96.56 47 ARG B N 1
ATOM 2468 C CA . ARG B 1 47 ? -10.789 -2.754 14.484 1 96.56 47 ARG B CA 1
ATOM 2469 C C . ARG B 1 47 ? -9.844 -3.943 14.328 1 96.56 47 ARG B C 1
ATOM 2471 O O . ARG B 1 47 ? -8.828 -3.852 13.641 1 96.56 47 ARG B O 1
ATOM 2478 N N . ASN B 1 48 ? -10.25 -5.121 14.922 1 96.81 48 ASN B N 1
ATOM 2479 C CA . ASN B 1 48 ? -9.391 -6.293 14.828 1 96.81 48 ASN B CA 1
ATOM 2480 C C . ASN B 1 48 ? -10.141 -7.496 14.258 1 96.81 48 ASN B C 1
ATOM 2482 O O . ASN B 1 48 ? -9.57 -8.578 14.109 1 96.81 48 ASN B O 1
ATOM 2486 N N . ASP B 1 49 ? -11.367 -7.367 13.828 1 98 49 ASP B N 1
ATOM 2487 C CA . ASP B 1 49 ? -12.211 -8.484 13.422 1 98 49 ASP B CA 1
ATOM 2488 C C . ASP B 1 49 ? -12.391 -8.508 11.906 1 98 49 ASP B C 1
ATOM 2490 O O . ASP B 1 49 ? -13.516 -8.633 11.414 1 98 49 ASP B O 1
ATOM 2494 N N . TRP B 1 50 ? -11.297 -8.414 11.219 1 98.5 50 TRP B N 1
ATOM 2495 C CA . TRP B 1 50 ? -11.352 -8.484 9.766 1 98.5 50 TRP B CA 1
ATOM 2496 C C . TRP B 1 50 ? -10.023 -8.969 9.195 1 98.5 50 TRP B C 1
ATOM 2498 O O . TRP B 1 50 ? -8.992 -8.922 9.867 1 98.5 50 TRP B O 1
ATOM 2508 N N . TYR B 1 51 ? -10.062 -9.477 7.996 1 98.69 51 TYR B N 1
ATOM 2509 C CA . TYR B 1 51 ? -8.867 -9.891 7.273 1 98.69 51 TYR B CA 1
ATOM 2510 C C . TYR B 1 51 ? -9.031 -9.672 5.773 1 98.69 51 TYR B C 1
ATOM 2512 O O . TYR B 1 51 ? -10.055 -10.039 5.195 1 98.69 51 TYR B O 1
ATOM 2520 N N . PHE B 1 52 ? -8.102 -9.039 5.188 1 98.81 52 PHE B N 1
ATOM 2521 C CA . PHE B 1 52 ? -8.047 -8.852 3.742 1 98.81 52 PHE B CA 1
ATOM 2522 C C . PHE B 1 52 ? -6.836 -9.562 3.152 1 98.81 52 PHE B C 1
ATOM 2524 O O . PHE B 1 52 ? -5.695 -9.195 3.441 1 98.81 52 PHE B O 1
ATOM 2531 N N . GLY B 1 53 ? -7.02 -10.555 2.357 1 98.38 53 GLY B N 1
ATOM 2532 C CA . GLY B 1 53 ? -5.949 -11.297 1.71 1 98.38 53 GLY B CA 1
ATOM 2533 C C . GLY B 1 53 ? -5.789 -10.953 0.241 1 98.38 53 GLY B C 1
ATOM 2534 O O . GLY B 1 53 ? -6.766 -10.609 -0.431 1 98.38 53 GLY B O 1
ATOM 2535 N N . VAL B 1 54 ? -4.555 -10.992 -0.193 1 97.81 54 VAL B N 1
ATOM 2536 C CA . VAL B 1 54 ? -4.234 -10.75 -1.596 1 97.81 54 VAL B CA 1
ATOM 2537 C C . VAL B 1 54 ? -3.385 -11.891 -2.141 1 97.81 54 VAL B C 1
ATOM 2539 O O . VAL B 1 54 ? -2.375 -12.266 -1.537 1 97.81 54 VAL B O 1
ATOM 2542 N N . ASP B 1 55 ? -3.822 -12.445 -3.246 1 95 55 ASP B N 1
ATOM 2543 C CA . ASP B 1 55 ? -3.104 -13.523 -3.92 1 95 55 ASP B CA 1
ATOM 2544 C C . ASP B 1 55 ? -2.836 -14.688 -2.967 1 95 55 ASP B C 1
ATOM 2546 O O . ASP B 1 55 ? -1.771 -15.305 -3.018 1 95 55 ASP B O 1
ATOM 2550 N N . MET B 1 56 ? -3.738 -14.875 -2.061 1 95.88 56 MET B N 1
ATOM 2551 C CA . MET B 1 56 ? -3.627 -15.93 -1.054 1 95.88 56 MET B CA 1
ATOM 2552 C C . MET B 1 56 ? -4.617 -17.062 -1.332 1 95.88 56 MET B C 1
ATOM 2554 O O . MET B 1 56 ? -5.762 -16.797 -1.711 1 95.88 56 MET B O 1
ATOM 2558 N N . GLY B 1 57 ? -4.152 -18.266 -1.13 1 94.81 57 GLY B N 1
ATOM 2559 C CA . GLY B 1 57 ? -5.051 -19.391 -1.32 1 94.81 57 GLY B CA 1
ATOM 2560 C C . GLY B 1 57 ? -6.125 -19.484 -0.256 1 94.81 57 GLY B C 1
ATOM 2561 O O . GLY B 1 57 ? -5.848 -19.328 0.934 1 94.81 57 GLY B O 1
ATOM 2562 N N . ILE B 1 58 ? -7.32 -19.672 -0.694 1 96.5 58 ILE B N 1
ATOM 2563 C CA . ILE B 1 58 ? -8.438 -20.031 0.174 1 96.5 58 ILE B CA 1
ATOM 2564 C C . ILE B 1 58 ? -8.688 -21.547 0.099 1 96.5 58 ILE B C 1
ATOM 2566 O O . ILE B 1 58 ? -9.133 -22.047 -0.931 1 96.5 58 ILE B O 1
ATOM 2570 N N . TYR B 1 59 ? -8.383 -22.219 1.131 1 95.25 59 TYR B N 1
ATOM 2571 C CA . TYR B 1 59 ? -8.648 -23.656 1.207 1 95.25 59 TYR B CA 1
ATOM 2572 C C . TYR B 1 59 ? -10.023 -23.922 1.798 1 95.25 59 TYR B C 1
ATOM 2574 O O . TYR B 1 59 ? -10.391 -23.359 2.83 1 95.25 59 TYR B O 1
ATOM 2582 N N . HIS B 1 60 ? -10.719 -24.734 1.164 1 94.31 60 HIS B N 1
ATOM 2583 C CA . HIS B 1 60 ? -12.133 -24.922 1.48 1 94.31 60 HIS B CA 1
ATOM 2584 C C . HIS B 1 60 ? -12.555 -26.375 1.227 1 94.31 60 HIS B C 1
ATOM 2586 O O . HIS B 1 60 ? -11.844 -27.125 0.559 1 94.31 60 HIS B O 1
ATOM 2592 N N . THR B 1 61 ? -13.695 -26.719 1.741 1 90.88 61 THR B N 1
ATOM 2593 C CA . THR B 1 61 ? -14.148 -28.094 1.65 1 90.88 61 THR B CA 1
ATOM 2594 C C . THR B 1 61 ? -15.281 -28.234 0.637 1 90.88 61 THR B C 1
ATOM 2596 O O . THR B 1 61 ? -15.844 -29.312 0.458 1 90.88 61 THR B O 1
ATOM 2599 N N . SER B 1 62 ? -15.609 -27.219 0.019 1 86.19 62 SER B N 1
ATOM 2600 C CA . SER B 1 62 ? -16.734 -27.234 -0.905 1 86.19 62 SER B CA 1
ATOM 2601 C C . SER B 1 62 ? -16.344 -27.828 -2.256 1 86.19 62 SER B C 1
ATOM 2603 O O . SER B 1 62 ? -17.188 -28.109 -3.092 1 86.19 62 SER B O 1
ATOM 2605 N N . GLY B 1 63 ? -15.055 -27.953 -2.48 1 81.94 63 GLY B N 1
ATOM 2606 C CA . GLY B 1 63 ? -14.57 -28.578 -3.709 1 81.94 63 GLY B CA 1
ATOM 2607 C C . GLY B 1 63 ? -14.273 -30.047 -3.559 1 81.94 63 GLY B C 1
ATOM 2608 O O . GLY B 1 63 ? -14.594 -30.656 -2.533 1 81.94 63 GLY B O 1
ATOM 2609 N N . ASP B 1 64 ? -13.68 -30.625 -4.594 1 82.56 64 ASP B N 1
ATOM 2610 C CA . ASP B 1 64 ? -13.422 -32.062 -4.621 1 82.56 64 ASP B CA 1
ATOM 2611 C C . ASP B 1 64 ? -12.242 -32.406 -3.723 1 82.56 64 ASP B C 1
ATOM 2613 O O . ASP B 1 64 ? -12.188 -33.531 -3.17 1 82.56 64 ASP B O 1
ATOM 2617 N N . ASN B 1 65 ? -11.336 -31.516 -3.631 1 88.44 65 ASN B N 1
ATOM 2618 C CA . ASN B 1 65 ? -10.102 -31.734 -2.885 1 88.44 65 ASN B CA 1
ATOM 2619 C C . ASN B 1 65 ? -9.75 -30.516 -2.02 1 88.44 65 ASN B C 1
ATOM 2621 O O . ASN B 1 65 ? -9.43 -29.453 -2.539 1 88.44 65 ASN B O 1
ATOM 2625 N N . PRO B 1 66 ? -9.828 -30.703 -0.72 1 89.75 66 PRO B N 1
ATOM 2626 C CA . PRO B 1 66 ? -9.562 -29.578 0.185 1 89.75 66 PRO B CA 1
ATOM 2627 C C . PRO B 1 66 ? -8.125 -29.078 0.095 1 89.75 66 PRO B C 1
ATOM 2629 O O . PRO B 1 66 ? -7.805 -28.016 0.648 1 89.75 66 PRO B O 1
ATOM 2632 N N . ARG B 1 67 ? -7.258 -29.734 -0.607 1 90.06 67 ARG B N 1
ATOM 2633 C CA . ARG B 1 67 ? -5.855 -29.359 -0.735 1 90.06 67 ARG B CA 1
ATOM 2634 C C . ARG B 1 67 ? -5.648 -28.438 -1.938 1 90.06 67 ARG B C 1
ATOM 2636 O O . ARG B 1 67 ? -4.543 -27.938 -2.156 1 90.06 67 ARG B O 1
ATOM 2643 N N . VAL B 1 68 ? -6.715 -28.219 -2.66 1 89.5 68 VAL B N 1
ATOM 2644 C CA . VAL B 1 68 ? -6.656 -27.312 -3.812 1 89.5 68 VAL B CA 1
ATOM 2645 C C . VAL B 1 68 ? -7.379 -26.016 -3.488 1 89.5 68 VAL B C 1
ATOM 2647 O O . VAL B 1 68 ? -8.594 -26 -3.295 1 89.5 68 VAL B O 1
ATOM 2650 N N . PRO B 1 69 ? -6.68 -24.953 -3.475 1 93.06 69 PRO B N 1
ATOM 2651 C CA . PRO B 1 69 ? -7.297 -23.688 -3.107 1 93.06 69 PRO B CA 1
ATOM 2652 C C . PRO B 1 69 ? -7.887 -22.938 -4.309 1 93.06 69 PRO B C 1
ATOM 2654 O O . PRO B 1 69 ? -7.602 -23.297 -5.453 1 93.06 69 PRO B O 1
ATOM 2657 N N . VAL B 1 70 ? -8.773 -22.078 -4.055 1 93.69 70 VAL B N 1
ATOM 2658 C CA . VAL B 1 70 ? -9.062 -21 -4.996 1 93.69 70 VAL B CA 1
ATOM 2659 C C . VAL B 1 70 ? -8.25 -19.766 -4.629 1 93.69 70 VAL B C 1
ATOM 2661 O O . VAL B 1 70 ? -8.062 -19.469 -3.449 1 93.69 70 VAL B O 1
ATOM 2664 N N . ILE B 1 71 ? -7.715 -19.031 -5.605 1 93.75 71 ILE B N 1
ATOM 2665 C CA . ILE B 1 71 ? -6.805 -17.922 -5.355 1 93.75 71 ILE B CA 1
ATOM 2666 C C . ILE B 1 71 ? -7.371 -16.641 -5.973 1 93.75 71 ILE B C 1
ATOM 2668 O O . ILE B 1 71 ? -7.156 -16.375 -7.156 1 93.75 71 ILE B O 1
ATOM 2672 N N . PRO B 1 72 ? -8.109 -15.859 -5.234 1 95.56 72 PRO B N 1
ATOM 2673 C CA . PRO B 1 72 ? -8.562 -14.555 -5.73 1 95.56 72 PRO B CA 1
ATOM 2674 C C . PRO B 1 72 ? -7.449 -13.508 -5.738 1 95.56 72 PRO B C 1
ATOM 2676 O O . PRO B 1 72 ? -6.43 -13.68 -5.062 1 95.56 72 PRO B O 1
ATOM 2679 N N . ASP B 1 73 ? -7.68 -12.43 -6.492 1 95.56 73 ASP B N 1
ATOM 2680 C CA . ASP B 1 73 ? -6.754 -11.305 -6.445 1 95.56 73 ASP B CA 1
ATOM 2681 C C . ASP B 1 73 ? -6.84 -10.578 -5.102 1 95.56 73 ASP B C 1
ATOM 2683 O O . ASP B 1 73 ? -5.863 -9.969 -4.656 1 95.56 73 ASP B O 1
ATOM 2687 N N . GLY B 1 74 ? -7.953 -10.562 -4.516 1 98 74 GLY B N 1
ATOM 2688 C CA . GLY B 1 74 ? -8.188 -10.062 -3.174 1 98 74 GLY B CA 1
ATOM 2689 C C . GLY B 1 74 ? -9.453 -10.609 -2.543 1 98 74 GLY B C 1
ATOM 2690 O O . GLY B 1 74 ? -10.367 -11.047 -3.248 1 98 74 GLY B O 1
ATOM 2691 N N . PHE B 1 75 ? -9.477 -10.672 -1.227 1 98.88 75 PHE B N 1
ATOM 2692 C CA . PHE B 1 75 ? -10.711 -11.062 -0.558 1 98.88 75 PHE B CA 1
ATOM 2693 C C . PHE B 1 75 ? -10.781 -10.461 0.841 1 98.88 75 PHE B C 1
ATOM 2695 O O . PHE B 1 75 ? -9.758 -10.148 1.439 1 98.88 75 PHE B O 1
ATOM 2702 N N . LEU B 1 76 ? -12 -10.273 1.335 1 98.94 76 LEU B N 1
ATOM 2703 C CA . LEU B 1 76 ? -12.266 -9.664 2.635 1 98.94 76 LEU B CA 1
ATOM 2704 C C . LEU B 1 76 ? -13.172 -10.555 3.479 1 98.94 76 LEU B C 1
ATOM 2706 O O . LEU B 1 76 ? -14.219 -11.008 3.006 1 98.94 76 LEU B O 1
ATOM 2710 N N . THR B 1 77 ? -12.742 -10.883 4.652 1 98.75 77 THR B N 1
ATOM 2711 C CA . THR B 1 77 ? -13.547 -11.57 5.656 1 98.75 77 THR B CA 1
ATOM 2712 C C . THR B 1 77 ? -13.719 -10.703 6.898 1 98.75 77 THR B C 1
ATOM 2714 O O . THR B 1 77 ? -12.734 -10.242 7.48 1 98.75 77 THR B O 1
ATOM 2717 N N . VAL B 1 78 ? -14.891 -10.43 7.223 1 98.44 78 VAL B N 1
ATOM 2718 C CA . VAL B 1 78 ? -15.211 -9.75 8.469 1 98.44 78 VAL B CA 1
ATOM 2719 C C . VAL B 1 78 ? -15.648 -10.766 9.523 1 98.44 78 VAL B C 1
ATOM 2721 O O . VAL B 1 78 ? -16.391 -11.695 9.219 1 98.44 78 VAL B O 1
ATOM 2724 N N . GLY B 1 79 ? -15.156 -10.594 10.75 1 97.75 79 GLY B N 1
ATOM 2725 C CA . GLY B 1 79 ? -15.523 -11.5 11.828 1 97.75 79 GLY B CA 1
ATOM 2726 C C . GLY B 1 79 ? -14.414 -12.453 12.211 1 97.75 79 GLY B C 1
ATOM 2727 O O . GLY B 1 79 ? -14.617 -13.359 13.023 1 97.75 79 GLY B O 1
ATOM 2728 N N . VAL B 1 80 ? -13.266 -12.281 11.633 1 98.06 80 VAL B N 1
ATOM 2729 C CA . VAL B 1 80 ? -12.086 -13.062 12.008 1 98.06 80 VAL B CA 1
ATOM 2730 C C . VAL B 1 80 ? -10.992 -12.125 12.523 1 98.06 80 VAL B C 1
ATOM 2732 O O . VAL B 1 80 ? -10.953 -10.945 12.164 1 98.06 80 VAL B O 1
ATOM 2735 N N . ASN B 1 81 ? -10.133 -12.641 13.297 1 97.44 81 ASN B N 1
ATOM 2736 C CA . ASN B 1 81 ? -9.055 -11.805 13.836 1 97.44 81 ASN B CA 1
ATOM 2737 C C . ASN B 1 81 ? -8.109 -11.344 12.734 1 97.44 81 ASN B C 1
ATOM 2739 O O . ASN B 1 81 ? -7.762 -12.117 11.836 1 97.44 81 ASN B O 1
ATOM 2743 N N . ARG B 1 82 ? -7.734 -10.148 12.82 1 97.06 82 ARG B N 1
ATOM 2744 C CA . ARG B 1 82 ? -6.828 -9.57 11.836 1 97.06 82 ARG B CA 1
ATOM 2745 C C . ARG B 1 82 ? -5.512 -10.336 11.789 1 97.06 82 ARG B C 1
ATOM 2747 O O . ARG B 1 82 ? -4.93 -10.516 10.711 1 97.06 82 ARG B O 1
ATOM 2754 N N . ARG B 1 83 ? -5.062 -10.758 12.969 1 96.56 83 ARG B N 1
ATOM 2755 C CA . ARG B 1 83 ? -3.818 -11.508 13.094 1 96.56 83 ARG B CA 1
ATOM 2756 C C . ARG B 1 83 ? -4.062 -12.883 13.711 1 96.56 83 ARG B C 1
ATOM 2758 O O . ARG B 1 83 ? -5.043 -13.078 14.438 1 96.56 83 ARG B O 1
ATOM 2765 N N . ARG B 1 84 ? -3.178 -13.789 13.391 1 94.5 84 ARG B N 1
ATOM 2766 C CA . ARG B 1 84 ? -3.205 -15.094 14.047 1 94.5 84 ARG B CA 1
ATOM 2767 C C . ARG B 1 84 ? -2.668 -15.008 15.469 1 94.5 84 ARG B C 1
ATOM 2769 O O . ARG B 1 84 ? -2.045 -14.016 15.844 1 94.5 84 ARG B O 1
ATOM 2776 N N . PRO B 1 85 ? -2.93 -16.016 16.297 1 91.56 85 PRO B N 1
ATOM 2777 C CA . PRO B 1 85 ? -2.391 -15.992 17.656 1 91.56 85 PRO B CA 1
ATOM 2778 C C . PRO B 1 85 ? -0.897 -15.68 17.703 1 91.56 85 PRO B C 1
ATOM 2780 O O . PRO B 1 85 ? -0.137 -16.188 16.859 1 91.56 85 PRO B O 1
ATOM 2783 N N . GLY B 1 86 ? -0.565 -14.75 18.625 1 91.12 86 GLY B N 1
ATOM 2784 C CA . GLY B 1 86 ? 0.82 -14.32 18.75 1 91.12 86 GLY B CA 1
ATOM 2785 C C . GLY B 1 86 ? 1.197 -13.242 17.75 1 91.12 86 GLY B C 1
ATOM 2786 O O . GLY B 1 86 ? 2.369 -13.102 17.391 1 91.12 86 GLY B O 1
ATOM 2787 N N . ASN B 1 87 ? 0.249 -12.609 17.172 1 92.38 87 ASN B N 1
ATOM 2788 C CA . ASN B 1 87 ? 0.457 -11.547 16.203 1 92.38 87 ASN B CA 1
ATOM 2789 C C . ASN B 1 87 ? 1.154 -12.07 14.945 1 92.38 87 ASN B C 1
ATOM 2791 O O . ASN B 1 87 ? 2.033 -11.406 14.391 1 92.38 87 ASN B O 1
ATOM 2795 N N . LYS B 1 88 ? 0.759 -13.234 14.5 1 92 88 LYS B N 1
ATOM 2796 C CA . LYS B 1 88 ? 1.398 -13.883 13.359 1 92 88 LYS B CA 1
ATOM 2797 C C . LYS B 1 88 ? 0.609 -13.633 12.078 1 92 88 LYS B C 1
ATOM 2799 O O . LYS B 1 88 ? -0.604 -13.422 12.117 1 92 88 LYS B O 1
ATOM 2804 N N . SER B 1 89 ? 1.37 -13.758 11.016 1 93.19 89 SER B N 1
ATOM 2805 C CA . SER B 1 89 ? 0.771 -13.641 9.688 1 93.19 89 SER B CA 1
ATOM 2806 C C . SER B 1 89 ? 0.172 -14.969 9.227 1 93.19 89 SER B C 1
ATOM 2808 O O . SER B 1 89 ? 0.586 -16.031 9.688 1 93.19 89 SER B O 1
ATOM 2810 N N . ARG B 1 90 ? -0.829 -14.875 8.383 1 94.69 90 ARG B N 1
ATOM 2811 C CA . ARG B 1 90 ? -1.415 -16.078 7.797 1 94.69 90 ARG B CA 1
ATOM 2812 C C . ARG B 1 90 ? -0.546 -16.609 6.664 1 94.69 90 ARG B C 1
ATOM 2814 O O . ARG B 1 90 ? -0.021 -15.844 5.859 1 94.69 90 ARG B O 1
ATOM 2821 N N . LYS B 1 91 ? -0.413 -17.891 6.613 1 91.56 91 LYS B N 1
ATOM 2822 C CA . LYS B 1 91 ? 0.232 -18.547 5.48 1 91.56 91 LYS B CA 1
ATOM 2823 C C . LYS B 1 91 ? -0.75 -18.734 4.328 1 91.56 91 LYS B C 1
ATOM 2825 O O . LYS B 1 91 ? -0.355 -18.734 3.16 1 91.56 91 LYS B O 1
ATOM 2830 N N . SER B 1 92 ? -1.903 -18.938 4.645 1 94.56 92 SER B N 1
ATOM 2831 C CA . SER B 1 92 ? -3.062 -19.125 3.775 1 94.56 92 SER B CA 1
ATOM 2832 C C . SER B 1 92 ? -4.363 -18.859 4.527 1 94.56 92 SER B C 1
ATOM 2834 O O . SER B 1 92 ? -4.352 -18.641 5.742 1 94.56 92 SER B O 1
ATOM 2836 N N . TYR B 1 93 ? -5.402 -18.75 3.811 1 97.06 93 TYR B N 1
ATOM 2837 C CA . TYR B 1 93 ? -6.715 -18.688 4.445 1 97.06 93 TYR B CA 1
ATOM 2838 C C . TYR B 1 93 ? -7.391 -20.047 4.457 1 97.06 93 TYR B C 1
ATOM 2840 O O . TYR B 1 93 ? -7.828 -20.531 3.414 1 97.06 93 TYR B O 1
ATOM 2848 N N . VAL B 1 94 ? -7.402 -20.641 5.586 1 96.38 94 VAL B N 1
ATOM 2849 C CA . VAL B 1 94 ? -7.961 -21.984 5.758 1 96.38 94 VAL B CA 1
ATOM 2850 C C . VAL B 1 94 ? -9.328 -21.891 6.434 1 96.38 94 VAL B C 1
ATOM 2852 O O . VAL B 1 94 ? -9.414 -21.688 7.645 1 96.38 94 VAL B O 1
ATOM 2855 N N . VAL B 1 95 ? -10.367 -22.156 5.719 1 96.94 95 VAL B N 1
ATOM 2856 C CA . VAL B 1 95 ? -11.734 -21.875 6.145 1 96.94 95 VAL B CA 1
ATOM 2857 C C . VAL B 1 95 ? -12.031 -22.641 7.438 1 96.94 95 VAL B C 1
ATOM 2859 O O . VAL B 1 95 ? -12.617 -22.078 8.367 1 96.94 95 VAL B O 1
ATOM 2862 N N . TRP B 1 96 ? -11.633 -23.875 7.59 1 95.38 96 TRP B N 1
ATOM 2863 C CA . TRP B 1 96 ? -11.953 -24.672 8.773 1 95.38 96 TRP B CA 1
ATOM 2864 C C . TRP B 1 96 ? -11.078 -24.25 9.953 1 95.38 96 TRP B C 1
ATOM 2866 O O . TRP B 1 96 ? -11.375 -24.594 11.102 1 95.38 96 TRP B O 1
ATOM 2876 N N . GLU B 1 97 ? -10.031 -23.5 9.711 1 94.81 97 GLU B N 1
ATOM 2877 C CA . GLU B 1 97 ? -9.258 -22.938 10.82 1 94.81 97 GLU B CA 1
ATOM 2878 C C . GLU B 1 97 ? -9.797 -21.578 11.227 1 94.81 97 GLU B C 1
ATOM 2880 O O . GLU B 1 97 ? -9.383 -21.016 12.242 1 94.81 97 GLU B O 1
ATOM 2885 N N . GLU B 1 98 ? -10.695 -21.031 10.391 1 96.25 98 GLU B N 1
ATOM 2886 C CA . GLU B 1 98 ? -11.312 -19.734 10.641 1 96.25 98 GLU B CA 1
ATOM 2887 C C . GLU B 1 98 ? -12.758 -19.891 11.109 1 96.25 98 GLU B C 1
ATOM 2889 O O . GLU B 1 98 ? -13.602 -19.047 10.805 1 96.25 98 GLU B O 1
ATOM 2894 N N . GLY B 1 99 ? -13.039 -21.047 11.703 1 93.56 99 GLY B N 1
ATOM 2895 C CA . GLY B 1 99 ? -14.375 -21.281 12.227 1 93.56 99 GLY B CA 1
ATOM 2896 C C . GLY B 1 99 ? -15.414 -21.469 11.133 1 93.56 99 GLY B C 1
ATOM 2897 O O . GLY B 1 99 ? -16.594 -21.172 11.336 1 93.56 99 GLY B O 1
ATOM 2898 N N . GLY B 1 100 ? -14.914 -21.781 9.977 1 94.88 100 GLY B N 1
ATOM 2899 C CA . GLY B 1 100 ? -15.836 -22.016 8.867 1 94.88 100 GLY B CA 1
ATOM 2900 C C . GLY B 1 100 ? -16.219 -20.734 8.141 1 94.88 100 GLY B C 1
ATOM 2901 O O . GLY B 1 100 ? -17.078 -20.766 7.25 1 94.88 100 GLY B O 1
ATOM 2902 N N . MET B 1 101 ? -15.57 -19.641 8.477 1 97 101 MET B N 1
ATOM 2903 C CA . MET B 1 101 ? -15.922 -18.344 7.891 1 97 101 MET B CA 1
ATOM 2904 C C . MET B 1 101 ? -15.375 -18.234 6.473 1 97 101 MET B C 1
ATOM 2906 O O . MET B 1 101 ? -14.156 -18.281 6.27 1 97 101 MET B O 1
ATOM 2910 N N . VAL B 1 102 ? -16.297 -18.125 5.562 1 97.5 102 VAL B N 1
ATOM 2911 C CA . VAL B 1 102 ? -15.945 -17.859 4.172 1 97.5 102 VAL B CA 1
ATOM 2912 C C . VAL B 1 102 ? -15.852 -16.359 3.932 1 97.5 102 VAL B C 1
ATOM 2914 O O . VAL B 1 102 ? -16.578 -15.578 4.547 1 97.5 102 VAL B O 1
ATOM 2917 N N . PRO B 1 103 ? -14.953 -15.93 3.051 1 98.69 103 PRO B N 1
ATOM 2918 C CA . PRO B 1 103 ? -14.898 -14.492 2.766 1 98.69 103 PRO B CA 1
ATOM 2919 C C . PRO B 1 103 ? -16.25 -13.938 2.295 1 98.69 103 PRO B C 1
ATOM 2921 O O . PRO B 1 103 ? -16.953 -14.594 1.527 1 98.69 103 PRO B O 1
ATOM 2924 N N . GLN B 1 104 ? -16.531 -12.758 2.746 1 98.75 104 GLN B N 1
ATOM 2925 C CA . GLN B 1 104 ? -17.766 -12.117 2.301 1 98.75 104 GLN B CA 1
ATOM 2926 C C . GLN B 1 104 ? -17.594 -11.477 0.928 1 98.75 104 GLN B C 1
ATOM 2928 O O . GLN B 1 104 ? -18.562 -11.336 0.172 1 98.75 104 GLN B O 1
ATOM 2933 N N . LEU B 1 105 ? -16.391 -11.07 0.595 1 98.88 105 LEU B N 1
ATOM 2934 C CA . LEU B 1 105 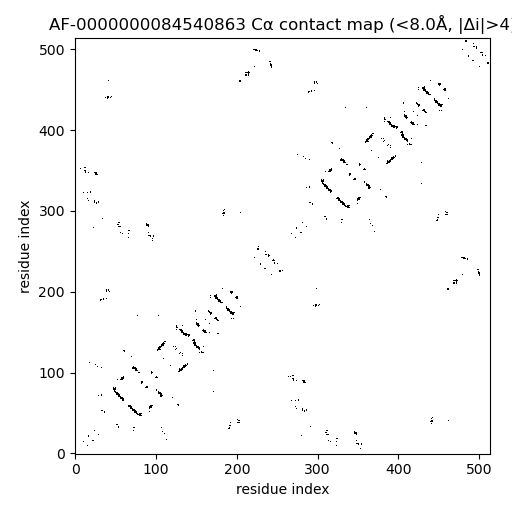? -16.109 -10.398 -0.668 1 98.88 105 LEU B CA 1
ATOM 2935 C C . LEU B 1 105 ? -14.875 -10.984 -1.332 1 98.88 105 LEU B C 1
ATOM 2937 O O . LEU B 1 105 ? -13.859 -11.211 -0.669 1 98.88 105 LEU B O 1
ATOM 2941 N N . VAL B 1 106 ? -14.945 -11.312 -2.592 1 98.62 106 VAL B N 1
ATOM 2942 C CA . VAL B 1 106 ? -13.805 -11.703 -3.412 1 98.62 106 VAL B CA 1
ATOM 2943 C C . VAL B 1 106 ? -13.68 -10.766 -4.609 1 98.62 106 VAL B C 1
ATOM 2945 O O . VAL B 1 106 ? -14.688 -10.375 -5.203 1 98.62 106 VAL B O 1
ATOM 2948 N N . LEU B 1 107 ? -12.469 -10.375 -4.93 1 98.19 107 LEU B N 1
ATOM 2949 C CA . LEU B 1 107 ? -12.141 -9.477 -6.031 1 98.19 107 LEU B CA 1
ATOM 2950 C C . LEU B 1 107 ? -11.305 -10.188 -7.086 1 98.19 107 LEU B C 1
ATOM 2952 O O . LEU B 1 107 ? -10.32 -10.852 -6.754 1 98.19 107 LEU B O 1
ATOM 2956 N N . GLU B 1 108 ? -11.703 -10.125 -8.312 1 94.94 108 GLU B N 1
ATOM 2957 C CA . GLU B 1 108 ? -10.938 -10.562 -9.469 1 94.94 108 GLU B CA 1
ATOM 2958 C C . GLU B 1 108 ? -10.625 -9.398 -10.398 1 94.94 108 GLU B C 1
ATOM 2960 O O . GLU B 1 108 ? -11.523 -8.664 -10.82 1 94.94 108 GLU B O 1
ATOM 2965 N N . VAL B 1 109 ? -9.391 -9.18 -10.609 1 94 109 VAL B N 1
ATOM 2966 C CA . VAL B 1 109 ? -8.922 -8.195 -11.586 1 94 109 VAL B CA 1
ATOM 2967 C C . VAL B 1 109 ? -8.531 -8.906 -12.883 1 94 109 VAL B C 1
ATOM 2969 O O . VAL B 1 109 ? -7.531 -9.625 -12.922 1 94 109 VAL B O 1
ATOM 2972 N N . VAL B 1 110 ? -9.312 -8.719 -13.891 1 85.44 110 VAL B N 1
ATOM 2973 C CA . VAL B 1 110 ? -9.195 -9.508 -15.109 1 85.44 110 VAL B CA 1
ATOM 2974 C C . VAL B 1 110 ? -8.195 -8.859 -16.062 1 85.44 110 VAL B C 1
ATOM 2976 O O . VAL B 1 110 ? -8.211 -7.641 -16.25 1 85.44 110 VAL B O 1
ATOM 2979 N N . SER B 1 111 ? -7.145 -9.648 -16.359 1 75.5 111 SER B N 1
ATOM 2980 C CA . SER B 1 111 ? -6.23 -9.242 -17.422 1 75.5 111 SER B CA 1
ATOM 2981 C C . SER B 1 111 ? -6.398 -10.125 -18.656 1 75.5 111 SER B C 1
ATOM 2983 O O . SER B 1 111 ? -6.898 -11.242 -18.562 1 75.5 111 SER B O 1
ATOM 2985 N N . TRP B 1 112 ? -6.625 -9.672 -19.875 1 59.53 112 TRP B N 1
ATOM 2986 C CA . TRP B 1 112 ? -6.883 -10.484 -21.062 1 59.53 112 TRP B CA 1
ATOM 2987 C C . TRP B 1 112 ? -5.965 -11.695 -21.109 1 59.53 112 TRP B C 1
ATOM 2989 O O . TRP B 1 112 ? -4.742 -11.562 -21.031 1 59.53 112 TRP B O 1
ATOM 2999 N N . THR B 1 113 ? -6.145 -12.75 -20.375 1 54.97 113 THR B N 1
ATOM 3000 C CA . THR B 1 113 ? -5.586 -14.008 -20.844 1 54.97 113 THR B CA 1
ATOM 3001 C C . THR B 1 113 ? -6.605 -14.773 -21.688 1 54.97 113 THR B C 1
ATOM 3003 O O . THR B 1 113 ? -7.777 -14.867 -21.312 1 54.97 113 THR B O 1
ATOM 3006 N N . PRO B 1 114 ? -6.176 -14.953 -22.938 1 48.5 114 PRO B N 1
ATOM 3007 C CA . PRO B 1 114 ? -7.016 -15.875 -23.703 1 48.5 114 PRO B CA 1
ATOM 3008 C C . PRO B 1 114 ? -7.387 -17.125 -22.922 1 48.5 114 PRO B C 1
ATOM 3010 O O . PRO B 1 114 ? -6.52 -17.766 -22.312 1 48.5 114 PRO B O 1
ATOM 3013 N N . GLY B 1 115 ? -8.664 -17.25 -22.234 1 50.72 115 GLY B N 1
ATOM 3014 C CA . GLY B 1 115 ? -9.086 -18.5 -21.609 1 50.72 115 GLY B CA 1
ATOM 3015 C C . GLY B 1 115 ? -10.156 -18.297 -20.547 1 50.72 115 GLY B C 1
ATOM 3016 O O . GLY B 1 115 ? -10.414 -17.156 -20.125 1 50.72 115 GLY B O 1
ATOM 3017 N N . ASN B 1 116 ? -11.109 -19.109 -20.438 1 53.97 116 ASN B N 1
ATOM 3018 C CA . ASN B 1 116 ? -12.359 -19.234 -19.703 1 53.97 116 ASN B CA 1
ATOM 3019 C C . ASN B 1 116 ? -12.117 -19.328 -18.203 1 53.97 116 ASN B C 1
ATOM 3021 O O . ASN B 1 116 ? -12.891 -19.953 -17.484 1 53.97 116 ASN B O 1
ATOM 3025 N N . GLU B 1 117 ? -11.008 -18.719 -17.578 1 57.06 117 GLU B N 1
ATOM 3026 C CA . GLU B 1 117 ? -10.672 -18.95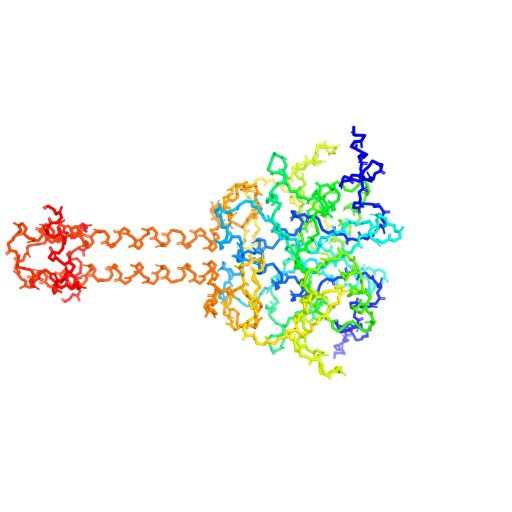3 -16.188 1 57.06 117 GLU B CA 1
ATOM 3027 C C . GLU B 1 117 ? -11.664 -18.266 -15.25 1 57.06 117 GLU B C 1
ATOM 3029 O O . GLU B 1 117 ? -12.039 -18.812 -14.211 1 57.06 117 GLU B O 1
ATOM 3034 N N . TYR B 1 118 ? -12.258 -17.172 -15.625 1 61.03 118 TYR B N 1
ATOM 3035 C CA . TYR B 1 118 ? -13.117 -16.438 -14.711 1 61.03 118 TYR B CA 1
ATOM 3036 C C . TYR B 1 118 ? -14.484 -17.094 -14.586 1 61.03 118 TYR B C 1
ATOM 3038 O O . TYR B 1 118 ? -15.102 -17.062 -13.516 1 61.03 118 TYR B O 1
ATOM 3046 N N . GLU B 1 119 ? -14.852 -17.734 -15.539 1 64.44 119 GLU B N 1
ATOM 3047 C CA . GLU B 1 119 ? -16.141 -18.391 -15.438 1 64.44 119 GLU B CA 1
ATOM 3048 C C . GLU B 1 119 ? -16.094 -19.547 -14.445 1 64.44 119 GLU B C 1
ATOM 3050 O O . GLU B 1 119 ? -17.031 -19.75 -13.664 1 64.44 119 GLU B O 1
ATOM 3055 N N . SER B 1 120 ? -15.055 -20.219 -14.383 1 82.5 120 SER B N 1
ATOM 3056 C CA . SER B 1 120 ? -14.898 -21.344 -13.469 1 82.5 120 SER B CA 1
ATOM 3057 C C . SER B 1 120 ? -14.773 -20.875 -12.023 1 82.5 120 SER B C 1
ATOM 3059 O O . SER B 1 120 ? -15.336 -21.5 -11.117 1 82.5 120 SER B O 1
ATOM 3061 N N . LYS B 1 121 ? -14.281 -19.688 -11.812 1 88.69 121 LYS B N 1
ATOM 3062 C CA . LYS B 1 121 ? -14.109 -19.203 -10.445 1 88.69 121 LYS B CA 1
ATOM 3063 C C . LYS B 1 121 ? -15.438 -18.734 -9.859 1 88.69 121 LYS B C 1
ATOM 3065 O O . LYS B 1 121 ? -15.688 -18.906 -8.664 1 88.69 121 LYS B O 1
ATOM 3070 N N . MET B 1 122 ? -16.25 -18.266 -10.703 1 91.94 122 MET B N 1
ATOM 3071 C CA . MET B 1 122 ? -17.547 -17.781 -10.234 1 91.94 122 MET B CA 1
ATOM 3072 C C . MET B 1 122 ? -18.344 -18.922 -9.594 1 91.94 122 MET B C 1
ATOM 3074 O O . MET B 1 122 ? -18.922 -18.75 -8.516 1 91.94 122 MET B O 1
ATOM 3078 N N . ALA B 1 123 ? -18.359 -20.031 -10.258 1 92.25 123 ALA B N 1
ATOM 3079 C CA . ALA B 1 123 ? -19.094 -21.188 -9.742 1 92.25 123 ALA B CA 1
ATOM 3080 C C . ALA B 1 123 ? -18.516 -21.641 -8.406 1 92.25 123 ALA B C 1
ATOM 3082 O O . ALA B 1 123 ? -19.266 -22.031 -7.5 1 92.25 123 ALA B O 1
ATOM 3083 N N . ILE B 1 124 ? -17.234 -21.578 -8.273 1 93.94 124 ILE B N 1
ATOM 3084 C CA . ILE B 1 124 ? -16.562 -21.969 -7.039 1 93.94 124 ILE B CA 1
ATOM 3085 C C . ILE B 1 124 ? -16.984 -21.031 -5.906 1 93.94 124 ILE B C 1
ATOM 3087 O O . ILE B 1 124 ? -17.359 -21.484 -4.82 1 93.94 124 ILE B O 1
ATOM 3091 N N . TYR B 1 125 ? -17.016 -19.734 -6.172 1 96.69 125 TYR B N 1
ATOM 3092 C CA . TYR B 1 125 ? -17.359 -18.75 -5.145 1 96.69 125 TYR B CA 1
ATOM 3093 C C . TYR B 1 125 ? -18.828 -18.859 -4.754 1 96.69 125 TYR B C 1
ATOM 3095 O O . TYR B 1 125 ? -19.172 -18.719 -3.578 1 96.69 125 TYR B O 1
ATOM 3103 N N . GLU B 1 126 ? -19.594 -19.109 -5.758 1 95.5 126 GLU B N 1
ATOM 3104 C CA . GLU B 1 126 ? -21.016 -19.297 -5.5 1 95.5 126 GLU B CA 1
ATOM 3105 C C . GLU B 1 126 ? -21.25 -20.484 -4.57 1 95.5 126 GLU B C 1
ATOM 3107 O O . GLU B 1 126 ? -21.984 -20.375 -3.582 1 95.5 126 GLU B O 1
ATOM 3112 N N . LYS B 1 127 ? -20.656 -21.531 -4.828 1 94.25 127 LYS B N 1
ATOM 3113 C CA . LYS B 1 127 ? -20.781 -22.75 -4.027 1 94.25 127 LYS B CA 1
ATOM 3114 C C . LYS B 1 127 ? -20.188 -22.547 -2.631 1 94.25 127 LYS B C 1
ATOM 3116 O O . LYS B 1 127 ? -20.719 -23.062 -1.648 1 94.25 127 LYS B O 1
ATOM 3121 N N . LEU B 1 128 ? -19.141 -21.797 -2.545 1 95.25 128 LEU B N 1
ATOM 3122 C CA . LEU B 1 128 ? -18.453 -21.516 -1.288 1 95.25 128 LEU B CA 1
ATOM 3123 C C . LEU B 1 128 ? -19.312 -20.641 -0.386 1 95.25 128 LEU B C 1
ATOM 3125 O O . LEU B 1 128 ? -19.156 -20.656 0.837 1 95.25 128 LEU B O 1
ATOM 3129 N N . GLY B 1 129 ? -20.156 -19.859 -0.985 1 96.25 129 GLY B N 1
ATOM 3130 C CA . GLY B 1 129 ? -21.016 -18.984 -0.216 1 96.25 129 GLY B CA 1
ATOM 3131 C C . GLY B 1 129 ? -20.484 -17.578 -0.086 1 96.25 129 GLY B C 1
ATOM 3132 O O . GLY B 1 129 ? -20.859 -16.844 0.831 1 96.25 129 GLY B O 1
ATOM 3133 N N . VAL B 1 130 ? -19.625 -17.219 -0.976 1 98.38 130 VAL B N 1
ATOM 3134 C CA . VAL B 1 130 ? -19.141 -15.844 -1 1 98.38 130 VAL B CA 1
ATOM 3135 C C . VAL B 1 130 ? -20.297 -14.891 -1.304 1 98.38 130 VAL B C 1
ATOM 3137 O O . VAL B 1 130 ? -21.031 -15.086 -2.271 1 98.38 130 VAL B O 1
ATOM 3140 N N . LEU B 1 131 ? -20.406 -13.898 -0.519 1 98.69 131 LEU B N 1
ATOM 3141 C CA . LEU B 1 131 ? -21.562 -13.016 -0.627 1 98.69 131 LEU B CA 1
ATOM 3142 C C . LEU B 1 131 ? -21.406 -12.055 -1.806 1 98.69 131 LEU B C 1
ATOM 3144 O O . LEU B 1 131 ? -22.344 -11.891 -2.598 1 98.69 131 LEU B O 1
ATOM 3148 N N . TYR B 1 132 ? -20.266 -11.406 -1.943 1 98.75 132 TYR B N 1
ATOM 3149 C CA . TYR B 1 132 ? -20.016 -10.43 -3 1 98.75 132 TYR B CA 1
ATOM 3150 C C . TYR B 1 132 ? -18.875 -10.883 -3.904 1 98.75 132 TYR B C 1
ATOM 3152 O O . TYR B 1 132 ? -17.766 -11.141 -3.432 1 98.75 132 TYR B O 1
ATOM 3160 N N . TYR B 1 133 ? -19.141 -11.031 -5.156 1 97.88 133 TYR B N 1
ATOM 3161 C CA . TYR B 1 133 ? -18.156 -11.305 -6.188 1 97.88 133 TYR B CA 1
ATOM 3162 C C . TYR B 1 133 ? -17.906 -10.062 -7.043 1 97.88 133 TYR B C 1
ATOM 3164 O O . TYR B 1 133 ? -18.797 -9.609 -7.762 1 97.88 133 TYR B O 1
ATOM 3172 N N . VAL B 1 134 ? -16.734 -9.492 -6.922 1 97.44 134 VAL B N 1
ATOM 3173 C CA . VAL B 1 134 ? -16.375 -8.234 -7.566 1 97.44 134 VAL B CA 1
ATOM 3174 C C . VAL B 1 134 ? -15.438 -8.516 -8.742 1 97.44 134 VAL B C 1
ATOM 3176 O O . VAL B 1 134 ? -14.438 -9.219 -8.594 1 97.44 134 VAL B O 1
ATOM 3179 N N . ILE B 1 135 ? -15.75 -7.973 -9.867 1 94.44 135 ILE B N 1
ATOM 3180 C CA . ILE B 1 135 ? -14.945 -8.164 -11.07 1 94.44 135 ILE B CA 1
ATOM 3181 C C . ILE B 1 135 ? -14.539 -6.805 -11.633 1 94.44 135 ILE B C 1
ATOM 3183 O O . ILE B 1 135 ? -15.398 -5.953 -11.891 1 94.44 135 ILE B O 1
ATOM 3187 N N . TYR B 1 136 ? -13.297 -6.582 -11.734 1 94.94 136 TYR B N 1
ATOM 3188 C CA . TYR B 1 136 ? -12.75 -5.406 -12.406 1 94.94 136 TYR B CA 1
ATOM 3189 C C . TYR B 1 136 ? -12.078 -5.785 -13.719 1 94.94 136 TYR B C 1
ATOM 3191 O O . TYR B 1 136 ? -11.062 -6.48 -13.727 1 94.94 136 TYR B O 1
ATOM 3199 N N . ASN B 1 137 ? -12.633 -5.371 -14.797 1 89 137 ASN B N 1
ATOM 3200 C CA . ASN B 1 137 ? -12.18 -5.66 -16.156 1 89 137 ASN B CA 1
ATOM 3201 C C . ASN B 1 137 ? -12.219 -4.414 -17.031 1 89 137 ASN B C 1
ATOM 3203 O O . ASN B 1 137 ? -13.094 -4.289 -17.906 1 89 137 ASN B O 1
ATOM 3207 N N . PRO B 1 138 ? -11.258 -3.58 -16.953 1 82.5 138 PRO B N 1
ATOM 3208 C CA . PRO B 1 138 ? -11.344 -2.285 -17.625 1 82.5 138 PRO B CA 1
ATOM 3209 C C . PRO B 1 138 ? -11.055 -2.385 -19.125 1 82.5 138 PRO B C 1
ATOM 3211 O O . PRO B 1 138 ? -11.484 -1.521 -19.906 1 82.5 138 PRO B O 1
ATOM 3214 N N . GLU B 1 139 ? -10.43 -3.342 -19.562 1 78.75 139 GLU B N 1
ATOM 3215 C CA . GLU B 1 139 ? -9.938 -3.33 -20.938 1 78.75 139 GLU B CA 1
ATOM 3216 C C . GLU B 1 139 ? -10.75 -4.273 -21.812 1 78.75 139 GLU B C 1
ATOM 3218 O O . GLU B 1 139 ? -10.883 -4.039 -23.016 1 78.75 139 GLU B O 1
ATOM 3223 N N . TYR B 1 140 ? -11.352 -5.312 -21.281 1 75.31 140 TYR B N 1
ATOM 3224 C CA . TYR B 1 140 ? -11.898 -6.348 -22.156 1 75.31 140 TYR B CA 1
ATOM 3225 C C . TYR B 1 140 ? -13.383 -6.555 -21.891 1 75.31 140 TYR B C 1
ATOM 3227 O O . TYR B 1 140 ? -13.953 -7.57 -22.297 1 75.31 140 TYR B O 1
ATOM 3235 N N . TYR B 1 141 ? -13.961 -5.637 -21.328 1 70.75 141 TYR B N 1
ATOM 3236 C CA . TYR B 1 141 ? -15.344 -5.805 -20.891 1 70.75 141 TYR B CA 1
ATOM 3237 C C . TYR B 1 141 ? -16.297 -5.816 -22.078 1 70.75 141 TYR B C 1
ATOM 3239 O O . TYR B 1 141 ? -17.391 -6.398 -22 1 70.75 141 TYR B O 1
ATOM 3247 N N . GLN B 1 142 ? -15.93 -5.176 -23.078 1 68.38 142 GLN B N 1
ATOM 3248 C CA . GLN B 1 142 ? -16.844 -4.988 -24.188 1 68.38 142 GLN B CA 1
ATOM 3249 C C . GLN B 1 142 ? -17.094 -6.301 -24.938 1 68.38 142 GLN B C 1
ATOM 3251 O O . GLN B 1 142 ? -18.109 -6.465 -25.609 1 68.38 142 GLN B O 1
ATOM 3256 N N . ARG B 1 143 ? -16.25 -7.168 -24.844 1 63.47 143 ARG B N 1
ATOM 3257 C CA . ARG B 1 143 ? -16.359 -8.406 -25.609 1 63.47 143 ARG B CA 1
ATOM 3258 C C . ARG B 1 143 ? -17.609 -9.188 -25.219 1 63.47 143 ARG B C 1
ATOM 3260 O O . ARG B 1 143 ? -18.266 -9.773 -26.078 1 63.47 143 ARG B O 1
ATOM 3267 N N . ASP B 1 144 ? -18.031 -9.094 -24.031 1 62.53 144 ASP B N 1
ATOM 3268 C CA . ASP B 1 144 ? -19.188 -9.875 -23.594 1 62.53 144 ASP B CA 1
ATOM 3269 C C . ASP B 1 144 ? -20.266 -8.969 -22.984 1 62.53 144 ASP B C 1
ATOM 3271 O O . ASP B 1 144 ? -21.031 -9.398 -22.125 1 62.53 144 ASP B O 1
ATOM 3275 N N . ARG B 1 145 ? -20.312 -7.777 -23.469 1 69.38 145 ARG B N 1
ATOM 3276 C CA . ARG B 1 145 ? -21.312 -6.797 -23.062 1 69.38 145 ARG B CA 1
ATOM 3277 C C . ARG B 1 145 ? -21.344 -6.633 -21.547 1 69.38 145 ARG B C 1
ATOM 3279 O O . ARG B 1 145 ? -22.422 -6.605 -20.938 1 69.38 145 ARG B O 1
ATOM 3286 N N . HIS B 1 146 ? -20.125 -6.824 -20.953 1 78.56 146 HIS B N 1
ATOM 3287 C CA . HIS B 1 146 ? -19.984 -6.578 -19.531 1 78.56 146 HIS B CA 1
ATOM 3288 C C . HIS B 1 146 ? -19.609 -5.125 -19.25 1 78.56 146 HIS B C 1
ATOM 3290 O O . HIS B 1 146 ? -19.516 -4.316 -20.188 1 78.56 146 HIS B O 1
ATOM 3296 N N . GLN B 1 147 ? -19.766 -4.676 -18.031 1 85.19 147 GLN B N 1
ATOM 3297 C CA . GLN B 1 147 ? -19.234 -3.396 -17.578 1 85.19 147 GLN B CA 1
ATOM 3298 C C . GLN B 1 147 ? -17.797 -3.537 -17.094 1 85.19 147 GLN B C 1
ATOM 3300 O O . GLN B 1 147 ? -17.359 -4.633 -16.734 1 85.19 147 GLN B O 1
ATOM 3305 N N . PRO B 1 148 ? -17.078 -2.516 -17.125 1 89.94 148 PRO B N 1
ATOM 3306 C CA . PRO B 1 148 ? -15.68 -2.574 -16.672 1 89.94 148 PRO B CA 1
ATOM 3307 C C . PRO B 1 148 ? -15.539 -2.938 -15.203 1 89.94 148 PRO B C 1
ATOM 3309 O O . PRO B 1 148 ? -14.484 -3.428 -14.781 1 89.94 148 PRO B O 1
ATOM 3312 N N . PHE B 1 149 ? -16.562 -2.643 -14.469 1 94.25 149 PHE B N 1
ATOM 3313 C CA . PHE B 1 149 ? -16.609 -2.938 -13.039 1 94.25 149 PHE B CA 1
ATOM 3314 C C . PHE B 1 149 ? -17.969 -3.498 -12.648 1 94.25 149 PHE B C 1
ATOM 3316 O O . PHE B 1 149 ? -19 -2.828 -12.82 1 94.25 149 PHE B O 1
ATOM 3323 N N . GLU B 1 150 ? -17.953 -4.73 -12.164 1 94.94 150 GLU B N 1
ATOM 3324 C CA . GLU B 1 150 ? -19.203 -5.41 -11.828 1 94.94 150 GLU B CA 1
ATOM 3325 C C . GLU B 1 150 ? -19.141 -6.004 -10.43 1 94.94 150 GLU B C 1
ATOM 3327 O O . GLU B 1 150 ? -18.109 -6.527 -10.008 1 94.94 150 GLU B O 1
ATOM 3332 N N . ILE B 1 151 ? -20.266 -5.934 -9.758 1 97.12 151 ILE B N 1
ATOM 3333 C CA . ILE B 1 151 ? -20.406 -6.605 -8.477 1 97.12 151 ILE B CA 1
ATOM 3334 C C . ILE B 1 151 ? -21.641 -7.52 -8.5 1 97.12 151 ILE B C 1
ATOM 3336 O O . ILE B 1 151 ? -22.703 -7.117 -8.961 1 97.12 151 ILE B O 1
ATOM 3340 N N . TYR B 1 152 ? -21.438 -8.719 -8.141 1 97.31 152 TYR B N 1
ATOM 3341 C CA . TYR B 1 152 ? -22.516 -9.688 -7.965 1 97.31 152 TYR B CA 1
ATOM 3342 C C . TYR B 1 152 ? -22.766 -9.961 -6.484 1 97.31 152 TYR B C 1
ATOM 3344 O O . TYR B 1 152 ? -21.812 -10.086 -5.699 1 97.31 152 TYR B O 1
ATOM 3352 N N . ARG B 1 153 ? -23.969 -9.977 -6.121 1 98.38 153 ARG B N 1
ATOM 3353 C CA . ARG B 1 153 ? -24.391 -10.359 -4.777 1 98.38 153 ARG B CA 1
ATOM 3354 C C . ARG B 1 153 ? -25.094 -11.711 -4.785 1 98.38 153 ARG B C 1
ATOM 3356 O O . ARG B 1 153 ? -25.922 -11.984 -5.66 1 98.38 153 ARG B O 1
ATOM 3363 N N . GLN B 1 154 ? -24.719 -12.586 -3.873 1 98.12 154 GLN B N 1
ATOM 3364 C CA . GLN B 1 154 ? -25.391 -13.875 -3.787 1 98.12 154 GLN B CA 1
ATOM 3365 C C . GLN B 1 154 ? -26.734 -13.742 -3.072 1 98.12 154 GLN B C 1
ATOM 3367 O O . GLN B 1 154 ? -26.781 -13.328 -1.912 1 98.12 154 GLN B O 1
ATOM 3372 N N . ILE B 1 155 ? -27.781 -14.023 -3.727 1 96.69 155 ILE B N 1
ATOM 3373 C CA . ILE B 1 155 ? -29.156 -14.047 -3.215 1 96.69 155 ILE B CA 1
ATOM 3374 C C . ILE B 1 155 ? -29.781 -15.414 -3.479 1 96.69 155 ILE B C 1
ATOM 3376 O O . ILE B 1 155 ? -29.922 -15.836 -4.629 1 96.69 155 ILE B O 1
ATOM 3380 N N . ASP B 1 156 ? -30.172 -16.125 -2.42 1 95.06 156 ASP B N 1
ATOM 3381 C CA . ASP B 1 156 ? -30.766 -17.453 -2.506 1 95.06 156 ASP B CA 1
ATOM 3382 C C . ASP B 1 156 ? -29.875 -18.406 -3.297 1 95.06 156 ASP B C 1
ATOM 3384 O O . ASP B 1 156 ? -30.359 -19.094 -4.207 1 95.06 156 ASP B O 1
ATOM 3388 N N . GLY B 1 157 ? -28.594 -18.281 -3.137 1 93.94 157 GLY B N 1
ATOM 3389 C CA . GLY B 1 157 ? -27.641 -19.234 -3.674 1 93.94 157 GLY B CA 1
ATOM 3390 C C . GLY B 1 157 ? -27.188 -18.891 -5.082 1 93.94 157 GLY B C 1
ATOM 3391 O O . GLY B 1 157 ? -26.406 -19.641 -5.684 1 93.94 157 GLY B O 1
ATOM 3392 N N . LYS B 1 158 ? -27.656 -17.703 -5.539 1 96.25 158 LYS B N 1
ATOM 3393 C CA . LYS B 1 158 ? -27.297 -17.312 -6.902 1 96.25 158 LYS B CA 1
ATOM 3394 C C . LYS B 1 158 ? -26.766 -15.883 -6.941 1 96.25 158 LYS B C 1
ATOM 3396 O O . LYS B 1 158 ? -27.266 -15.008 -6.23 1 96.25 158 LYS B O 1
ATOM 3401 N N . TYR B 1 159 ? -25.812 -15.703 -7.848 1 96.56 159 TYR B N 1
ATOM 3402 C CA . TYR B 1 159 ? -25.266 -14.367 -8 1 96.56 159 TYR B CA 1
ATOM 3403 C C . TYR B 1 159 ? -26.172 -13.492 -8.852 1 96.56 159 TYR B C 1
ATOM 3405 O O . TYR B 1 159 ? -26.641 -13.922 -9.914 1 96.56 159 TYR B O 1
ATOM 3413 N N . GLN B 1 160 ? -26.422 -12.336 -8.391 1 97.25 160 GLN B N 1
ATOM 3414 C CA . GLN B 1 160 ? -27.188 -11.328 -9.125 1 97.25 160 GLN B CA 1
ATOM 3415 C C . GLN B 1 160 ? -26.375 -10.055 -9.312 1 97.25 160 GLN B C 1
ATOM 3417 O O . GLN B 1 160 ? -25.812 -9.531 -8.352 1 97.25 160 GLN B O 1
ATOM 3422 N N . LEU B 1 161 ? -26.328 -9.609 -10.492 1 96 161 LEU B N 1
ATOM 3423 C CA . LEU B 1 161 ? -25.609 -8.375 -10.805 1 96 161 LEU B CA 1
ATOM 3424 C C . LEU B 1 161 ? -26.25 -7.184 -10.094 1 96 161 LEU B C 1
ATOM 3426 O O . LEU B 1 161 ? -27.469 -7.035 -10.094 1 96 161 LEU B O 1
ATOM 3430 N N . GLN B 1 162 ? -25.391 -6.383 -9.445 1 96.5 162 GLN B N 1
ATOM 3431 C CA . GLN B 1 162 ? -25.844 -5.188 -8.742 1 96.5 162 GLN B CA 1
ATOM 3432 C C . GLN B 1 162 ? -25.672 -3.941 -9.602 1 96.5 162 GLN B C 1
ATOM 3434 O O . GLN B 1 162 ? -24.906 -3.957 -10.57 1 96.5 162 GLN B O 1
ATOM 3439 N N . THR B 1 163 ? -26.422 -2.842 -9.25 1 93.81 163 THR B N 1
ATOM 3440 C CA . THR B 1 163 ? -26.312 -1.57 -9.961 1 93.81 163 THR B CA 1
ATOM 3441 C C . THR B 1 163 ? -26.062 -0.426 -8.984 1 93.81 163 THR B C 1
ATOM 3443 O O . THR B 1 163 ? -26.266 -0.576 -7.773 1 93.81 163 THR B O 1
ATOM 3446 N N . GLY B 1 164 ? -25.516 0.755 -9.539 1 92 164 GLY B N 1
ATOM 3447 C CA . GLY B 1 164 ? -25.344 1.954 -8.734 1 92 164 GLY B CA 1
ATOM 3448 C C . GLY B 1 164 ? -23.953 2.07 -8.133 1 92 164 GLY B C 1
ATOM 3449 O O . GLY B 1 164 ? -23.766 1.812 -6.941 1 92 164 GLY B O 1
ATOM 3450 N N . GLU B 1 165 ? -23.031 2.479 -8.812 1 94.31 165 GLU B N 1
ATOM 3451 C CA . GLU B 1 165 ? -21.672 2.721 -8.352 1 94.31 165 GLU B CA 1
ATOM 3452 C C . GLU B 1 165 ? -21.562 4.082 -7.668 1 94.31 165 GLU B C 1
ATOM 3454 O O . GLU B 1 165 ? -22.078 5.078 -8.172 1 94.31 165 GLU B O 1
ATOM 3459 N N . PRO B 1 166 ? -20.891 4.199 -6.52 1 97.44 166 PRO B N 1
ATOM 3460 C CA . PRO B 1 166 ? -20.281 3.125 -5.738 1 97.44 166 PRO B CA 1
ATOM 3461 C C . PRO B 1 166 ? -21.297 2.186 -5.109 1 97.44 166 PRO B C 1
ATOM 3463 O O . PRO B 1 166 ? -22.391 2.621 -4.73 1 97.44 166 PRO B O 1
ATOM 3466 N N . TYR B 1 167 ? -20.938 0.965 -5.07 1 97.94 167 TYR B N 1
ATOM 3467 C CA . TYR B 1 167 ? -21.828 -0.06 -4.523 1 97.94 167 TYR B CA 1
ATOM 3468 C C . TYR B 1 167 ? -21.703 -0.123 -3.004 1 97.94 167 TYR B C 1
ATOM 3470 O O . TYR B 1 167 ? -20.609 -0.295 -2.465 1 97.94 167 TYR B O 1
ATOM 3478 N N . TRP B 1 168 ? -22.828 0.054 -2.383 1 98.06 168 TRP B N 1
ATOM 3479 C CA . TRP B 1 168 ? -22.844 -0.099 -0.931 1 98.06 168 TRP B CA 1
ATOM 3480 C C . TRP B 1 168 ? -23 -1.565 -0.54 1 98.06 168 TRP B C 1
ATOM 3482 O O . TRP B 1 168 ? -23.828 -2.279 -1.093 1 98.06 168 TRP B O 1
ATOM 3492 N N . LEU B 1 169 ? -22.172 -2.043 0.345 1 98.5 169 LEU B N 1
ATOM 3493 C CA . LEU B 1 169 ? -22.188 -3.4 0.883 1 98.5 169 LEU B CA 1
ATOM 3494 C C . LEU B 1 169 ? -22.625 -3.404 2.34 1 98.5 169 LEU B C 1
ATOM 3496 O O . LEU B 1 169 ? -21.797 -3.43 3.25 1 98.5 169 LEU B O 1
ATOM 3500 N N . PRO B 1 170 ? -23.875 -3.502 2.598 1 97.75 170 PRO B N 1
ATOM 3501 C CA . PRO B 1 170 ? -24.391 -3.279 3.949 1 97.75 170 PRO B CA 1
ATOM 3502 C C . PRO B 1 170 ? -23.859 -4.293 4.961 1 97.75 170 PRO B C 1
ATOM 3504 O O . PRO B 1 170 ? -23.625 -3.949 6.121 1 97.75 170 PRO B O 1
ATOM 3507 N N . GLU B 1 171 ? -23.656 -5.566 4.602 1 97.69 171 GLU B N 1
ATOM 3508 C CA . GLU B 1 171 ? -23.188 -6.609 5.508 1 97.69 171 GLU B CA 1
ATOM 3509 C C . GLU B 1 171 ? -21.75 -6.359 5.953 1 97.69 171 GLU B C 1
ATOM 3511 O O . GLU B 1 171 ? -21.312 -6.891 6.969 1 97.69 171 GLU B O 1
ATOM 3516 N N . ILE B 1 172 ? -21.078 -5.516 5.152 1 98.19 172 ILE B N 1
ATOM 3517 C CA . ILE B 1 172 ? -19.672 -5.242 5.434 1 98.19 172 ILE B CA 1
ATOM 3518 C C . ILE B 1 172 ? -19.531 -3.855 6.055 1 98.19 172 ILE B C 1
ATOM 3520 O O . ILE B 1 172 ? -18.625 -3.623 6.867 1 98.19 172 ILE B O 1
ATOM 3524 N N . GLY B 1 173 ? -20.391 -2.998 5.695 1 98.06 173 GLY B N 1
ATOM 3525 C CA . GLY B 1 173 ? -20.312 -1.626 6.168 1 98.06 173 GLY B CA 1
ATOM 3526 C C . GLY B 1 173 ? -19.328 -0.779 5.387 1 98.06 173 GLY B C 1
ATOM 3527 O O . GLY B 1 173 ? -18.641 0.068 5.957 1 98.06 173 GLY B O 1
ATOM 3528 N N . LEU B 1 174 ? -19.156 -1.017 4.105 1 98.5 174 LEU B N 1
ATOM 3529 C CA . LEU B 1 174 ? -18.281 -0.293 3.18 1 98.5 174 LEU B CA 1
ATOM 3530 C C . LEU B 1 174 ? -18.953 -0.156 1.813 1 98.5 174 LEU B C 1
ATOM 3532 O O . LEU B 1 174 ? -19.844 -0.939 1.469 1 98.5 174 LEU B O 1
ATOM 3536 N N . GLY B 1 175 ? -18.594 0.872 1.143 1 98.69 175 GLY B N 1
ATOM 3537 C CA . GLY B 1 175 ? -18.828 0.935 -0.292 1 98.69 175 GLY B CA 1
ATOM 3538 C C . GLY B 1 175 ? -17.578 0.648 -1.11 1 98.69 175 GLY B C 1
ATOM 3539 O O . GLY B 1 175 ? -16.453 0.78 -0.612 1 98.69 175 GLY B O 1
ATOM 3540 N N . ILE B 1 176 ? -17.812 0.222 -2.352 1 98.81 176 ILE B N 1
ATOM 3541 C CA . ILE B 1 176 ? -16.688 0.01 -3.262 1 98.81 176 ILE B CA 1
ATOM 3542 C C . ILE B 1 176 ? -17.047 0.559 -4.645 1 98.81 176 ILE B C 1
ATOM 3544 O O . ILE B 1 176 ? -18.188 0.485 -5.074 1 98.81 176 ILE B O 1
ATOM 3548 N N . GLY B 1 177 ? -16.047 1.123 -5.305 1 98.5 177 GLY B N 1
ATOM 3549 C CA . GLY B 1 177 ? -16.25 1.681 -6.633 1 98.5 177 GLY B CA 1
ATOM 3550 C C . GLY B 1 177 ? -14.984 2.201 -7.27 1 98.5 177 GLY B C 1
ATOM 3551 O O . GLY B 1 177 ? -13.914 2.182 -6.645 1 98.5 177 GLY B O 1
ATOM 3552 N N . ARG B 1 178 ? -15.133 2.598 -8.531 1 97.75 178 ARG B N 1
ATOM 3553 C CA . ARG B 1 178 ? -14.016 3.178 -9.273 1 97.75 178 ARG B CA 1
ATOM 3554 C C . ARG B 1 178 ? -13.883 4.668 -8.984 1 97.75 178 ARG B C 1
ATOM 3556 O O . ARG B 1 178 ? -14.883 5.348 -8.711 1 97.75 178 ARG B O 1
ATOM 3563 N N . SER B 1 179 ? -12.711 5.137 -8.992 1 97.56 179 SER B N 1
ATOM 3564 C CA . SER B 1 179 ? -12.414 6.555 -8.828 1 97.56 179 SER B CA 1
ATOM 3565 C C . SER B 1 179 ? -11.102 6.93 -9.508 1 97.56 179 SER B C 1
ATOM 3567 O O . SER B 1 179 ? -10.289 6.055 -9.828 1 97.56 179 SER B O 1
ATOM 3569 N N . GLN B 1 180 ? -11.016 8.203 -9.789 1 96.44 180 GLN B N 1
ATOM 3570 C CA . GLN B 1 180 ? -9.742 8.742 -10.242 1 96.44 180 GLN B CA 1
ATOM 3571 C C . GLN B 1 180 ? -8.938 9.305 -9.07 1 96.44 180 GLN B C 1
ATOM 3573 O O . GLN B 1 180 ? -9.5 9.938 -8.172 1 96.44 180 GLN B O 1
ATOM 3578 N N . ALA B 1 181 ? -7.652 8.992 -9.094 1 96.38 181 ALA B N 1
ATOM 3579 C CA . ALA B 1 181 ? -6.805 9.531 -8.039 1 96.38 181 ALA B CA 1
ATOM 3580 C C . ALA B 1 181 ? -5.363 9.695 -8.516 1 96.38 181 ALA B C 1
ATOM 3582 O O . ALA B 1 181 ? -4.945 9.047 -9.477 1 96.38 181 ALA B O 1
ATOM 3583 N N . THR B 1 182 ? -4.684 10.586 -7.867 1 95.38 182 THR B N 1
ATOM 3584 C CA . THR B 1 182 ? -3.238 10.719 -8.039 1 95.38 182 THR B CA 1
ATOM 3585 C C . THR B 1 182 ? -2.498 10.047 -6.879 1 95.38 182 THR B C 1
ATOM 3587 O O . THR B 1 182 ? -2.535 10.539 -5.75 1 95.38 182 THR B O 1
ATOM 3590 N N . LEU B 1 183 ? -1.834 9.008 -7.145 1 94.56 183 LEU B N 1
ATOM 3591 C CA . LEU B 1 183 ? -1.088 8.266 -6.133 1 94.56 183 LEU B CA 1
ATOM 3592 C C . LEU B 1 183 ? 0.383 8.156 -6.52 1 94.56 183 LEU B C 1
ATOM 3594 O O . LEU B 1 183 ? 0.708 7.691 -7.613 1 94.56 183 LEU B O 1
ATOM 3598 N N . GLY B 1 184 ? 1.221 8.562 -5.645 1 94.88 184 GLY B N 1
ATOM 3599 C CA . GLY B 1 184 ? 2.643 8.539 -5.953 1 94.88 184 GLY B CA 1
ATOM 3600 C C . GLY B 1 184 ? 2.996 9.352 -7.188 1 94.88 184 GLY B C 1
ATOM 3601 O O . GLY B 1 184 ? 3.863 8.953 -7.969 1 94.88 184 GLY B O 1
ATOM 3602 N N . GLY B 1 185 ? 2.213 10.367 -7.465 1 94.5 185 GLY B N 1
ATOM 3603 C CA . GLY B 1 185 ? 2.492 11.234 -8.602 1 94.5 185 GLY B CA 1
ATOM 3604 C C . GLY B 1 185 ? 1.887 10.734 -9.898 1 94.5 185 GLY B C 1
ATOM 3605 O O . GLY B 1 185 ? 2.08 11.344 -10.953 1 94.5 185 GLY B O 1
ATOM 3606 N N . ILE B 1 186 ? 1.189 9.656 -9.867 1 95.75 186 ILE B N 1
ATOM 3607 C CA . ILE B 1 186 ? 0.593 9.078 -11.07 1 95.75 186 ILE B CA 1
ATOM 3608 C C . ILE B 1 186 ? -0.928 9.188 -10.992 1 95.75 186 ILE B C 1
ATOM 3610 O O . ILE B 1 186 ? -1.54 8.758 -10.016 1 95.75 186 ILE B O 1
ATOM 3614 N N . ASP B 1 187 ? -1.482 9.75 -12.016 1 95.62 187 ASP B N 1
ATOM 3615 C CA . ASP B 1 187 ? -2.936 9.758 -12.156 1 95.62 187 ASP B CA 1
ATOM 3616 C C . ASP B 1 187 ? -3.441 8.438 -12.734 1 95.62 187 ASP B C 1
ATOM 3618 O O . ASP B 1 187 ? -2.957 7.988 -13.773 1 95.62 187 ASP B O 1
ATOM 3622 N N . ARG B 1 188 ? -4.438 7.844 -12.016 1 94.75 188 ARG B N 1
ATOM 3623 C CA . ARG B 1 188 ? -4.961 6.594 -12.555 1 94.75 188 ARG B CA 1
ATOM 3624 C C . ARG B 1 188 ? -6.328 6.273 -11.969 1 94.75 188 ARG B C 1
ATOM 3626 O O . ARG B 1 188 ? -6.73 6.863 -10.961 1 94.75 188 ARG B O 1
ATOM 3633 N N . GLU B 1 189 ? -6.996 5.402 -12.703 1 95.81 189 GLU B N 1
ATOM 3634 C CA . GLU B 1 189 ? -8.219 4.836 -12.133 1 95.81 189 GLU B CA 1
ATOM 3635 C C . GLU B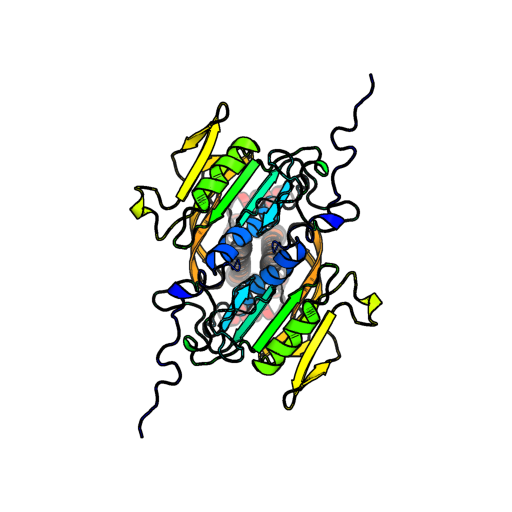 1 189 ? -7.902 3.799 -11.062 1 95.81 189 GLU B C 1
ATOM 3637 O O . GLU B 1 189 ? -7.008 2.967 -11.234 1 95.81 189 GLU B O 1
ATOM 3642 N N . ILE B 1 190 ? -8.586 3.953 -9.953 1 96.88 190 ILE B N 1
ATOM 3643 C CA . ILE B 1 190 ? -8.391 3.02 -8.852 1 96.88 190 ILE B CA 1
ATOM 3644 C C . ILE B 1 190 ? -9.734 2.422 -8.438 1 96.88 190 ILE B C 1
ATOM 3646 O O . ILE B 1 190 ? -10.789 2.875 -8.883 1 96.88 190 ILE B O 1
ATOM 3650 N N . LEU B 1 191 ? -9.711 1.336 -7.785 1 98.19 191 LEU B N 1
ATOM 3651 C CA . LEU B 1 191 ? -10.812 0.868 -6.949 1 98.19 191 LEU B CA 1
ATOM 3652 C C . LEU B 1 191 ? -10.648 1.353 -5.512 1 98.19 191 LEU B C 1
ATOM 3654 O O . LEU B 1 191 ? -9.555 1.255 -4.941 1 98.19 191 LEU B O 1
ATOM 3658 N N . SER B 1 192 ? -11.727 1.901 -4.973 1 98.75 192 SER B N 1
ATOM 3659 C CA . SER B 1 192 ? -11.594 2.49 -3.645 1 98.75 192 SER B CA 1
ATOM 3660 C C . SER B 1 192 ? -12.781 2.127 -2.756 1 98.75 192 SER B C 1
ATOM 3662 O O . SER B 1 192 ? -13.781 1.602 -3.238 1 98.75 192 SER B O 1
ATOM 3664 N N . TRP B 1 193 ? -12.594 2.375 -1.465 1 98.88 193 TRP B N 1
ATOM 3665 C CA . TRP B 1 193 ? -13.664 2.227 -0.48 1 98.88 193 TRP B CA 1
ATOM 3666 C C . TRP B 1 193 ? -14.438 3.529 -0.318 1 98.88 193 TRP B C 1
ATOM 3668 O O . TRP B 1 193 ? -13.875 4.617 -0.455 1 98.88 193 TRP B O 1
ATOM 3678 N N . PHE B 1 194 ? -15.688 3.381 0.012 1 98.88 194 PHE B N 1
ATOM 3679 C CA . PHE B 1 194 ? -16.594 4.512 0.195 1 98.88 194 PHE B CA 1
ATOM 3680 C C . PHE B 1 194 ? -17.391 4.359 1.484 1 98.88 194 PHE B C 1
ATOM 3682 O O . PHE B 1 194 ? -17.609 3.244 1.96 1 98.88 194 PHE B O 1
ATOM 3689 N N . ASP B 1 195 ? -17.75 5.5 2.018 1 98.5 195 ASP B N 1
ATOM 3690 C CA . ASP B 1 195 ? -18.609 5.453 3.193 1 98.5 195 ASP B CA 1
ATOM 3691 C C . ASP B 1 195 ? -20.078 5.375 2.795 1 98.5 195 ASP B C 1
ATOM 3693 O O . ASP B 1 195 ? -20.406 5.258 1.609 1 98.5 195 ASP B O 1
ATOM 3697 N N . GLN B 1 196 ? -20.953 5.34 3.791 1 97.44 196 GLN B N 1
ATOM 3698 C CA . GLN B 1 196 ? -22.375 5.102 3.564 1 97.44 196 GLN B CA 1
ATOM 3699 C C . GLN B 1 196 ? -23 6.227 2.74 1 97.44 196 GLN B C 1
ATOM 3701 O O . GLN B 1 196 ? -23.984 6.016 2.033 1 97.44 196 GLN B O 1
ATOM 3706 N N . GLU B 1 197 ? -22.422 7.414 2.791 1 97.88 197 GLU B N 1
ATOM 3707 C CA . GLU B 1 197 ? -22.938 8.562 2.057 1 97.88 197 GLU B CA 1
ATOM 3708 C C . GLU B 1 197 ? -22.375 8.617 0.642 1 97.88 197 GLU B C 1
ATOM 3710 O O . GLU B 1 197 ? -22.703 9.516 -0.132 1 97.88 197 GLU B O 1
ATOM 3715 N N . GLY B 1 198 ? -21.484 7.75 0.296 1 97.44 198 GLY B N 1
ATOM 3716 C CA . GLY B 1 198 ? -20.922 7.688 -1.039 1 97.44 198 GLY B CA 1
ATOM 3717 C C . GLY B 1 198 ? -19.641 8.508 -1.184 1 97.44 198 GLY B C 1
ATOM 3718 O O . GLY B 1 198 ? -19.203 8.789 -2.299 1 97.44 198 GLY B O 1
ATOM 3719 N N . ARG B 1 199 ? -19.109 8.922 -0.059 1 98.25 199 ARG B N 1
ATOM 3720 C CA . ARG B 1 199 ? -17.844 9.656 -0.1 1 98.25 199 ARG B CA 1
ATOM 3721 C C . ARG B 1 199 ? -16.656 8.703 -0.082 1 98.25 199 ARG B C 1
ATOM 3723 O O . ARG B 1 199 ? -16.625 7.758 0.703 1 98.25 199 ARG B O 1
ATOM 3730 N N . ARG B 1 200 ? -15.695 8.953 -0.929 1 98.69 200 ARG B N 1
ATOM 3731 C CA . ARG B 1 200 ? -14.5 8.125 -1.02 1 98.69 200 ARG B CA 1
ATOM 3732 C C . ARG B 1 200 ? -13.594 8.328 0.192 1 98.69 200 ARG B C 1
ATOM 3734 O O . ARG B 1 200 ? -13.359 9.461 0.608 1 98.69 200 ARG B O 1
ATOM 3741 N N . TYR B 1 201 ? -13.125 7.254 0.745 1 98.75 201 TYR B N 1
ATOM 3742 C CA . TYR B 1 201 ? -12.117 7.379 1.793 1 98.75 201 TYR B CA 1
ATOM 3743 C C . TYR B 1 201 ? -10.789 7.852 1.22 1 98.75 201 TYR B C 1
ATOM 3745 O O . TYR B 1 201 ? -10.375 7.406 0.146 1 98.75 201 TYR B O 1
ATOM 3753 N N . LEU B 1 202 ? -10.211 8.727 1.937 1 98.25 202 LEU B N 1
ATOM 3754 C CA . LEU B 1 202 ? -8.93 9.25 1.483 1 98.25 202 LEU B CA 1
ATOM 3755 C C . LEU B 1 202 ? -7.793 8.289 1.843 1 98.25 202 LEU B C 1
ATOM 3757 O O . LEU B 1 202 ? -7.805 7.688 2.918 1 98.25 202 LEU B O 1
ATOM 3761 N N . SER B 1 203 ? -6.844 8.188 0.984 1 97.94 203 SER B N 1
ATOM 3762 C CA . SER B 1 203 ? -5.633 7.422 1.257 1 97.94 203 SER B CA 1
ATOM 3763 C C . SER B 1 203 ? -4.754 8.125 2.283 1 97.94 203 SER B C 1
ATOM 3765 O O . SER B 1 203 ? -4.965 9.305 2.59 1 97.94 203 SER B O 1
ATOM 3767 N N . ALA B 1 204 ? -3.76 7.363 2.783 1 97.75 204 ALA B N 1
ATOM 3768 C CA . ALA B 1 204 ? -2.803 7.957 3.713 1 97.75 204 ALA B CA 1
ATOM 3769 C C . ALA B 1 204 ? -2.061 9.125 3.066 1 97.75 204 ALA B C 1
ATOM 3771 O O . ALA B 1 204 ? -1.809 10.141 3.715 1 97.75 204 ALA B O 1
ATOM 3772 N N . GLU B 1 205 ? -1.727 8.93 1.84 1 97.88 205 GLU B N 1
ATOM 3773 C CA . GLU B 1 205 ? -1.047 10 1.113 1 97.88 205 GLU B CA 1
ATOM 3774 C C . GLU B 1 205 ? -1.915 11.25 1.034 1 97.88 205 GLU B C 1
ATOM 3776 O O . GLU B 1 205 ? -1.437 12.359 1.276 1 97.88 205 GLU B O 1
ATOM 3781 N N . GLU B 1 206 ? -3.125 11.109 0.688 1 98 206 GLU B N 1
ATOM 3782 C CA . GLU B 1 206 ? -4.059 12.227 0.593 1 98 206 GLU B CA 1
ATOM 3783 C C . GLU B 1 206 ? -4.281 12.875 1.956 1 98 206 GLU B C 1
ATOM 3785 O O . GLU B 1 206 ? -4.344 14.102 2.062 1 98 206 GLU B O 1
ATOM 3790 N N . LEU B 1 207 ? -4.379 12.062 2.936 1 98 207 LEU B N 1
ATOM 3791 C CA . LEU B 1 207 ? -4.535 12.57 4.293 1 98 207 LEU B CA 1
ATOM 3792 C C . LEU B 1 207 ? -3.305 13.367 4.719 1 98 207 LEU B C 1
ATOM 3794 O O . LEU B 1 207 ? -3.428 14.406 5.367 1 98 207 LEU B O 1
ATOM 3798 N N . ALA B 1 208 ? -2.184 12.867 4.422 1 97.94 208 ALA B N 1
ATOM 3799 C CA . ALA B 1 208 ? -0.946 13.578 4.746 1 97.94 208 ALA B CA 1
ATOM 3800 C C . ALA B 1 208 ? -0.905 14.945 4.078 1 97.94 208 ALA B C 1
ATOM 3802 O O . ALA B 1 208 ? -0.558 15.945 4.711 1 97.94 208 ALA B O 1
ATOM 3803 N N . GLN B 1 209 ? -1.275 14.953 2.846 1 97.44 209 GLN B N 1
ATOM 3804 C CA . GLN B 1 209 ? -1.289 16.203 2.104 1 97.44 209 GLN B CA 1
ATOM 3805 C C . GLN B 1 209 ? -2.264 17.203 2.727 1 97.44 209 GLN B C 1
ATOM 3807 O O . GLN B 1 209 ? -1.931 18.375 2.902 1 97.44 209 GLN B O 1
ATOM 3812 N N . GLN B 1 210 ? -3.387 16.734 2.977 1 97.62 210 GLN B N 1
ATOM 3813 C CA . GLN B 1 210 ? -4.391 17.594 3.598 1 97.62 210 GLN B CA 1
ATOM 3814 C C . GLN B 1 210 ? -3.9 18.141 4.938 1 97.62 210 GLN B C 1
ATOM 3816 O O . GLN B 1 210 ? -4.059 19.328 5.227 1 97.62 210 GLN B O 1
ATOM 3821 N N . ALA B 1 211 ? -3.334 17.281 5.715 1 97.94 211 ALA B N 1
ATOM 3822 C CA . ALA B 1 211 ? -2.844 17.688 7.031 1 97.94 211 ALA B CA 1
ATOM 3823 C C . ALA B 1 211 ? -1.703 18.703 6.906 1 97.94 211 ALA B C 1
ATOM 3825 O O . ALA B 1 211 ? -1.609 19.641 7.691 1 97.94 211 ALA B O 1
ATOM 3826 N N . GLN B 1 212 ? -0.932 18.453 6.012 1 97.69 212 GLN B N 1
ATOM 3827 C CA . GLN B 1 212 ? 0.17 19.391 5.777 1 97.69 212 GLN B CA 1
ATOM 3828 C C . GLN B 1 212 ? -0.348 20.766 5.383 1 97.69 212 GLN B C 1
ATOM 3830 O O . GLN B 1 212 ? 0.161 21.781 5.852 1 97.69 212 GLN B O 1
ATOM 3835 N N . LEU B 1 213 ? -1.254 20.797 4.496 1 97.75 213 LEU B N 1
ATOM 3836 C CA . LEU B 1 213 ? -1.852 22.062 4.082 1 97.75 213 LEU B CA 1
ATOM 3837 C C . LEU B 1 213 ? -2.488 22.781 5.266 1 97.75 213 LEU B C 1
ATOM 3839 O O . LEU B 1 213 ? -2.346 24 5.41 1 97.75 213 LEU B O 1
ATOM 3843 N N . GLU B 1 214 ? -3.137 22.047 6 1 97.38 214 GLU B N 1
ATOM 3844 C CA . GLU B 1 214 ? -3.748 22.625 7.191 1 97.38 214 GLU B CA 1
ATOM 3845 C C . GLU B 1 214 ? -2.691 23.188 8.133 1 97.38 214 GLU B C 1
ATOM 3847 O O . GLU B 1 214 ? -2.863 24.281 8.672 1 97.38 214 GLU B O 1
ATOM 3852 N N . ALA B 1 215 ? -1.687 22.469 8.383 1 97.38 215 ALA B N 1
ATOM 3853 C CA . ALA B 1 215 ? -0.6 22.938 9.234 1 97.38 215 ALA B CA 1
ATOM 3854 C C . ALA B 1 215 ? 0.013 24.219 8.688 1 97.38 215 ALA B C 1
ATOM 3856 O O . ALA B 1 215 ? 0.283 25.156 9.445 1 97.38 215 ALA B O 1
ATOM 3857 N N . GLN B 1 216 ? 0.154 24.219 7.492 1 97.06 216 GLN B N 1
ATOM 3858 C CA . GLN B 1 216 ? 0.716 25.406 6.852 1 97.06 216 GLN B CA 1
ATOM 3859 C C . GLN B 1 216 ? -0.219 26.609 6.988 1 97.06 216 GLN B C 1
ATOM 3861 O O . GLN B 1 216 ? 0.231 27.719 7.25 1 97.06 216 GLN B O 1
ATOM 3866 N N . LYS B 1 217 ? -1.429 26.391 6.754 1 96.88 217 LYS B N 1
ATOM 3867 C CA . LYS B 1 217 ? -2.418 27.453 6.898 1 96.88 217 LYS B CA 1
ATOM 3868 C C . LYS B 1 217 ? -2.41 28.031 8.312 1 96.88 217 LYS B C 1
ATOM 3870 O O . LYS B 1 217 ? -2.434 29.25 8.492 1 96.88 217 LYS B O 1
ATOM 3875 N N . GLU B 1 218 ? -2.379 27.172 9.227 1 96.12 218 GLU B N 1
ATOM 3876 C CA . GLU B 1 218 ? -2.355 27.609 10.625 1 96.12 218 GLU B CA 1
ATOM 3877 C C . GLU B 1 218 ? -1.078 28.375 10.945 1 96.12 218 GLU B C 1
ATOM 3879 O O . GLU B 1 218 ? -1.118 29.391 11.648 1 96.12 218 GLU B O 1
ATOM 3884 N N . ARG B 1 219 ? -0.059 27.938 10.484 1 95.69 219 ARG B N 1
ATOM 3885 C CA . ARG B 1 219 ? 1.211 28.625 10.703 1 95.69 219 ARG B CA 1
ATOM 3886 C C . ARG B 1 219 ? 1.211 30 10.047 1 95.69 219 ARG B C 1
ATOM 3888 O O . ARG B 1 219 ? 1.659 30.984 10.641 1 95.69 219 ARG B O 1
ATOM 3895 N N . GLN B 1 220 ? 0.738 30.047 8.93 1 95.94 220 GLN B N 1
ATOM 3896 C CA . GLN B 1 220 ? 0.682 31.312 8.227 1 95.94 220 GLN B CA 1
ATOM 3897 C C . GLN B 1 220 ? -0.22 32.312 8.953 1 95.94 220 GLN B C 1
ATOM 3899 O O . GLN B 1 220 ? 0.078 33.5 9 1 95.94 220 GLN B O 1
ATOM 3904 N N . ALA B 1 221 ? -1.262 31.797 9.422 1 95.75 221 ALA B N 1
ATOM 3905 C CA . ALA B 1 221 ? -2.156 32.656 10.188 1 95.75 221 ALA B CA 1
ATOM 3906 C C . ALA B 1 221 ? -1.453 33.219 11.422 1 95.75 221 ALA B C 1
ATOM 3908 O O . ALA B 1 221 ? -1.61 34.406 11.75 1 95.75 221 ALA B O 1
ATOM 3909 N N . ARG B 1 222 ? -0.748 32.375 12.055 1 95.31 222 ARG B N 1
ATOM 3910 C CA . ARG B 1 222 ? -0.007 32.812 13.242 1 95.31 222 ARG B CA 1
ATOM 3911 C C . ARG B 1 222 ? 1.042 33.844 12.883 1 95.31 222 ARG B C 1
ATOM 3913 O O . ARG B 1 222 ? 1.184 34.875 13.578 1 95.31 222 ARG B O 1
ATOM 3920 N N . LEU B 1 223 ? 1.647 33.625 11.789 1 96.25 223 LEU B N 1
ATOM 3921 C CA . LEU B 1 223 ? 2.674 34.594 11.352 1 96.25 223 LEU B CA 1
ATOM 3922 C C . LEU B 1 223 ? 2.047 35.875 10.883 1 96.25 223 LEU B C 1
ATOM 3924 O O . LEU B 1 223 ? 2.602 36.969 11.109 1 96.25 223 LEU B O 1
ATOM 3928 N N . ALA B 1 224 ? 0.957 35.781 10.281 1 96.12 224 ALA B N 1
ATOM 3929 C CA . ALA B 1 224 ? 0.262 36.969 9.797 1 96.12 224 ALA B CA 1
ATOM 3930 C C . ALA B 1 224 ? -0.214 37.844 10.953 1 96.12 224 ALA B C 1
ATOM 3932 O O . ALA B 1 224 ? -0.345 39.062 10.812 1 96.12 224 ALA B O 1
ATOM 3933 N N . ALA B 1 225 ? -0.399 37.25 12.039 1 97.56 225 ALA B N 1
ATOM 3934 C CA . ALA B 1 225 ? -0.869 37.969 13.219 1 97.56 225 ALA B CA 1
ATOM 3935 C C . ALA B 1 225 ? 0.19 38.938 13.727 1 97.56 225 ALA B C 1
ATOM 3937 O O . ALA B 1 225 ? -0.135 39.938 14.375 1 97.56 225 ALA B O 1
ATOM 3938 N N . ILE B 1 226 ? 1.387 38.688 13.453 1 97.81 226 ILE B N 1
ATOM 3939 C CA . ILE B 1 226 ? 2.494 39.5 13.945 1 97.81 226 ILE B CA 1
ATOM 3940 C C . ILE B 1 226 ? 2.307 40.938 13.5 1 97.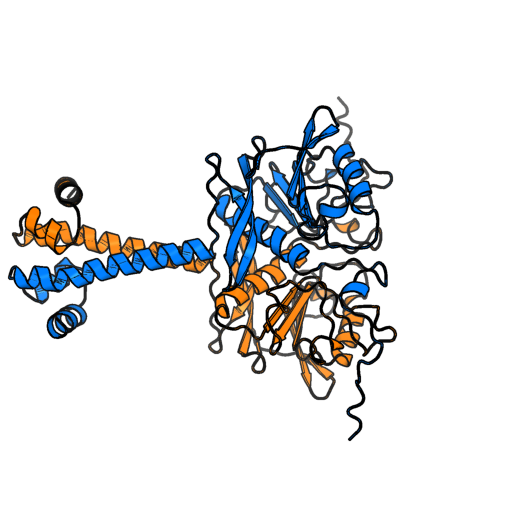81 226 ILE B C 1
ATOM 3942 O O . ILE B 1 226 ? 2.316 41.844 14.328 1 97.81 226 ILE B O 1
ATOM 3946 N N . ALA B 1 227 ? 2.133 41.188 12.258 1 97.19 227 ALA B N 1
ATOM 3947 C CA . ALA B 1 227 ? 1.994 42.531 11.719 1 97.19 227 ALA B CA 1
ATOM 3948 C C . ALA B 1 227 ? 0.765 43.219 12.297 1 97.19 227 ALA B C 1
ATOM 3950 O O . ALA B 1 227 ? 0.802 44.438 12.586 1 97.19 227 ALA B O 1
ATOM 3951 N N . GLN B 1 228 ? -0.297 42.5 12.414 1 97 228 GLN B N 1
ATOM 3952 C CA . GLN B 1 228 ? -1.532 43.062 12.953 1 97 228 GLN B CA 1
ATOM 3953 C C . GLN B 1 228 ? -1.345 43.531 14.398 1 97 228 GLN B C 1
ATOM 3955 O O . GLN B 1 228 ? -1.779 44.625 14.773 1 97 228 GLN B O 1
ATOM 3960 N N . LEU B 1 229 ? -0.703 42.781 15.133 1 98 229 LEU B N 1
ATOM 3961 C CA . LEU B 1 229 ? -0.497 43.094 16.547 1 98 229 LEU B CA 1
ATOM 3962 C C . LEU B 1 229 ? 0.486 44.25 16.703 1 98 229 LEU B C 1
ATOM 3964 O O . LEU B 1 229 ? 0.331 45.062 17.609 1 98 229 LEU B O 1
ATOM 3968 N N . ASP B 1 230 ? 1.412 44.219 15.875 1 97.75 230 ASP B N 1
ATOM 3969 C CA . ASP B 1 230 ? 2.332 45.375 15.875 1 97.75 230 ASP B CA 1
ATOM 3970 C C . ASP B 1 230 ? 1.593 46.656 15.586 1 97.75 230 ASP B C 1
ATOM 3972 O O . ASP B 1 230 ? 1.815 47.688 16.266 1 97.75 230 ASP B O 1
ATOM 3976 N N . ASN B 1 231 ? 0.766 46.594 14.625 1 96.88 231 ASN B N 1
ATOM 3977 C CA . ASN B 1 231 ? -0.022 47.75 14.25 1 96.88 231 ASN B CA 1
ATOM 3978 C C . ASN B 1 231 ? -0.94 48.219 15.383 1 96.88 231 ASN B C 1
ATOM 3980 O O . ASN B 1 231 ? -1.349 49.375 15.438 1 96.88 231 ASN B O 1
ATOM 3984 N N . MET B 1 232 ? -1.207 47.312 16.281 1 96.5 232 MET B N 1
ATOM 3985 C CA . MET B 1 232 ? -2.086 47.625 17.406 1 96.5 232 MET B CA 1
ATOM 3986 C C . MET B 1 232 ? -1.285 48.094 18.609 1 96.5 232 MET B C 1
ATOM 3988 O O . MET B 1 232 ? -1.847 48.344 19.672 1 96.5 232 MET B O 1
ATOM 3992 N N . GLY B 1 233 ? 0.01 48.094 18.438 1 96.25 233 GLY B N 1
ATOM 3993 C CA . GLY B 1 233 ? 0.828 48.781 19.422 1 96.25 233 GLY B CA 1
ATOM 3994 C C . GLY B 1 233 ? 1.568 47.812 20.344 1 96.25 233 GLY B C 1
ATOM 3995 O O . GLY B 1 233 ? 2.213 48.219 21.297 1 96.25 233 GLY B O 1
ATOM 3996 N N . LEU B 1 234 ? 1.519 46.562 20.109 1 97.69 234 LEU B N 1
ATOM 3997 C CA . LEU B 1 234 ? 2.225 45.625 20.953 1 97.69 234 LEU B CA 1
ATOM 3998 C C . LEU B 1 234 ? 3.707 45.562 20.594 1 97.69 234 LEU B C 1
ATOM 4000 O O . LEU B 1 234 ? 4.082 45.688 19.438 1 97.69 234 LEU B O 1
ATOM 4004 N N . THR B 1 235 ? 4.496 45.281 21.641 1 97.75 235 THR B N 1
ATOM 4005 C CA . THR B 1 235 ? 5.941 45.188 21.438 1 97.75 235 THR B CA 1
ATOM 4006 C C . THR B 1 235 ? 6.332 43.812 20.906 1 97.75 235 THR B C 1
ATOM 4008 O O . THR B 1 235 ? 5.539 42.875 20.953 1 97.75 235 THR B O 1
ATOM 4011 N N . VAL B 1 236 ? 7.57 43.75 20.406 1 98.12 236 VAL B N 1
ATOM 4012 C CA . VAL B 1 236 ? 8.117 42.5 19.875 1 98.12 236 VAL B CA 1
ATOM 4013 C C . VAL B 1 236 ? 8.047 41.406 20.953 1 98.12 236 VAL B C 1
ATOM 4015 O O . VAL B 1 236 ? 7.707 40.25 20.672 1 98.12 236 VAL B O 1
ATOM 4018 N N . GLN B 1 237 ? 8.336 41.812 22.156 1 98.06 237 GLN B N 1
ATOM 4019 C CA . GLN B 1 237 ? 8.32 40.875 23.281 1 98.06 237 GLN B CA 1
ATOM 4020 C C . GLN B 1 237 ? 6.902 40.406 23.578 1 98.06 237 GLN B C 1
ATOM 4022 O O . GLN B 1 237 ? 6.684 39.219 23.859 1 98.06 237 GLN B O 1
ATOM 4027 N N . GLN B 1 238 ? 6.02 41.312 23.516 1 97.88 238 GLN B N 1
ATOM 4028 C CA . GLN B 1 238 ? 4.625 40.969 23.781 1 97.88 238 GLN B CA 1
ATOM 4029 C C . GLN B 1 238 ? 4.082 40.031 22.703 1 97.88 238 GLN B C 1
ATOM 4031 O O . GLN B 1 238 ? 3.391 39.062 23.031 1 97.88 238 GLN B O 1
ATOM 4036 N N . ILE B 1 239 ? 4.426 40.312 21.5 1 98.44 239 ILE B N 1
ATOM 4037 C CA . ILE B 1 239 ? 3.963 39.531 20.375 1 98.44 239 ILE B CA 1
ATOM 4038 C C . ILE B 1 239 ? 4.57 38.125 20.469 1 98.44 239 ILE B C 1
ATOM 4040 O O . ILE B 1 239 ? 3.875 37.125 20.25 1 98.44 239 ILE B O 1
ATOM 4044 N N . SER B 1 240 ? 5.875 38 20.766 1 98.38 240 SER B N 1
ATOM 4045 C CA . SER B 1 240 ? 6.574 36.75 20.922 1 98.38 240 SER B CA 1
ATOM 4046 C C . SER B 1 240 ? 5.895 35.875 21.984 1 98.38 240 SER B C 1
ATOM 4048 O O . SER B 1 240 ? 5.613 34.688 21.734 1 98.38 240 SER B O 1
ATOM 4050 N N . VAL B 1 241 ? 5.531 36.469 23.078 1 97.88 241 VAL B N 1
ATOM 4051 C CA . VAL B 1 241 ? 4.918 35.75 24.188 1 97.88 241 VAL B CA 1
ATOM 4052 C C . VAL B 1 241 ? 3.504 35.312 23.797 1 97.88 241 VAL B C 1
ATOM 4054 O O . VAL B 1 241 ? 3.113 34.188 24.016 1 97.88 241 VAL B O 1
ATOM 4057 N N . ALA B 1 242 ? 2.795 36.188 23.219 1 97.69 242 ALA B N 1
ATOM 4058 C CA . ALA B 1 242 ? 1.393 35.906 22.906 1 97.69 242 ALA B CA 1
ATOM 4059 C C . ALA B 1 242 ? 1.263 34.781 21.875 1 97.69 242 ALA B C 1
ATOM 4061 O O . ALA B 1 242 ? 0.398 33.938 22.016 1 97.69 242 ALA B O 1
ATOM 4062 N N . LEU B 1 243 ? 2.125 34.781 20.906 1 97.75 243 LEU B N 1
ATOM 4063 C CA . LEU B 1 243 ? 1.975 33.875 19.781 1 97.75 243 LEU B CA 1
ATOM 4064 C C . LEU B 1 243 ? 2.828 32.625 19.984 1 97.75 243 LEU B C 1
ATOM 4066 O O . LEU B 1 243 ? 2.758 31.688 19.188 1 97.75 243 LEU B O 1
ATOM 4070 N N . GLY B 1 244 ? 3.604 32.594 21.016 1 96.44 244 GLY B N 1
ATOM 4071 C CA . GLY B 1 244 ? 4.488 31.484 21.25 1 96.44 244 GLY B CA 1
ATOM 4072 C C . GLY B 1 244 ? 5.57 31.328 20.188 1 96.44 244 GLY B C 1
ATOM 4073 O O . GLY B 1 244 ? 5.887 30.219 19.766 1 96.44 244 GLY B O 1
ATOM 4074 N N . LEU B 1 245 ? 6.008 32.375 19.641 1 97.38 245 LEU B N 1
ATOM 4075 C CA . LEU B 1 245 ? 7.082 32.438 18.656 1 97.38 245 LEU B CA 1
ATOM 4076 C C . LEU B 1 245 ? 8.344 33.031 19.25 1 97.38 245 LEU B C 1
ATOM 4078 O O . LEU B 1 245 ? 8.273 33.812 20.219 1 97.38 245 LEU B O 1
ATOM 4082 N N . SER B 1 246 ? 9.445 32.719 18.688 1 97.38 246 SER B N 1
ATOM 4083 C CA . SER B 1 246 ? 10.68 33.344 19.172 1 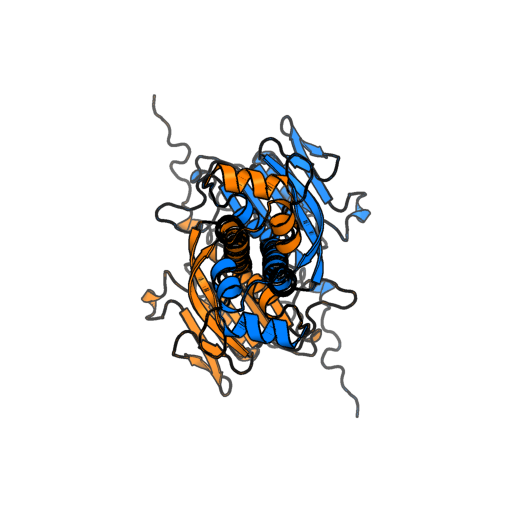97.38 246 SER B CA 1
ATOM 4084 C C . SER B 1 246 ? 10.758 34.812 18.766 1 97.38 246 SER B C 1
ATOM 4086 O O . SER B 1 246 ? 10.141 35.219 17.781 1 97.38 246 SER B O 1
ATOM 4088 N N . VAL B 1 247 ? 11.531 35.562 19.578 1 98.12 247 VAL B N 1
ATOM 4089 C CA . VAL B 1 247 ? 11.742 36.969 19.297 1 98.12 247 VAL B CA 1
ATOM 4090 C C . VAL B 1 247 ? 12.367 37.125 17.906 1 98.12 247 VAL B C 1
ATOM 4092 O O . VAL B 1 247 ? 12.031 38.062 17.172 1 98.12 247 VAL B O 1
ATOM 4095 N N . GLU B 1 248 ? 13.195 36.219 17.562 1 97.94 248 GLU B N 1
ATOM 4096 C CA . GLU B 1 248 ? 13.883 36.25 16.266 1 97.94 248 GLU B CA 1
ATOM 4097 C C . GLU B 1 248 ? 12.883 36.125 15.125 1 97.94 248 GLU B C 1
ATOM 4099 O O . GLU B 1 248 ? 12.977 36.844 14.133 1 97.94 248 GLU B O 1
ATOM 4104 N N . VAL B 1 249 ? 11.953 35.25 15.242 1 97.69 249 VAL B N 1
ATOM 4105 C CA . VAL B 1 249 ? 10.961 35.031 14.195 1 97.69 249 VAL B CA 1
ATOM 4106 C C . VAL B 1 249 ? 10.078 36.25 14.055 1 97.69 249 VAL B C 1
ATOM 4108 O O . VAL B 1 249 ? 9.758 36.688 12.938 1 97.69 249 VAL B O 1
ATOM 4111 N N . VAL B 1 250 ? 9.688 36.906 15.211 1 98.12 250 VAL B N 1
ATOM 4112 C CA . VAL B 1 250 ? 8.836 38.094 15.219 1 98.12 250 VAL B CA 1
ATOM 4113 C C . VAL B 1 250 ? 9.555 39.25 14.547 1 98.12 250 VAL B C 1
ATOM 4115 O O . VAL B 1 250 ? 9 39.938 13.68 1 98.12 250 VAL B O 1
ATOM 4118 N N . ARG B 1 251 ? 10.781 39.469 14.93 1 97.81 251 ARG B N 1
ATOM 4119 C CA . ARG B 1 251 ? 11.562 40.562 14.359 1 97.81 251 ARG B CA 1
ATOM 4120 C C . ARG B 1 251 ? 11.742 40.406 12.859 1 97.81 251 ARG B C 1
ATOM 4122 O O . ARG B 1 251 ? 11.617 41.344 12.094 1 97.81 251 ARG B O 1
ATOM 4129 N N . GLN B 1 252 ? 12.078 39.188 12.445 1 97.38 252 GLN B N 1
ATOM 4130 C CA . GLN B 1 252 ? 12.297 38.906 11.031 1 97.38 252 GLN B CA 1
ATOM 4131 C C . GLN B 1 252 ? 11.039 39.188 10.219 1 97.38 252 GLN B C 1
ATOM 4133 O O . GLN B 1 252 ? 11.117 39.781 9.133 1 97.38 252 GLN B O 1
ATOM 4138 N N . ARG B 1 253 ? 9.906 38.781 10.75 1 96.12 253 ARG B N 1
ATOM 4139 C CA . ARG B 1 253 ? 8.648 38.969 10.039 1 96.12 253 ARG B CA 1
ATOM 4140 C C . ARG B 1 253 ? 8.305 40.469 9.938 1 96.12 253 ARG B C 1
ATOM 4142 O O . ARG B 1 253 ? 7.734 40.906 8.938 1 96.12 253 ARG B O 1
ATOM 4149 N N . LEU B 1 254 ? 8.57 41.219 10.969 1 96.06 254 LEU B N 1
ATOM 4150 C CA . LEU B 1 254 ? 8.289 42.656 10.969 1 96.06 254 LEU B CA 1
ATOM 4151 C C . LEU B 1 254 ? 9.211 43.406 10.008 1 96.06 254 LEU B C 1
ATOM 4153 O O . LEU B 1 254 ? 8.82 44.406 9.43 1 96.06 254 LEU B O 1
ATOM 4157 N N . GLU B 1 255 ? 10.414 42.844 9.812 1 94.19 255 GLU B N 1
ATOM 4158 C CA . GLU B 1 255 ? 11.344 43.469 8.875 1 94.19 255 GLU B CA 1
ATOM 4159 C C . GLU B 1 255 ? 10.93 43.188 7.43 1 94.19 255 GLU B C 1
ATOM 4161 O O . GLU B 1 255 ? 11.203 44 6.539 1 94.19 255 GLU B O 1
ATOM 4166 N N . GLU B 1 256 ? 10.367 42.031 7.09 1 90.19 256 GLU B N 1
ATOM 4167 C CA . GLU B 1 256 ? 9.93 41.625 5.75 1 90.19 256 GLU B CA 1
ATOM 4168 C C . GLU B 1 256 ? 8.633 42.344 5.363 1 90.19 256 GLU B C 1
ATOM 4170 O O . GLU B 1 256 ? 8.281 42.375 4.184 1 90.19 256 GLU B O 1
ATOM 4175 N N . SER B 1 257 ? 7.848 42.781 6.379 1 74.31 257 SER B N 1
ATOM 4176 C CA . SER B 1 257 ? 6.555 43.406 6.125 1 74.31 257 SER B CA 1
ATOM 4177 C C . SER B 1 257 ? 6.699 44.906 5.871 1 74.31 257 SER B C 1
ATOM 4179 O O . SER B 1 257 ? 7.566 45.531 6.457 1 74.31 257 SER B O 1
#

Sequence (514 aa):
MVSIDLYKNLPTSDELPDSDDTPVDNEDQNFLPNYLLFLLAIIWKDRNDWYFGVDMGIYHTSGDNPRVPVIPDGFLTVGVNRRRPGNKSRKSYVVWEEGGMVPQLVLEVVSWTPGNEYESKMAIYEKLGVLYYVIYNPEYYQRDRHQPFEIYRQIDGKYQLQTGEPYWLPEIGLGIGRSQATLGGIDREILSWFDQEGRRYLSAEELAQQAQLEAQKERQARLAAIAQLDNMGLTVQQISVALGLSVEVVRQRLEESMVSIDLYKNLPTSDELPDSDDTPVDNEDQNFLPNYLLFLLAIIWKDRNDWYFGVDMGIYHTSGDNPRVPVIPDGFLTVGVNRRRPGNKSRKSYVVWEEGGMVPQLVLEVVSWTPGNEYESKMAIYEKLGVLYYVIYNPEYYQRDRHQPFEIYRQIDGKYQLQTGEPYWLPEIGLGIGRSQATLGGIDREILSWFDQEGRRYLSAEELAQQAQLEAQKERQARLAAIAQLDNMGLTVQQISVALGLSVEVVRQRLEES

Foldseek 3Di:
DPPPPVCPPPDDPVPPCQPPPDDDDDPQLQPFLVQAVQLVCVVQVVDFFKEKDAQAFEQDDLDPDSVDTDGFRMFMFGRFGHADPPRHDDNHHYCVVRVNTDTQEGEHEDDPDPDPVVVVVVLVCLSSPHAKYWYAAQPCQVVVPHDRIWIWGDDPSDTDTDDDPQDDDVVVQKTWHWDWDQDPNDIDIHIFIAGPVGHTRDGPVRVVVVVVVVVVVVVVVLLVVLVVVVVVPDDLVRSCVVSVHDSVSSVVSVVVD/DPPPPVCVDPDDPVAPCQPPVDDDDDPQLQPFLVQAVQLVCVVQVVDFFKEKDAQAFEQDDLDPDSVDTDGFRMFMFGGFGHADPPRHDDNHHYCVVRVNTDTQEGEHEDDPDPDPVVVVVVLVCLSSPHAKYWYAAQPCQVVVVHDRIWIWGDDPSDTDTDDDPQDDDVVVQWTWHWDWDQDPNDIDIHIFIAGPVGHTRDGPVRVVVVVVVVVVVVVVVLLVVLVVVVVVPDDLVRSCVVSVHDSVSSVVSNVVD

InterPro domains:
  IPR008538 Putative restriction endonuclease [PF05685] (38-164)
  IPR008538 Putative restriction endonuclease [cd06260] (36-177)
  IPR011335 Restriction endonuclease type II-like [SSF52980] (33-173)
  IPR012296 Nuclease, putative, TT1808 [G3DSA:3.90.1570.10] (20-174)

pLDDT: mean 91.31, std 12.46, range [26.28, 98.94]

Nearest PDB structures (foldseek):
  4wsn-assembly2_N  TM=2.462E-01  e=7.023E-02  Homo sapiens
  7uqb-assembly1_T  TM=2.740E-01  e=2.583E+00  Saccharomyces cerevisiae BY4741
  2pma-assembly2_B  TM=3.825E-01  e=6.865E+00  Legionella pneumophila subsp. pneumophila str. Philadelphia 1
  8fru-assembly1_T  TM=1.765E-01  e=7.757E+00  Giardia duodenalis assemblage A
  4wsn-assembly2_N  TM=2.465E-01  e=5.972E-02  Homo sapiens

Radius of gyration: 27.39 Å; Cα contacts (8 Å, |Δi|>4): 911; chains: 2; bounding box: 63×84×70 Å